Protein AF-0000000075420695 (afdb_homodimer)

Radius of gyration: 30.2 Å; Cα contacts (8 Å, |Δi|>4): 1133; chains: 2; bounding box: 82×105×64 Å

Structure (mmCIF, N/CA/C/O backbone):
data_AF-0000000075420695-model_v1
#
loop_
_entity.id
_entity.type
_entity.pdbx_description
1 polymer 'Uncharacterized protein'
#
loop_
_atom_site.group_PDB
_atom_site.id
_atom_site.type_symbol
_atom_site.label_atom_id
_atom_site.label_alt_id
_atom_site.label_comp_id
_atom_site.label_asym_id
_atom_site.label_entity_id
_atom_site.label_seq_id
_atom_site.pdbx_PDB_ins_code
_atom_site.Cartn_x
_atom_site.Cartn_y
_atom_site.Cartn_z
_atom_site.occupancy
_atom_site.B_iso_or_equiv
_atom_site.auth_seq_id
_atom_site.auth_comp_id
_atom_site.auth_asym_id
_atom_site.auth_atom_id
_atom_site.pdbx_PDB_model_num
ATOM 1 N N . MET A 1 1 ? 11.25 40.312 11.922 1 90.38 1 MET A N 1
ATOM 2 C CA . MET A 1 1 ? 11.656 39.438 13.023 1 90.38 1 MET A CA 1
ATOM 3 C C . MET A 1 1 ? 10.594 39.438 14.117 1 90.38 1 MET A C 1
ATOM 5 O O . MET A 1 1 ? 9.742 40.312 14.18 1 90.38 1 MET A O 1
ATOM 9 N N . TRP A 1 2 ? 10.617 38.344 14.977 1 95.56 2 TRP A N 1
ATOM 10 C CA . TRP A 1 2 ? 9.594 38.156 16 1 95.56 2 TRP A CA 1
ATOM 11 C C . TRP A 1 2 ? 10.078 38.625 17.359 1 95.56 2 TRP A C 1
ATOM 13 O O . TRP A 1 2 ? 10.852 37.938 18.031 1 95.56 2 TRP A O 1
ATOM 23 N N . THR A 1 3 ? 9.609 39.812 17.625 1 97.06 3 THR A N 1
ATOM 24 C CA . THR A 1 3 ? 9.898 40.312 18.953 1 97.06 3 THR A CA 1
ATOM 25 C C . THR A 1 3 ? 8.836 39.875 19.953 1 97.06 3 THR A C 1
ATOM 27 O O . THR A 1 3 ? 7.652 40.188 19.781 1 97.06 3 THR A O 1
ATOM 30 N N . LEU A 1 4 ? 9.234 39.25 21.016 1 97.5 4 LEU A N 1
ATOM 31 C CA . LEU A 1 4 ? 8.305 38.781 22.031 1 97.5 4 LEU A CA 1
ATOM 32 C C . LEU A 1 4 ? 7.816 39.938 22.906 1 97.5 4 LEU A C 1
ATOM 34 O O . LEU A 1 4 ? 8.617 40.75 23.359 1 97.5 4 LEU A O 1
ATOM 38 N N . LYS A 1 5 ? 6.594 39.938 23.125 1 96.12 5 LYS A N 1
ATOM 39 C CA . LYS A 1 5 ? 6.004 40.969 23.953 1 96.12 5 LYS A CA 1
ATOM 40 C C . LYS A 1 5 ? 6.391 40.781 25.422 1 96.12 5 LYS A C 1
ATOM 42 O O . LYS A 1 5 ? 6.551 41.781 26.156 1 96.12 5 LYS A O 1
ATOM 47 N N . SER A 1 6 ? 6.504 39.594 25.797 1 95.44 6 SER A N 1
ATOM 48 C CA . SER A 1 6 ? 6.754 39.25 27.188 1 95.44 6 SER A CA 1
ATOM 49 C C . SER A 1 6 ? 8.117 39.75 27.641 1 95.44 6 SER A C 1
ATOM 51 O O . SER A 1 6 ? 8.297 40.094 28.812 1 95.44 6 SER A O 1
ATOM 53 N N . SER A 1 7 ? 9.133 39.781 26.812 1 95.94 7 SER A N 1
ATOM 54 C CA . SER A 1 7 ? 10.492 40.062 27.281 1 95.94 7 SER A CA 1
ATOM 55 C C . SER A 1 7 ? 11.164 41.094 26.375 1 95.94 7 SER A C 1
ATOM 57 O O . SER A 1 7 ? 12.172 41.688 26.75 1 95.94 7 SER A O 1
ATOM 59 N N . GLY A 1 8 ? 10.617 41.25 25.172 1 96.56 8 GLY A N 1
ATOM 60 C CA . GLY A 1 8 ? 11.266 42.125 24.219 1 96.56 8 GLY A CA 1
ATOM 61 C C . GLY A 1 8 ? 12.367 41.438 23.438 1 96.56 8 GLY A C 1
ATOM 62 O O . GLY A 1 8 ? 12.938 42.031 22.5 1 96.56 8 GLY A O 1
ATOM 63 N N . ARG A 1 9 ? 12.703 40.219 23.688 1 96.94 9 ARG A N 1
ATOM 64 C CA . ARG A 1 9 ? 13.734 39.5 22.969 1 96.94 9 ARG A CA 1
ATOM 65 C C . ARG A 1 9 ? 13.25 39.062 21.594 1 96.94 9 ARG A C 1
ATOM 67 O O . ARG A 1 9 ? 12.055 38.875 21.391 1 96.94 9 ARG A O 1
ATOM 74 N N . ILE A 1 10 ? 14.211 39 20.734 1 96.69 10 ILE A N 1
ATOM 75 C CA . ILE A 1 10 ? 13.922 38.625 19.359 1 96.69 10 ILE A CA 1
ATOM 76 C C . ILE A 1 10 ? 14.195 37.125 19.188 1 96.69 10 ILE A C 1
ATOM 78 O O . ILE A 1 10 ? 15.336 36.688 19.344 1 96.69 10 ILE A O 1
ATOM 82 N N . VAL A 1 11 ? 13.18 36.344 18.844 1 96.69 11 VAL A N 1
ATOM 83 C CA . VAL A 1 11 ? 13.227 34.875 18.797 1 96.69 11 VAL A CA 1
ATOM 84 C C . VAL A 1 11 ? 14.336 34.438 17.844 1 96.69 11 VAL A C 1
ATOM 86 O O . VAL A 1 11 ? 15.148 33.562 18.203 1 96.69 11 VAL A O 1
ATOM 89 N N . GLU A 1 12 ? 14.438 34.938 16.609 1 94.5 12 GLU A N 1
ATOM 90 C CA . GL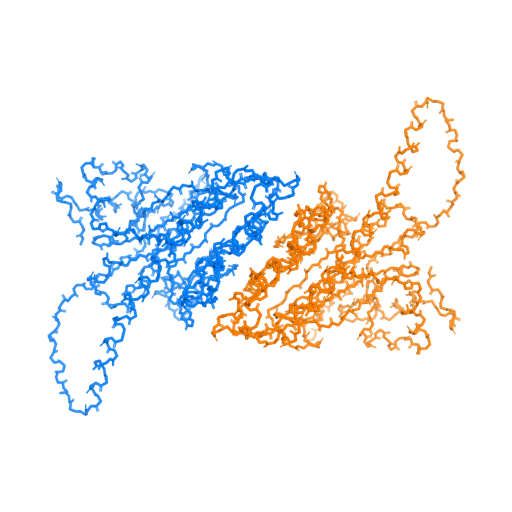U A 1 12 ? 15.422 34.531 15.609 1 94.5 12 GLU A CA 1
ATOM 91 C C . GLU A 1 12 ? 16.844 34.719 16.125 1 94.5 12 GLU A C 1
ATOM 93 O O . GLU A 1 12 ? 17.719 33.906 15.859 1 94.5 12 GLU A O 1
ATOM 98 N N . LYS A 1 13 ? 17.016 35.781 16.781 1 94.56 13 LYS A N 1
ATOM 99 C CA . LYS A 1 13 ? 18.359 36.094 17.297 1 94.56 13 LYS A CA 1
ATOM 100 C C . LYS A 1 13 ? 18.766 35.062 18.359 1 94.56 13 LYS A C 1
ATOM 102 O O . LYS A 1 13 ? 19.906 34.625 18.391 1 94.56 13 LYS A O 1
ATOM 107 N N . VAL A 1 14 ? 17.812 34.812 19.266 1 95.94 14 VAL A N 1
ATOM 108 C CA . VAL A 1 14 ? 18.078 33.844 20.312 1 95.94 14 VAL A CA 1
ATOM 109 C C . VAL A 1 14 ? 18.469 32.5 19.672 1 95.94 14 VAL A C 1
ATOM 111 O O . VAL A 1 14 ? 19.484 31.906 20.047 1 95.94 14 VAL A O 1
ATOM 114 N N . ILE A 1 15 ? 17.688 32.062 18.688 1 94.06 15 ILE A N 1
ATOM 115 C CA . ILE A 1 15 ? 17.891 30.797 18.047 1 94.06 15 ILE A CA 1
ATOM 116 C C . ILE A 1 15 ? 19.219 30.812 17.281 1 94.06 15 ILE A C 1
ATOM 118 O O . ILE A 1 15 ? 20 29.859 17.359 1 94.06 15 ILE A O 1
ATOM 122 N N . TYR A 1 16 ? 19.469 31.859 16.609 1 93 16 TYR A N 1
ATOM 123 C CA . TYR A 1 16 ? 20.672 31.969 15.797 1 93 16 TYR A CA 1
ATOM 124 C C . TYR A 1 16 ? 21.938 31.859 16.656 1 93 16 TYR A C 1
ATOM 126 O O . TYR A 1 16 ? 22.859 31.109 16.328 1 93 16 TYR A O 1
ATOM 134 N N . LYS A 1 17 ? 21.969 32.594 17.656 1 93.31 17 LYS A N 1
ATOM 135 C CA . LYS A 1 17 ? 23.125 32.625 18.547 1 93.31 17 LYS A CA 1
ATOM 136 C C . LYS A 1 17 ? 23.422 31.219 19.109 1 93.31 17 LYS A C 1
ATOM 138 O O . LYS A 1 17 ? 24.578 30.828 19.234 1 93.31 17 LYS A O 1
ATOM 143 N N . TYR A 1 18 ? 22.406 30.562 19.438 1 93.06 18 TYR A N 1
ATOM 144 C CA . TYR A 1 18 ? 22.562 29.234 20.016 1 93.06 18 TYR A CA 1
ATOM 145 C C . TYR A 1 18 ? 22.938 28.219 18.938 1 93.06 18 TYR A C 1
ATOM 147 O O . TYR A 1 18 ? 23.875 27.422 19.109 1 93.06 18 TYR A O 1
ATOM 155 N N . ALA A 1 19 ? 22.234 28.203 17.812 1 90.94 19 ALA A N 1
ATOM 156 C CA . ALA A 1 19 ? 22.344 27.172 16.781 1 90.94 19 ALA A CA 1
ATOM 157 C C . ALA A 1 19 ? 23.703 27.219 16.094 1 90.94 19 ALA A C 1
ATOM 159 O O . ALA A 1 19 ? 24.203 26.188 15.641 1 90.94 19 ALA A O 1
ATOM 160 N N . GLN A 1 20 ? 24.281 28.328 16.047 1 89.38 20 GLN A N 1
ATOM 161 C CA . GLN A 1 20 ? 25.562 28.484 15.375 1 89.38 20 GLN A CA 1
ATOM 162 C C . GLN A 1 20 ? 26.656 27.656 16.062 1 89.38 20 GLN A C 1
ATOM 164 O O . GLN A 1 20 ? 27.641 27.281 15.438 1 89.38 20 GLN A O 1
ATOM 169 N N . ASN A 1 21 ? 26.438 27.359 17.266 1 88.5 21 ASN A N 1
ATOM 170 C CA . ASN A 1 21 ? 27.453 26.672 18.062 1 88.5 21 ASN A CA 1
ATOM 171 C C . ASN A 1 21 ? 27.109 25.203 18.25 1 88.5 21 ASN A C 1
ATOM 173 O O . ASN A 1 21 ? 27.859 24.469 18.906 1 88.5 21 ASN A O 1
ATOM 177 N N . LEU A 1 22 ? 26.062 24.766 17.703 1 87.75 22 LEU A N 1
ATOM 178 C CA . LEU A 1 22 ? 25.656 23.375 17.875 1 87.75 22 LEU A CA 1
ATOM 179 C C . LEU A 1 22 ? 26.469 22.453 16.984 1 87.75 22 LEU A C 1
ATOM 181 O O . LEU A 1 22 ? 26.578 22.672 15.773 1 87.75 22 LEU A O 1
ATOM 185 N N . PRO A 1 23 ? 26.984 21.375 17.469 1 86.56 23 PRO A N 1
ATOM 186 C CA . PRO A 1 23 ? 27.828 20.469 16.688 1 86.56 23 PRO A CA 1
ATOM 187 C C . PRO A 1 23 ? 27.031 19.375 15.984 1 86.56 23 PRO A C 1
ATOM 189 O O . PRO A 1 23 ? 27.609 18.5 15.328 1 86.56 23 PRO A O 1
ATOM 192 N N . TYR A 1 24 ? 25.781 19.297 16.172 1 84.75 24 TYR A N 1
ATOM 193 C CA . TYR A 1 24 ? 24.922 18.297 15.562 1 84.75 24 TYR A CA 1
ATOM 194 C C . TYR A 1 24 ? 23.75 18.969 14.852 1 84.75 24 TYR A C 1
ATOM 196 O O . TYR A 1 24 ? 23.453 20.141 15.086 1 84.75 24 TYR A O 1
ATOM 204 N N . GLU A 1 25 ? 23.188 18.219 13.938 1 85.94 25 GLU A N 1
ATOM 205 C CA . GLU A 1 25 ? 22.031 18.75 13.227 1 85.94 25 GLU A CA 1
ATOM 206 C C . GLU A 1 25 ? 20.828 18.938 14.156 1 85.94 25 GLU A C 1
ATOM 208 O O . GLU A 1 25 ? 20.562 18.078 15.008 1 85.94 25 GLU A O 1
ATOM 213 N N . SER A 1 26 ? 20.188 20.109 14.055 1 88.94 26 SER A N 1
ATOM 214 C CA . SER A 1 26 ? 19.062 20.469 14.93 1 88.94 26 SER A CA 1
ATOM 215 C C . SER A 1 26 ? 17.969 21.188 14.148 1 88.94 26 SER A C 1
ATOM 217 O O . SER A 1 26 ? 18.219 21.781 13.102 1 88.94 26 SER A O 1
ATOM 219 N N . TYR A 1 27 ? 16.766 21.109 14.75 1 91.81 27 TYR A N 1
ATOM 220 C CA . TYR A 1 27 ? 15.648 21.891 14.234 1 91.81 27 TYR A CA 1
ATOM 221 C C . TYR A 1 27 ? 16.016 23.375 14.156 1 91.81 27 TYR A C 1
ATOM 223 O O . TYR A 1 27 ? 15.633 24.062 13.211 1 91.81 27 TYR A O 1
ATOM 231 N N . LEU A 1 28 ? 16.766 23.766 15.039 1 93.19 28 LEU A N 1
ATOM 232 C CA . LEU A 1 28 ? 17.062 25.188 15.25 1 93.19 28 LEU A CA 1
ATOM 233 C C . LEU A 1 28 ? 17.922 25.734 14.109 1 93.19 28 LEU A C 1
ATOM 235 O O . LEU A 1 28 ? 17.875 26.938 13.82 1 93.19 28 LEU A O 1
ATOM 239 N N . HIS A 1 29 ? 18.656 24.906 13.445 1 90.56 29 HIS A N 1
ATOM 240 C CA . HIS A 1 29 ? 19.453 25.344 12.305 1 90.56 29 HIS A CA 1
ATOM 241 C C . HIS A 1 29 ? 18.562 25.844 11.172 1 90.56 29 HIS A C 1
ATOM 243 O O . HIS A 1 29 ? 19.016 26.625 10.336 1 90.56 29 HIS A O 1
ATOM 249 N N . SER A 1 30 ? 17.312 25.438 11.219 1 90.44 30 SER A N 1
ATOM 250 C CA . SER A 1 30 ? 16.359 25.844 10.188 1 90.44 30 SER A CA 1
ATOM 251 C C . SER A 1 30 ? 15.273 26.75 10.766 1 90.44 30 SER A C 1
ATOM 253 O O . SER A 1 30 ? 14.211 26.906 10.172 1 90.44 30 SER A O 1
ATOM 255 N N . PHE A 1 31 ? 15.516 27.25 11.961 1 94.25 31 PHE A N 1
ATOM 256 C CA . PHE A 1 31 ? 14.602 28.141 12.664 1 94.25 31 PHE A CA 1
ATOM 257 C C . PHE A 1 31 ? 13.25 27.469 12.867 1 94.25 31 PHE A C 1
ATOM 259 O O . PHE A 1 31 ? 12.203 28.109 12.703 1 94.25 31 PHE A O 1
ATOM 266 N N . ILE A 1 32 ? 13.297 26.203 13.102 1 95.75 32 ILE A N 1
ATOM 267 C CA . ILE A 1 32 ? 12.109 25.422 13.461 1 95.75 32 ILE A CA 1
ATOM 268 C C . ILE A 1 32 ? 12.062 25.219 14.969 1 95.75 32 ILE A C 1
ATOM 270 O O . ILE A 1 32 ? 13.055 24.797 15.578 1 95.75 32 ILE A O 1
ATOM 274 N N . ILE A 1 33 ? 10.93 25.547 15.508 1 96.12 33 ILE A N 1
ATOM 275 C CA . ILE A 1 33 ? 10.727 25.297 16.938 1 96.12 33 ILE A CA 1
ATOM 276 C C . ILE A 1 33 ? 9.656 24.234 17.125 1 96.12 33 ILE A C 1
ATOM 278 O O . ILE A 1 33 ? 8.609 24.266 16.484 1 96.12 33 ILE A O 1
ATOM 282 N N . ASN A 1 34 ? 10.031 23.344 17.891 1 91.88 34 ASN A N 1
ATOM 283 C CA . ASN A 1 34 ? 9.188 22.203 18.234 1 91.88 34 ASN A CA 1
ATOM 284 C C . ASN A 1 34 ? 8.828 22.188 19.719 1 91.88 34 ASN A C 1
ATOM 286 O O . ASN A 1 34 ? 9.695 22.359 20.578 1 91.88 34 ASN A O 1
ATOM 290 N N . GLU A 1 35 ? 7.668 21.969 20.016 1 86.5 35 GLU A N 1
ATOM 291 C CA . GLU A 1 35 ? 7.172 22.094 21.391 1 86.5 35 GLU A CA 1
ATOM 292 C C . GLU A 1 35 ? 7.844 21.078 22.312 1 86.5 35 GLU A C 1
ATOM 294 O O . GLU A 1 35 ? 8.008 21.328 23.5 1 86.5 35 GLU A O 1
ATOM 299 N N . VAL A 1 36 ? 8.219 19.984 21.781 1 84.31 36 VAL A N 1
ATOM 300 C CA . VAL A 1 36 ? 8.727 18.922 22.625 1 84.31 36 VAL A CA 1
ATOM 301 C C . VAL A 1 36 ? 10.25 19 22.719 1 84.31 36 VAL A C 1
ATOM 303 O O . VAL A 1 36 ? 10.891 18.172 23.375 1 84.31 36 VAL A O 1
ATOM 306 N N . ASP A 1 37 ? 10.781 19.891 22.047 1 87.38 37 ASP A N 1
ATOM 307 C CA . ASP A 1 37 ? 12.234 20.062 22.047 1 87.38 37 ASP A CA 1
ATOM 308 C C . ASP A 1 37 ? 12.703 20.75 23.328 1 87.38 37 ASP A C 1
ATOM 310 O O . ASP A 1 37 ? 12.688 21.984 23.422 1 87.38 37 ASP A O 1
ATOM 314 N N . LYS A 1 38 ? 13.281 20.047 24.172 1 86.94 38 LYS A N 1
ATOM 315 C CA . LYS A 1 38 ? 13.703 20.578 25.469 1 86.94 38 LYS A CA 1
ATOM 316 C C . LYS A 1 38 ? 14.875 21.547 25.312 1 86.94 38 LYS A C 1
ATOM 318 O O . LYS A 1 38 ? 14.992 22.5 26.078 1 86.94 38 LYS A O 1
ATOM 323 N N . GLU A 1 39 ? 15.711 21.281 24.406 1 88.56 39 GLU A N 1
ATOM 324 C CA . GLU A 1 39 ? 16.828 22.188 24.156 1 88.56 39 GLU A CA 1
ATOM 325 C C . GLU A 1 39 ? 16.359 23.562 23.703 1 88.56 39 GLU A C 1
ATOM 327 O O . GLU A 1 39 ? 16.828 24.578 24.203 1 88.56 39 GLU A O 1
ATOM 332 N N . ALA A 1 40 ? 15.477 23.547 22.859 1 92.75 40 ALA A N 1
ATOM 333 C CA . ALA A 1 40 ? 14.898 24.812 22.391 1 92.75 40 ALA A CA 1
ATOM 334 C C . ALA A 1 40 ? 14.148 25.516 23.516 1 92.75 40 ALA A C 1
ATOM 336 O O . ALA A 1 40 ? 14.25 26.734 23.672 1 92.75 40 ALA A O 1
ATOM 337 N N . GLU A 1 41 ? 13.445 24.766 24.25 1 94.69 41 GLU A N 1
ATOM 338 C CA . GLU A 1 41 ? 12.672 25.312 25.375 1 94.69 41 GLU A CA 1
ATOM 339 C C . GLU A 1 41 ? 13.586 26.016 26.375 1 94.69 41 GLU A C 1
ATOM 341 O O . GLU A 1 41 ? 13.227 27.078 26.906 1 94.69 41 GLU A O 1
ATOM 346 N N . SER A 1 42 ? 14.695 25.5 26.578 1 94.94 42 SER A N 1
ATOM 347 C CA . SER A 1 42 ? 15.617 26.016 27.594 1 94.94 42 SER A CA 1
ATOM 348 C C . SER A 1 42 ? 16.188 27.359 27.172 1 94.94 42 SER A C 1
ATOM 350 O O . SER A 1 42 ? 16.734 28.094 28 1 94.94 42 SER A O 1
ATOM 352 N N . LEU A 1 43 ? 16.078 27.719 25.938 1 96.5 43 LEU A N 1
ATOM 353 C CA . LEU A 1 43 ? 16.609 28.969 25.438 1 96.5 43 LEU A CA 1
ATOM 354 C C . LEU A 1 43 ? 15.711 30.141 25.828 1 96.5 43 LEU A C 1
ATOM 356 O O . LEU A 1 43 ? 16.109 31.297 25.734 1 96.5 43 LEU A O 1
ATOM 360 N N . PHE A 1 44 ? 14.523 29.781 26.266 1 97.38 44 PHE A N 1
ATOM 361 C CA . PHE A 1 44 ? 13.516 30.812 26.516 1 97.38 44 PHE A CA 1
ATOM 362 C C . PHE A 1 44 ? 12.984 30.703 27.938 1 97.38 44 PHE A C 1
ATOM 364 O O . PHE A 1 44 ? 13 29.625 28.531 1 97.38 44 PHE A O 1
ATOM 371 N N . GLN A 1 45 ? 12.539 31.859 28.391 1 96.94 45 GLN A N 1
ATOM 372 C CA . GLN A 1 45 ? 11.812 31.844 29.656 1 96.94 45 GLN A CA 1
ATOM 373 C C . GLN A 1 45 ? 10.43 31.234 29.484 1 96.94 45 GLN A C 1
ATOM 375 O O . GLN A 1 45 ? 9.922 31.125 28.375 1 96.94 45 GLN A O 1
ATOM 380 N N . LYS A 1 46 ? 9.867 30.859 30.609 1 96.31 46 LYS A N 1
ATOM 381 C CA . LYS A 1 46 ? 8.562 30.203 30.578 1 96.31 46 LYS A CA 1
ATOM 382 C C . LYS A 1 46 ? 7.523 31.062 29.875 1 96.31 46 LYS A C 1
ATOM 384 O O . LYS A 1 46 ? 6.773 30.562 29.031 1 96.31 46 LYS A O 1
ATOM 389 N N . GLU A 1 47 ? 7.516 32.312 30.203 1 97 47 GLU A N 1
ATOM 390 C CA . GLU A 1 47 ? 6.547 33.25 29.609 1 97 47 GLU A CA 1
ATOM 391 C C . GLU A 1 47 ? 6.793 33.406 28.109 1 97 47 GLU A C 1
ATOM 393 O O . GLU A 1 47 ? 5.844 33.531 27.328 1 97 47 GLU A O 1
ATOM 398 N N . GLU A 1 48 ? 8.031 33.469 27.672 1 97.56 48 GLU A N 1
ATOM 399 C CA . GLU A 1 48 ? 8.391 33.562 26.266 1 97.56 48 GLU A CA 1
ATOM 400 C C . GLU A 1 48 ? 7.934 32.344 25.484 1 97.56 48 GLU A C 1
ATOM 402 O O . GLU A 1 48 ? 7.367 32.469 24.391 1 97.56 48 GLU A O 1
ATOM 407 N N . TRP A 1 49 ? 8.195 31.172 26.125 1 97 49 TRP A N 1
ATOM 408 C CA . TRP A 1 49 ? 7.844 29.891 25.5 1 97 49 TRP A CA 1
ATOM 409 C C . TRP A 1 49 ? 6.336 29.781 25.312 1 97 49 TRP A C 1
ATOM 411 O O . TRP A 1 49 ? 5.867 29.375 24.25 1 97 49 TRP A O 1
ATOM 421 N N . GLU A 1 50 ? 5.574 30.172 26.281 1 96.44 50 GLU A N 1
ATOM 422 C CA . GLU A 1 50 ? 4.117 30.156 26.188 1 96.44 50 GLU A CA 1
ATOM 423 C C . GLU A 1 50 ? 3.619 31.125 25.125 1 96.44 50 GLU A C 1
ATOM 425 O O . GLU A 1 50 ? 2.691 30.812 24.375 1 96.44 50 GLU A O 1
ATOM 430 N N . GLU A 1 51 ? 4.238 32.281 25.047 1 97.06 51 GLU A N 1
ATOM 431 C CA . GLU A 1 51 ? 3.885 33.25 24.031 1 97.06 51 GLU A CA 1
ATOM 432 C C . GLU A 1 51 ? 4.125 32.688 22.625 1 97.06 51 GLU A C 1
ATOM 434 O O . GLU A 1 51 ? 3.287 32.875 21.734 1 97.06 51 GLU A O 1
ATOM 439 N N . ILE A 1 52 ? 5.242 32.031 22.438 1 96.69 52 ILE A N 1
ATOM 440 C CA . ILE A 1 52 ? 5.613 31.484 21.125 1 96.69 52 ILE A CA 1
ATOM 441 C C . ILE A 1 52 ? 4.578 30.438 20.703 1 96.69 52 ILE A C 1
ATOM 443 O O . ILE A 1 52 ? 4.156 30.422 19.547 1 96.69 52 ILE A O 1
ATOM 447 N N . PHE A 1 53 ? 4.07 29.609 21.547 1 96.06 53 PHE A N 1
ATOM 448 C CA . PHE A 1 53 ? 3.234 28.484 21.172 1 96.06 53 PHE A CA 1
ATOM 449 C C . PHE A 1 53 ? 1.757 28.828 21.297 1 96.06 53 PHE A C 1
ATOM 451 O O . PHE A 1 53 ? 0.893 28.047 20.891 1 96.06 53 PHE A O 1
ATOM 458 N N . SER A 1 54 ? 1.473 30.062 21.766 1 95 54 SER A N 1
ATOM 459 C CA . SER A 1 54 ? 0.075 30.484 21.828 1 95 54 SER A CA 1
ATOM 460 C C . SER A 1 54 ? -0.231 31.578 20.828 1 95 54 SER A C 1
ATOM 462 O O . SER A 1 54 ? -1.396 31.891 20.578 1 95 54 SER A O 1
ATOM 464 N N . PHE A 1 55 ? 0.773 32.094 20.234 1 95.31 55 PHE A N 1
ATOM 465 C CA . PHE A 1 55 ? 0.608 33.219 19.344 1 95.31 55 PHE A CA 1
ATOM 466 C C . PHE A 1 55 ? 0.008 32.812 18.016 1 95.31 55 PHE A C 1
ATOM 468 O O . PHE A 1 55 ? 0.482 31.859 17.391 1 95.31 55 PHE A O 1
ATOM 475 N N . ASN A 1 56 ? -1.041 33.438 17.531 1 93.94 56 ASN A N 1
ATOM 476 C CA . ASN A 1 56 ? -1.642 33.25 16.219 1 93.94 56 ASN A CA 1
ATOM 477 C C . ASN A 1 56 ? -1.932 31.781 15.93 1 93.94 56 ASN A C 1
ATOM 479 O O . ASN A 1 56 ? -1.556 31.266 14.875 1 93.94 56 ASN A O 1
ATOM 483 N N . LEU A 1 57 ? -2.566 31.203 16.906 1 92.06 57 LEU A N 1
ATOM 484 C CA . LEU A 1 57 ? -2.879 29.781 16.781 1 92.06 57 LEU A CA 1
ATOM 485 C C . LEU A 1 57 ? -3.932 29.547 15.695 1 92.06 57 LEU A C 1
ATOM 487 O O . LEU A 1 57 ? -4.91 30.297 15.609 1 92.06 57 LEU A O 1
ATOM 491 N N . GLN A 1 58 ? -3.613 28.578 14.867 1 91.25 58 GLN A N 1
ATOM 492 C CA . GLN A 1 58 ? -4.582 28.188 13.859 1 91.25 58 GLN A CA 1
ATOM 493 C C . GLN A 1 58 ? -5.668 27.281 14.453 1 91.25 58 GLN A C 1
ATOM 495 O O . GLN A 1 58 ? -5.383 26.453 15.312 1 91.25 58 GLN A O 1
ATOM 500 N N . LYS A 1 59 ? -6.836 27.562 14.016 1 89.94 59 LYS A N 1
ATOM 501 C CA . LYS A 1 59 ? -7.945 26.75 14.484 1 89.94 59 LYS A CA 1
ATOM 502 C C . LYS A 1 59 ? -7.867 25.328 13.914 1 89.94 59 LYS A C 1
ATOM 504 O O . LYS A 1 59 ? -7.602 25.141 12.727 1 89.94 59 LYS A O 1
ATOM 509 N N . VAL A 1 60 ? -8.055 24.422 14.789 1 91.19 60 VAL A N 1
ATOM 510 C CA . VAL A 1 60 ? -8.125 23.031 14.359 1 91.19 60 VAL A CA 1
ATOM 511 C C . VAL A 1 60 ? -9.477 22.75 13.711 1 91.19 60 VAL A C 1
ATOM 513 O O . VAL A 1 60 ? -10.523 23.031 14.297 1 91.19 60 VAL A O 1
ATOM 516 N N . PRO A 1 61 ? -9.422 22.234 12.539 1 93.19 61 PRO A N 1
ATOM 517 C CA . PRO A 1 61 ? -10.695 21.953 11.891 1 93.19 61 PRO A CA 1
ATOM 518 C C . PRO A 1 61 ? -11.547 20.953 12.672 1 93.19 61 PRO A C 1
ATOM 520 O O . PRO A 1 61 ? -11.016 19.984 13.234 1 93.19 61 PRO A O 1
ATOM 523 N N . LYS A 1 62 ? -12.773 21.219 12.656 1 92.5 62 LYS A N 1
ATOM 524 C CA . LYS A 1 62 ? -13.711 20.312 13.305 1 92.5 62 LYS A CA 1
ATOM 525 C C . LYS A 1 62 ? -1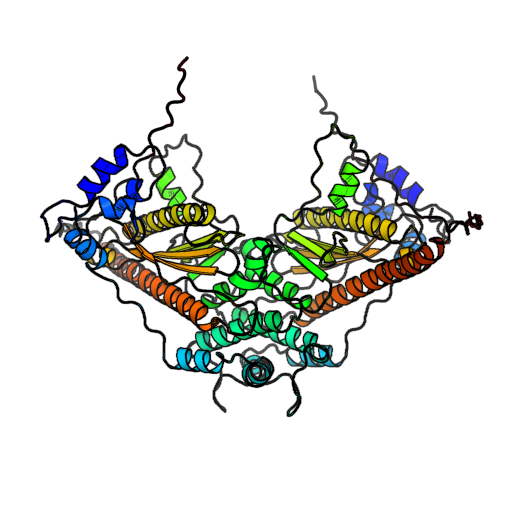4.203 19.25 12.336 1 92.5 62 LYS A C 1
ATOM 527 O O . LYS A 1 62 ? -14.375 19.516 11.141 1 92.5 62 LYS A O 1
ATOM 532 N N . ILE A 1 63 ? -14.406 18.156 12.914 1 92.38 63 ILE A N 1
ATOM 533 C CA . ILE A 1 63 ? -14.945 17.047 12.133 1 92.38 63 ILE A CA 1
ATOM 534 C C . ILE A 1 63 ? -16.469 17.031 12.234 1 92.38 63 ILE A C 1
ATOM 536 O O . ILE A 1 63 ? -17.031 17.25 13.312 1 92.38 63 ILE A O 1
ATOM 540 N N . ASP A 1 64 ? -17.109 16.781 11.141 1 93.69 64 ASP A N 1
ATOM 541 C CA . ASP A 1 64 ? -18.562 16.766 11.078 1 93.69 64 ASP A CA 1
ATOM 542 C C . ASP A 1 64 ? -19.141 15.727 12.031 1 93.69 64 ASP A C 1
ATOM 544 O O . ASP A 1 64 ? -18.609 14.625 12.172 1 93.69 64 ASP A O 1
ATOM 548 N N . LYS A 1 65 ? -20.25 16.031 12.539 1 94.69 65 LYS A N 1
ATOM 549 C CA . LYS A 1 65 ? -20.906 15.172 13.523 1 94.69 65 LYS A CA 1
ATOM 550 C C . LYS A 1 65 ? -21.266 13.812 12.93 1 94.69 65 LYS A C 1
ATOM 552 O O . LYS A 1 65 ? -21.141 12.789 13.602 1 94.69 65 LYS A O 1
ATOM 557 N N . SER A 1 66 ? -21.703 13.836 11.734 1 94.81 66 SER A N 1
ATOM 558 C CA . SER A 1 66 ? -22.078 12.578 11.094 1 94.81 66 SER A CA 1
ATOM 559 C C . SER A 1 66 ? -20.891 11.625 11.023 1 94.81 66 SER A C 1
ATOM 561 O O . SER A 1 66 ? -21.062 10.414 11.195 1 94.81 66 SER A O 1
ATOM 563 N N . LEU A 1 67 ? -19.734 12.18 10.789 1 97 67 LEU A N 1
ATOM 564 C CA . LEU A 1 67 ? -18.531 11.367 10.727 1 97 67 LEU A CA 1
ATOM 565 C C . LEU A 1 67 ? -18.172 10.828 12.109 1 97 67 LEU A C 1
ATOM 567 O O . LEU A 1 67 ? -17.859 9.648 12.266 1 97 67 LEU A O 1
ATOM 571 N N . THR A 1 68 ? -18.281 11.695 13.086 1 96.31 68 THR A N 1
ATOM 572 C CA . THR A 1 68 ? -17.984 11.297 14.453 1 96.31 68 THR A CA 1
ATOM 573 C C . THR A 1 68 ? -18.969 10.234 14.938 1 96.31 68 THR A C 1
ATOM 575 O O . THR A 1 68 ? -18.578 9.289 15.633 1 96.31 68 THR A O 1
ATOM 578 N N . ASP A 1 69 ? -20.172 10.359 14.586 1 96 69 ASP A N 1
ATOM 579 C CA . ASP A 1 69 ? -21.188 9.391 14.977 1 96 69 ASP A CA 1
ATOM 580 C C . ASP A 1 69 ? -20.906 8.016 14.391 1 96 69 ASP A C 1
ATOM 582 O O . ASP A 1 69 ? -21.031 7 15.078 1 96 69 ASP A O 1
ATOM 586 N N . LEU A 1 70 ? -20.547 7.98 13.141 1 96.75 70 LEU A N 1
ATOM 587 C CA . LEU A 1 70 ? -20.219 6.711 12.5 1 96.75 70 LEU A CA 1
ATOM 588 C C . LEU A 1 70 ? -19.016 6.062 13.18 1 96.75 70 LEU A C 1
ATOM 590 O O . LEU A 1 70 ? -19.031 4.859 13.453 1 96.75 70 LEU A O 1
ATOM 594 N N . MET A 1 71 ? -18 6.844 13.469 1 96.56 71 MET A N 1
ATOM 595 C CA . MET A 1 71 ? -16.797 6.328 14.133 1 96.56 71 MET A CA 1
ATOM 596 C C . MET A 1 71 ? -17.125 5.793 15.523 1 96.56 71 MET A C 1
ATOM 598 O O . MET A 1 71 ? -16.578 4.77 15.945 1 96.56 71 MET A O 1
ATOM 602 N N . LYS A 1 72 ? -18 6.477 16.203 1 95.44 72 LYS A N 1
ATOM 603 C CA . LYS A 1 72 ? -18.438 6.004 17.5 1 95.44 72 LYS A CA 1
ATOM 604 C C . LYS A 1 72 ? -19.156 4.668 17.391 1 95.44 72 LYS A C 1
ATOM 606 O O . LYS A 1 72 ? -18.953 3.768 18.203 1 95.44 72 LYS A O 1
ATOM 611 N N . ASN A 1 73 ? -19.953 4.574 16.391 1 94.94 73 ASN A N 1
ATOM 612 C CA . ASN A 1 73 ? -20.672 3.332 16.141 1 94.94 73 ASN A CA 1
ATOM 613 C C . ASN A 1 73 ? -19.719 2.164 15.914 1 94.94 73 ASN A C 1
ATOM 615 O O . ASN A 1 73 ? -20 1.035 16.312 1 94.94 73 ASN A O 1
ATOM 619 N N . TYR A 1 74 ? -18.641 2.457 15.242 1 95.81 74 TYR A N 1
ATOM 620 C CA . TYR A 1 74 ? -17.688 1.409 14.898 1 95.81 74 TYR A CA 1
ATOM 621 C C . TYR A 1 74 ? -16.703 1.176 16.031 1 95.81 74 TYR A C 1
ATOM 623 O O . TYR A 1 74 ? -15.867 0.267 15.969 1 95.81 74 TYR A O 1
ATOM 631 N N . SER A 1 75 ? -16.766 2.023 17.047 1 92.88 75 SER A N 1
ATOM 632 C CA . SER A 1 75 ? -15.812 1.916 18.156 1 92.88 75 SER A CA 1
ATOM 633 C C . SER A 1 75 ? -16.281 0.906 19.188 1 92.88 75 SER A C 1
ATOM 635 O O . SER A 1 75 ? -16.5 1.259 20.359 1 92.88 75 SER A O 1
ATOM 637 N N . ILE A 1 76 ? -16.484 -0.3 18.703 1 93 76 ILE A N 1
ATOM 638 C CA . ILE A 1 76 ? -16.859 -1.438 19.531 1 93 76 ILE A CA 1
ATOM 639 C C . ILE A 1 76 ? -15.648 -2.33 19.781 1 93 76 ILE A C 1
ATOM 641 O O . ILE A 1 76 ? -14.766 -2.441 18.922 1 93 76 ILE A O 1
ATOM 645 N N . THR A 1 77 ? -15.578 -3.039 20.953 1 91.38 77 THR A N 1
ATOM 646 C CA . THR A 1 77 ? -14.383 -3.775 21.344 1 91.38 77 THR A CA 1
ATOM 647 C C . THR A 1 77 ? -14.617 -5.281 21.234 1 91.38 77 THR A C 1
ATOM 649 O O . THR A 1 77 ? -13.742 -6.074 21.609 1 91.38 77 THR A O 1
ATOM 652 N N . ASP A 1 78 ? -15.75 -5.625 20.812 1 92.06 78 ASP A N 1
ATOM 653 C CA . ASP A 1 78 ? -16.078 -7.031 20.609 1 92.06 78 ASP A CA 1
ATOM 654 C C . ASP A 1 78 ? -16.219 -7.352 19.125 1 92.06 78 ASP A C 1
ATOM 656 O O . ASP A 1 78 ? -17 -6.707 18.406 1 92.06 78 ASP A O 1
ATOM 660 N N . LEU A 1 79 ? -15.531 -8.367 18.703 1 90.56 79 LEU A N 1
ATOM 661 C CA . LEU A 1 79 ? -15.43 -8.68 17.281 1 90.56 79 LEU A CA 1
ATOM 662 C C . LEU A 1 79 ? -16.781 -9.109 16.719 1 90.56 79 LEU A C 1
ATOM 664 O O . LEU A 1 79 ? -17.156 -8.695 15.617 1 90.56 79 LEU A O 1
ATOM 668 N N . SER A 1 80 ? -17.484 -9.906 17.484 1 90.06 80 SER A N 1
ATOM 669 C CA . SER A 1 80 ? -18.781 -10.406 17.016 1 90.06 80 SER A CA 1
ATOM 670 C C . SER A 1 80 ? -19.781 -9.266 16.828 1 90.06 80 SER A C 1
ATOM 672 O O . SER A 1 80 ? -20.484 -9.219 15.812 1 90.06 80 SER A O 1
ATOM 674 N N . SER A 1 81 ? -19.828 -8.383 17.781 1 92.75 81 SER A N 1
ATOM 675 C CA . SER A 1 81 ? -20.688 -7.219 17.688 1 92.75 81 SER A CA 1
ATOM 676 C C . SER A 1 81 ? -20.281 -6.312 16.531 1 92.75 81 SER A C 1
ATOM 678 O O . SER A 1 81 ? -21.125 -5.75 15.836 1 92.75 81 SER A O 1
ATOM 680 N N . PHE A 1 82 ? -19 -6.176 16.344 1 93.94 82 PHE A N 1
ATOM 681 C CA . PHE A 1 82 ? -18.469 -5.344 15.273 1 93.94 82 PHE A CA 1
ATOM 682 C C . PHE A 1 82 ? -18.875 -5.906 13.914 1 93.94 82 PHE A C 1
ATOM 684 O O . PHE A 1 82 ? -19.266 -5.156 13.016 1 93.94 82 PHE A O 1
ATOM 691 N N . GLN A 1 83 ? -18.828 -7.199 13.766 1 92.12 83 GLN A N 1
ATOM 692 C CA . GLN A 1 83 ? -19.172 -7.879 12.523 1 92.12 83 GLN A CA 1
ATOM 693 C C . GLN A 1 83 ? -20.625 -7.59 12.117 1 92.12 83 GLN A C 1
ATOM 695 O O . GLN A 1 83 ? -20.922 -7.457 10.93 1 92.12 83 GLN A O 1
ATOM 700 N N . LYS A 1 84 ? -21.406 -7.48 13.047 1 90.69 84 LYS A N 1
ATOM 701 C CA . LYS A 1 84 ? -22.812 -7.219 12.766 1 90.69 84 LYS A CA 1
ATOM 702 C C . LYS A 1 84 ? -23 -5.816 12.195 1 90.69 84 LYS A C 1
ATOM 704 O O . LYS A 1 84 ? -23.812 -5.609 11.297 1 90.69 84 LYS A O 1
ATOM 709 N N . ILE A 1 85 ? -22.234 -4.941 12.664 1 92.88 85 ILE A N 1
ATOM 710 C CA . ILE A 1 85 ? -22.453 -3.533 12.344 1 92.88 85 ILE A CA 1
ATOM 711 C C . ILE A 1 85 ? -21.719 -3.184 11.047 1 92.88 85 ILE A C 1
ATOM 713 O O . ILE A 1 85 ? -22.25 -2.457 10.203 1 92.88 85 ILE A O 1
ATOM 717 N N . ILE A 1 86 ? -20.5 -3.717 10.82 1 94.44 86 ILE A N 1
ATOM 718 C CA . ILE A 1 86 ? -19.641 -3.295 9.727 1 94.44 86 ILE A CA 1
ATOM 719 C C . ILE A 1 86 ? -20.219 -3.779 8.398 1 94.44 86 ILE A C 1
ATOM 721 O O . ILE A 1 86 ? -19.969 -3.18 7.348 1 94.44 86 ILE A O 1
ATOM 725 N N . PHE A 1 87 ? -21.031 -4.805 8.398 1 92.44 87 PHE A N 1
ATOM 726 C CA . PHE A 1 87 ? -21.562 -5.375 7.168 1 92.44 87 PHE A CA 1
ATOM 727 C C . PHE A 1 87 ? -22.953 -4.828 6.883 1 92.44 87 PHE A C 1
ATOM 729 O O . PHE A 1 87 ? -23.562 -5.16 5.863 1 92.44 87 PHE A O 1
ATOM 736 N N . GLU A 1 88 ? -23.438 -3.953 7.75 1 91.69 88 GLU A N 1
ATOM 737 C CA . GLU A 1 88 ? -24.688 -3.221 7.496 1 91.69 88 GLU A CA 1
ATOM 738 C C . GLU A 1 88 ? -24.406 -1.929 6.73 1 91.69 88 GLU A C 1
ATOM 740 O O . GLU A 1 88 ? -23.312 -1.378 6.801 1 91.69 88 GLU A O 1
ATOM 745 N N . PRO A 1 89 ? -25.438 -1.456 6 1 91.62 89 PRO A N 1
ATOM 746 C CA . PRO A 1 89 ? -25.25 -0.159 5.352 1 91.62 89 PRO A CA 1
ATOM 747 C C . PRO A 1 89 ? -24.938 0.959 6.34 1 91.62 89 PRO A C 1
ATOM 749 O O . PRO A 1 89 ? -25.516 1.008 7.43 1 91.62 89 PRO A O 1
ATOM 752 N N . PHE A 1 90 ? -24.031 1.75 6.004 1 92.75 90 PHE A N 1
ATOM 753 C CA . PHE A 1 90 ? -23.656 2.822 6.918 1 92.75 90 PHE A CA 1
ATOM 754 C C . PHE A 1 90 ? -24.516 4.059 6.68 1 92.75 90 PHE A C 1
ATOM 756 O O . PHE A 1 90 ? -24.516 4.988 7.492 1 92.75 90 PHE A O 1
ATOM 763 N N . LEU A 1 91 ? -25.172 4.09 5.57 1 92.88 91 LEU A N 1
ATOM 764 C CA . LEU A 1 91 ? -26.141 5.148 5.309 1 92.88 91 LEU A CA 1
ATOM 765 C C . LEU A 1 91 ? -27.531 4.727 5.75 1 92.88 91 LEU A C 1
ATOM 767 O O . LEU A 1 91 ? -27.875 3.541 5.734 1 92.88 91 LEU A O 1
ATOM 771 N N . PRO A 1 92 ? -28.359 5.738 6.188 1 88.69 92 PRO A N 1
ATOM 772 C CA . PRO A 1 92 ? -29.75 5.41 6.492 1 88.69 92 PRO A CA 1
ATOM 773 C C . PRO A 1 92 ? -30.469 4.766 5.316 1 88.69 92 PRO A C 1
ATOM 775 O O . PRO A 1 92 ? -30.109 5 4.16 1 88.69 92 PRO A O 1
ATOM 778 N N . ALA A 1 93 ? -31.594 4.094 5.805 1 84.88 93 ALA A N 1
ATOM 779 C CA . ALA A 1 93 ? -32.406 3.424 4.785 1 84.88 93 ALA A CA 1
ATOM 780 C C . ALA A 1 93 ? -32.938 4.426 3.775 1 84.88 93 ALA A C 1
ATOM 782 O O . ALA A 1 93 ? -33.344 5.543 4.141 1 84.88 93 ALA A O 1
ATOM 783 N N . ASP A 1 94 ? -32.844 4.266 2.482 1 85.75 94 ASP A N 1
ATOM 784 C CA . ASP A 1 94 ? -33.438 5.059 1.409 1 85.75 94 ASP A CA 1
ATOM 785 C C . ASP A 1 94 ? -32.5 6.191 0.985 1 85.75 94 ASP A C 1
ATOM 787 O O . ASP A 1 94 ? -32.938 7.117 0.285 1 85.75 94 ASP A O 1
ATOM 791 N N . THR A 1 95 ? -31.406 6.281 1.638 1 90.62 95 THR A N 1
ATOM 792 C CA . THR A 1 95 ? -30.438 7.277 1.192 1 90.62 95 THR A CA 1
ATOM 793 C C . THR A 1 95 ? -29.547 6.711 0.093 1 90.62 95 THR A C 1
ATOM 795 O O . THR A 1 95 ? -28.906 5.672 0.276 1 90.62 95 THR A O 1
ATOM 798 N N . LEU A 1 96 ? -29.578 7.473 -0.97 1 89.94 96 LEU A N 1
ATOM 799 C CA . LEU A 1 96 ? -28.688 7.074 -2.061 1 89.94 96 LEU A CA 1
ATOM 800 C C . LEU A 1 96 ? -27.297 7.656 -1.867 1 89.94 96 LEU A C 1
ATOM 802 O O . LEU A 1 96 ? -27.141 8.82 -1.473 1 89.94 96 LEU A O 1
ATOM 806 N N . TYR A 1 97 ? -26.328 6.875 -2.133 1 92.12 97 TYR A N 1
ATOM 807 C CA . TYR A 1 97 ? -24.953 7.316 -1.988 1 92.12 97 TYR A CA 1
ATOM 808 C C . TYR A 1 97 ? -24.609 8.406 -3.004 1 92.12 97 TYR A C 1
ATOM 810 O O . TYR A 1 97 ? -24.953 8.289 -4.184 1 92.12 97 TYR A O 1
ATOM 818 N N . SER A 1 98 ? -24.016 9.406 -2.539 1 91.38 98 SER A N 1
ATOM 819 C CA . SER A 1 98 ? -23.422 10.461 -3.352 1 91.38 98 SER A CA 1
ATOM 820 C C . SER A 1 98 ? -21.969 10.703 -2.951 1 91.38 98 SER A C 1
ATOM 822 O O . SER A 1 98 ? -21.672 10.969 -1.782 1 91.38 98 SER A O 1
ATOM 824 N N . ASN A 1 99 ? -21.125 10.594 -3.971 1 90.25 99 ASN A N 1
ATOM 825 C CA . ASN A 1 99 ? -19.719 10.781 -3.693 1 90.25 99 ASN A CA 1
ATOM 826 C C . ASN A 1 99 ? -19.438 12.164 -3.102 1 90.25 99 ASN A C 1
ATOM 828 O O . ASN A 1 99 ? -18.562 12.32 -2.254 1 90.25 99 ASN A O 1
ATOM 832 N N . LYS A 1 100 ? -20.172 13.086 -3.5 1 88.38 100 LYS A N 1
ATOM 833 C CA . LYS A 1 100 ? -20 14.453 -3.021 1 88.38 100 LYS A CA 1
ATOM 834 C C . LYS A 1 100 ? -20.375 14.57 -1.547 1 88.38 100 LYS A C 1
ATOM 836 O O . LYS A 1 100 ? -19.656 15.195 -0.767 1 88.38 100 LYS A O 1
ATOM 841 N N . GLU A 1 101 ? -21.375 13.898 -1.142 1 92.06 101 GLU A N 1
ATOM 842 C CA . GLU A 1 101 ? -21.922 14.094 0.198 1 92.06 101 GLU A CA 1
ATOM 843 C C . GLU A 1 101 ? -21.406 13.031 1.166 1 92.06 101 GLU A C 1
ATOM 845 O O . GLU A 1 101 ? -21.266 13.289 2.365 1 92.06 101 GLU A O 1
ATOM 850 N N . HIS A 1 102 ? -21.125 11.898 0.599 1 95.06 102 HIS A N 1
ATOM 851 C CA . HIS A 1 102 ? -20.953 10.766 1.5 1 95.06 102 HIS A CA 1
ATOM 852 C C . HIS A 1 102 ? -19.562 10.18 1.395 1 95.06 102 HIS A C 1
ATOM 854 O O . HIS A 1 102 ? -19.281 9.117 1.963 1 95.06 102 HIS A O 1
ATOM 860 N N . PHE A 1 103 ? -18.625 10.82 0.763 1 95.44 103 PHE A N 1
ATOM 861 C CA . PHE A 1 103 ? -17.281 10.289 0.513 1 95.44 103 PHE A CA 1
ATOM 862 C C . PHE A 1 103 ? -16.578 9.961 1.823 1 95.44 103 PHE A C 1
ATOM 864 O O . PHE A 1 103 ? -16.062 8.852 2.002 1 95.44 103 PHE A O 1
ATOM 871 N N . ASP A 1 104 ? -16.594 10.922 2.703 1 97 104 ASP A N 1
ATOM 872 C CA . ASP A 1 104 ? -15.852 10.727 3.943 1 97 104 ASP A CA 1
ATOM 873 C C . ASP A 1 104 ? -16.469 9.625 4.793 1 97 104 ASP A C 1
ATOM 875 O O . ASP A 1 104 ? -15.766 8.898 5.492 1 97 104 ASP A O 1
ATOM 879 N N . LEU A 1 105 ? -17.781 9.5 4.77 1 97.56 105 LEU A N 1
ATOM 880 C CA . LEU A 1 105 ? -18.438 8.398 5.457 1 97.56 105 LEU A CA 1
ATOM 881 C C . LEU A 1 105 ? -18.016 7.059 4.867 1 97.56 105 LEU A C 1
ATOM 883 O O . LEU A 1 105 ? -17.703 6.117 5.609 1 97.56 105 LEU A O 1
ATOM 887 N N . ASN A 1 106 ? -18.016 7.008 3.596 1 97.12 106 ASN A N 1
ATOM 888 C CA . ASN A 1 106 ? -17.562 5.805 2.9 1 97.12 106 ASN A CA 1
ATOM 889 C C . ASN A 1 106 ? -16.109 5.488 3.203 1 97.12 106 ASN A C 1
ATOM 891 O O . ASN A 1 106 ? -15.734 4.324 3.381 1 97.12 106 ASN A O 1
ATOM 895 N N . TYR A 1 107 ? -15.328 6.543 3.246 1 97.25 107 TYR A N 1
ATOM 896 C CA . TYR A 1 107 ? -13.922 6.375 3.607 1 97.25 107 TYR A CA 1
ATOM 897 C C . TYR A 1 107 ? -13.789 5.746 4.988 1 97.25 107 TYR A C 1
ATOM 899 O O . TYR A 1 107 ? -13.008 4.805 5.172 1 97.25 107 TYR A O 1
ATOM 907 N N . ILE A 1 108 ? -14.492 6.227 5.887 1 98.12 108 ILE A N 1
ATOM 908 C CA . ILE A 1 108 ? -14.453 5.695 7.246 1 98.12 108 ILE A CA 1
ATOM 909 C C . ILE A 1 108 ? -14.867 4.227 7.242 1 98.12 108 ILE A C 1
ATOM 911 O O . ILE A 1 108 ? -14.18 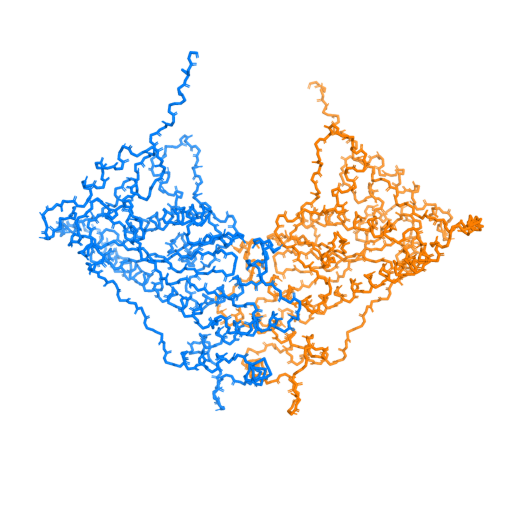3.381 7.82 1 98.12 108 ILE A O 1
ATOM 915 N N . HIS A 1 109 ? -15.938 3.969 6.613 1 97.94 109 HIS A N 1
ATOM 916 C CA . HIS A 1 109 ? -16.422 2.598 6.504 1 97.94 109 HIS A CA 1
ATOM 917 C C . HIS A 1 109 ? -15.359 1.687 5.891 1 97.94 109 HIS A C 1
ATOM 919 O O . HIS A 1 109 ? -15.109 0.592 6.398 1 97.94 109 HIS A O 1
ATOM 925 N N . LEU A 1 110 ? -14.781 2.137 4.863 1 97.12 110 LEU A N 1
ATOM 926 C CA . LEU A 1 110 ? -13.75 1.376 4.164 1 97.12 110 LEU A CA 1
ATOM 927 C C . LEU A 1 110 ? -12.555 1.117 5.066 1 97.12 110 LEU A C 1
ATOM 929 O O . LEU A 1 110 ? -12.047 -0.004 5.125 1 97.12 110 LEU A O 1
ATOM 933 N N . ALA A 1 111 ? -12.086 2.129 5.723 1 97.31 111 ALA A N 1
ATOM 934 C CA . ALA A 1 111 ? -10.938 1.989 6.617 1 97.31 111 ALA A CA 1
ATOM 935 C C . ALA A 1 111 ? -11.195 0.917 7.672 1 97.31 111 ALA A C 1
ATOM 937 O O . ALA A 1 111 ? -10.344 0.051 7.902 1 97.31 111 ALA A O 1
ATOM 938 N N . TYR A 1 112 ? -12.352 0.939 8.258 1 97 112 TYR A N 1
ATOM 939 C CA . TYR A 1 112 ? -12.703 -0.06 9.258 1 97 112 TYR A CA 1
ATOM 940 C C . TYR A 1 112 ? -12.812 -1.446 8.633 1 97 112 TYR A C 1
ATOM 942 O O . TYR A 1 112 ? -12.398 -2.439 9.242 1 97 112 TYR A O 1
ATOM 950 N N . SER A 1 113 ? -13.375 -1.488 7.465 1 95.81 113 SER A N 1
ATOM 951 C CA . SER A 1 113 ? -13.516 -2.764 6.77 1 95.81 113 SER A CA 1
ATOM 952 C C . SER A 1 113 ? -12.156 -3.395 6.496 1 95.81 113 SER A C 1
ATOM 954 O O . SER A 1 113 ? -11.977 -4.605 6.66 1 95.81 113 SER A O 1
ATOM 956 N N . ILE A 1 114 ? -11.25 -2.6 6.105 1 94.88 114 ILE A N 1
ATOM 957 C CA . ILE A 1 114 ? -9.906 -3.072 5.801 1 94.88 114 ILE A CA 1
ATOM 958 C C . ILE A 1 114 ? -9.242 -3.594 7.074 1 94.88 114 ILE A C 1
ATOM 960 O O . ILE A 1 114 ? -8.719 -4.711 7.098 1 94.88 114 ILE A O 1
ATOM 964 N N . ILE A 1 115 ? -9.266 -2.846 8.125 1 93.94 115 ILE A N 1
ATOM 965 C CA . ILE A 1 115 ? -8.586 -3.213 9.359 1 93.94 115 ILE A CA 1
ATOM 966 C C . ILE A 1 115 ? -9.273 -4.414 9.992 1 93.94 115 ILE A C 1
ATOM 968 O O . ILE A 1 115 ? -8.625 -5.262 10.609 1 93.94 115 ILE A O 1
ATOM 972 N N . HIS A 1 116 ? -10.586 -4.516 9.812 1 92.94 116 HIS A N 1
ATOM 973 C CA . HIS A 1 116 ? -11.344 -5.656 10.305 1 92.94 116 HIS A CA 1
ATOM 974 C C . HIS A 1 116 ? -10.742 -6.973 9.82 1 92.94 116 HIS A C 1
ATOM 976 O O . HIS A 1 116 ? -10.68 -7.945 10.578 1 92.94 116 HIS A O 1
ATOM 982 N N . THR A 1 117 ? -10.305 -6.988 8.586 1 90.75 117 THR A N 1
ATOM 983 C CA . THR A 1 117 ? -9.742 -8.211 8.031 1 90.75 117 THR A CA 1
ATOM 984 C C . THR A 1 117 ? -8.477 -8.617 8.789 1 90.75 117 THR A C 1
ATOM 986 O O . THR A 1 117 ? -8.148 -9.805 8.867 1 90.75 117 THR A O 1
ATOM 989 N N . LEU A 1 118 ? -7.82 -7.66 9.305 1 90.25 118 LEU A N 1
ATOM 990 C CA . LEU A 1 118 ? -6.641 -7.949 10.109 1 90.25 118 LEU A CA 1
ATOM 991 C C . LEU A 1 118 ? -7.039 -8.445 11.5 1 90.25 118 LEU A C 1
ATOM 993 O O . LEU A 1 118 ? -6.449 -9.398 12.008 1 90.25 118 LEU A O 1
ATOM 997 N N . TRP A 1 119 ? -8.055 -7.867 12.047 1 90.56 119 TRP A N 1
ATOM 998 C CA . TRP A 1 119 ? -8.523 -8.242 13.383 1 90.56 119 TRP A CA 1
ATOM 999 C C . TRP A 1 119 ? -9.086 -9.656 13.383 1 90.56 119 TRP A C 1
ATOM 1001 O O . TRP A 1 119 ? -9.031 -10.352 14.398 1 90.56 119 TRP A O 1
ATOM 1011 N N . GLU A 1 120 ? -9.578 -10.07 12.281 1 89 120 GLU A N 1
ATOM 1012 C CA . GLU A 1 120 ? -10.164 -11.398 12.148 1 89 120 GLU A CA 1
ATOM 1013 C C . GLU A 1 120 ? -9.094 -12.484 12.156 1 89 120 GLU A C 1
ATOM 1015 O O . GLU A 1 120 ? -9.391 -13.656 12.383 1 89 120 GLU A O 1
ATOM 1020 N N . ASN A 1 121 ? -7.926 -12.055 11.828 1 81.94 121 ASN A N 1
ATOM 1021 C CA . ASN A 1 121 ? -6.836 -13.023 11.789 1 81.94 121 ASN A CA 1
ATOM 1022 C C . ASN A 1 121 ? -6.336 -13.359 13.195 1 81.94 121 ASN A C 1
ATOM 1024 O O . ASN A 1 121 ? -5.777 -12.5 13.883 1 81.94 121 ASN A O 1
ATOM 1028 N N . GLU A 1 122 ? -6.52 -14.547 13.609 1 70.81 122 GLU A N 1
ATOM 1029 C CA . GLU A 1 122 ? -6.172 -14.977 14.953 1 70.81 122 GLU A CA 1
ATOM 1030 C C . GLU A 1 122 ? -4.68 -14.828 15.219 1 70.81 122 GLU A C 1
ATOM 1032 O O . GLU A 1 122 ? -4.262 -14.555 16.344 1 70.81 122 GLU A O 1
ATOM 1037 N N . ASP A 1 123 ? -3.928 -14.93 14.164 1 69.25 123 ASP A N 1
ATOM 1038 C CA . ASP A 1 123 ? -2.477 -14.898 14.312 1 69.25 123 ASP A CA 1
ATOM 1039 C C . ASP A 1 123 ? -1.931 -13.492 14.055 1 69.25 123 ASP A C 1
ATOM 1041 O O . ASP A 1 123 ? -0.715 -13.297 14 1 69.25 123 ASP A O 1
ATOM 1045 N N . PHE A 1 124 ? -2.953 -12.695 14.016 1 74.06 124 PHE A N 1
ATOM 1046 C CA . PHE A 1 124 ? -2.527 -11.336 13.703 1 74.06 124 PHE A CA 1
ATOM 1047 C C . PHE A 1 124 ? -1.899 -10.664 14.914 1 74.06 124 PHE A C 1
ATOM 1049 O O . PHE A 1 124 ? -2.525 -10.578 15.977 1 74.06 124 PHE A O 1
ATOM 1056 N N . THR A 1 125 ? -0.584 -10.422 14.766 1 72.38 125 THR A N 1
ATOM 1057 C CA . THR A 1 125 ? 0.107 -9.641 15.781 1 72.38 125 THR A CA 1
ATOM 1058 C C . THR A 1 125 ? 0.851 -8.469 15.156 1 72.38 125 THR A C 1
ATOM 1060 O O . THR A 1 125 ? 1.319 -8.555 14.023 1 72.38 125 THR A O 1
ATOM 1063 N N . LEU A 1 126 ? 0.639 -7.418 15.789 1 75.94 126 LEU A N 1
ATOM 1064 C CA . LEU A 1 126 ? 1.438 -6.254 15.414 1 75.94 126 LEU A CA 1
ATOM 1065 C C . LEU A 1 126 ? 2.732 -6.203 16.219 1 75.94 126 LEU A C 1
ATOM 1067 O O . LEU A 1 126 ? 2.773 -5.605 17.297 1 75.94 126 LEU A O 1
ATOM 1071 N N . ASP A 1 127 ? 3.609 -7.227 15.805 1 67.5 127 ASP A N 1
ATOM 1072 C CA . ASP A 1 127 ? 4.828 -7.305 16.594 1 67.5 127 ASP A CA 1
ATOM 1073 C C . ASP A 1 127 ? 6.047 -6.891 15.781 1 67.5 127 ASP A C 1
ATOM 1075 O O . ASP A 1 127 ? 5.918 -6.508 14.617 1 67.5 127 ASP A O 1
ATOM 1079 N N . SER A 1 128 ? 7.098 -6.914 16.469 1 63.16 128 SER A N 1
ATOM 1080 C CA . SER A 1 128 ? 8.359 -6.387 15.969 1 63.16 128 SER A CA 1
ATOM 1081 C C . SER A 1 128 ? 8.898 -7.242 14.828 1 63.16 128 SER A C 1
ATOM 1083 O O . SER A 1 128 ? 9.859 -6.852 14.148 1 63.16 128 SER A O 1
ATOM 1085 N N . SER A 1 129 ? 8.172 -8.234 14.539 1 67.06 129 SER A N 1
ATOM 1086 C CA . SER A 1 129 ? 8.68 -9.109 13.484 1 67.06 129 SER A CA 1
ATOM 1087 C C . SER A 1 129 ? 8.281 -8.602 12.102 1 67.06 129 SER A C 1
ATOM 1089 O O . SER A 1 129 ? 8.867 -9 11.094 1 67.06 129 SER A O 1
ATOM 1091 N N . ARG A 1 130 ? 7.445 -7.688 12.172 1 76.62 130 ARG A N 1
ATOM 1092 C CA . ARG A 1 130 ? 6.977 -7.164 10.891 1 76.62 130 ARG A CA 1
ATOM 1093 C C . ARG A 1 130 ? 7.941 -6.129 10.328 1 76.62 130 ARG A C 1
ATOM 1095 O O . ARG A 1 130 ? 8.516 -5.34 11.086 1 76.62 130 ARG A O 1
ATOM 1102 N N . LEU A 1 131 ? 8.086 -6.195 9.016 1 76.75 131 LEU A N 1
ATOM 1103 C CA . LEU A 1 131 ? 8.945 -5.238 8.328 1 76.75 131 LEU A CA 1
ATOM 1104 C C . LEU A 1 131 ? 8.219 -3.922 8.094 1 76.75 131 LEU A C 1
ATOM 1106 O O . LEU A 1 131 ? 6.984 -3.875 8.125 1 76.75 131 LEU A O 1
ATOM 1110 N N . GLU A 1 132 ? 8.953 -2.889 7.867 1 82.38 132 GLU A N 1
ATOM 1111 C CA . GLU A 1 132 ? 8.414 -1.564 7.566 1 82.38 132 GLU A CA 1
ATOM 1112 C C . GLU A 1 132 ? 7.453 -1.612 6.383 1 82.38 132 GLU A C 1
ATOM 1114 O O . GLU A 1 132 ? 6.379 -1.012 6.422 1 82.38 132 GLU A O 1
ATOM 1119 N N . GLY A 1 133 ? 7.82 -2.365 5.453 1 81.56 133 GLY A N 1
ATOM 1120 C CA . GLY A 1 133 ? 6.988 -2.492 4.266 1 81.56 133 GLY A CA 1
ATOM 1121 C C . GLY A 1 133 ? 5.633 -3.109 4.551 1 81.56 133 GLY A C 1
ATOM 1122 O O . GLY A 1 133 ? 4.633 -2.727 3.941 1 81.56 133 GLY A O 1
ATOM 1123 N N . TRP A 1 134 ? 5.645 -3.965 5.488 1 85.94 134 TRP A N 1
ATOM 1124 C CA . TRP A 1 134 ? 4.375 -4.598 5.832 1 85.94 134 TRP A CA 1
ATOM 1125 C C . TRP A 1 134 ? 3.4 -3.582 6.414 1 85.94 134 TRP A C 1
ATOM 1127 O O . TRP A 1 134 ? 2.227 -3.553 6.035 1 85.94 134 TRP A O 1
ATOM 1137 N N . TYR A 1 135 ? 3.867 -2.729 7.359 1 89.62 135 TYR A N 1
ATOM 1138 C CA . TYR A 1 135 ? 3.014 -1.713 7.969 1 89.62 135 TYR A CA 1
ATOM 1139 C C . TYR A 1 135 ? 2.504 -0.732 6.918 1 89.62 135 TYR A C 1
ATOM 1141 O O . TYR A 1 135 ? 1.336 -0.337 6.945 1 89.62 135 TYR A O 1
ATOM 1149 N N . GLN A 1 136 ? 3.318 -0.398 6.039 1 89.75 136 GLN A N 1
ATOM 1150 C CA . GLN A 1 136 ? 2.934 0.552 5 1 89.75 136 GLN A CA 1
ATOM 1151 C C . GLN A 1 136 ? 1.837 -0.023 4.109 1 89.75 136 GLN A C 1
ATOM 1153 O O . GLN A 1 136 ? 0.83 0.639 3.85 1 89.75 136 GLN A O 1
ATOM 1158 N N . HIS A 1 137 ? 1.965 -1.242 3.781 1 87.94 137 HIS A N 1
ATOM 1159 C CA . HIS A 1 137 ? 1.079 -1.817 2.775 1 87.94 137 HIS A CA 1
ATOM 1160 C C . HIS A 1 137 ? -0.204 -2.346 3.41 1 87.94 137 HIS A C 1
ATOM 1162 O O . HIS A 1 137 ? -1.246 -2.404 2.752 1 87.94 137 HIS A O 1
ATOM 1168 N N . ASN A 1 138 ? -0.082 -2.715 4.652 1 89.56 138 ASN A N 1
ATOM 1169 C CA . ASN A 1 138 ? -1.235 -3.375 5.254 1 89.56 138 ASN A CA 1
ATOM 1170 C C . ASN A 1 138 ? -1.988 -2.439 6.195 1 89.56 138 ASN A C 1
ATOM 1172 O O . ASN A 1 138 ? -3.145 -2.695 6.539 1 89.56 138 ASN A O 1
ATOM 1176 N N . ILE A 1 139 ? -1.319 -1.391 6.594 1 92.94 139 ILE A N 1
ATOM 1177 C CA . ILE A 1 139 ? -1.963 -0.515 7.566 1 92.94 139 ILE A CA 1
ATOM 1178 C C . ILE A 1 139 ? -2.068 0.898 7 1 92.94 139 ILE A C 1
ATOM 1180 O O . ILE A 1 139 ? -3.162 1.365 6.676 1 92.94 139 ILE A O 1
ATOM 1184 N N . TRP A 1 140 ? -1.013 1.443 6.703 1 94.69 140 TRP A N 1
ATOM 1185 C CA . TRP A 1 140 ? -0.997 2.895 6.559 1 94.69 140 TRP A CA 1
ATOM 1186 C C . TRP A 1 140 ? -1.474 3.309 5.172 1 94.69 140 TRP A C 1
ATOM 1188 O O . TRP A 1 140 ? -2.326 4.191 5.039 1 94.69 140 TRP A O 1
ATOM 1198 N N . CYS A 1 141 ? -0.982 2.67 4.148 1 93.19 141 CYS A N 1
ATOM 1199 C CA . CYS A 1 141 ? -1.443 3.037 2.816 1 93.19 141 CYS A CA 1
ATOM 1200 C C . CYS A 1 141 ? -2.943 2.807 2.674 1 93.19 141 CYS A C 1
ATOM 1202 O O . CYS A 1 141 ? -3.672 3.693 2.225 1 93.19 141 CYS A O 1
ATOM 1204 N N . PRO A 1 142 ? -3.412 1.713 3.145 1 93.75 142 PRO A N 1
ATOM 1205 C CA . PRO A 1 142 ? -4.848 1.447 3.008 1 93.75 142 PRO A CA 1
ATOM 1206 C C . PRO A 1 142 ? -5.707 2.434 3.795 1 93.75 142 PRO A C 1
ATOM 1208 O O . PRO A 1 142 ? -6.848 2.705 3.412 1 93.75 142 PRO A O 1
ATOM 1211 N N . ILE A 1 143 ? -5.18 2.945 4.855 1 96.31 143 ILE A N 1
ATOM 1212 C CA . ILE A 1 143 ? -5.969 3.832 5.707 1 96.31 143 ILE A CA 1
ATOM 1213 C C . ILE A 1 143 ? -5.809 5.277 5.234 1 96.31 143 ILE A C 1
ATOM 1215 O O . ILE A 1 143 ? -6.777 6.039 5.219 1 96.31 143 ILE A O 1
ATOM 1219 N N . ILE A 1 144 ? -4.68 5.645 4.805 1 97.25 144 ILE A N 1
ATOM 1220 C CA . ILE A 1 144 ? -4.391 7.055 4.551 1 97.25 144 ILE A CA 1
ATOM 1221 C C . ILE A 1 144 ? -4.766 7.406 3.113 1 97.25 144 ILE A C 1
ATOM 1223 O O . ILE A 1 144 ? -5.461 8.391 2.873 1 97.25 144 ILE A O 1
ATOM 1227 N N . ASP A 1 145 ? -4.422 6.648 2.139 1 94.44 145 ASP A N 1
ATOM 1228 C CA . ASP A 1 145 ? -4.461 7.023 0.729 1 94.44 145 ASP A CA 1
ATOM 1229 C C . ASP A 1 145 ? -5.898 7.266 0.267 1 94.44 145 ASP A C 1
ATOM 1231 O O . ASP A 1 145 ? -6.18 8.266 -0.397 1 94.44 145 ASP A O 1
ATOM 1235 N N . PRO A 1 146 ? -6.801 6.434 0.658 1 94.88 146 PRO A N 1
ATOM 1236 C CA . PRO A 1 146 ? -8.164 6.637 0.167 1 94.88 146 PRO A CA 1
ATOM 1237 C C . PRO A 1 146 ? -8.789 7.934 0.677 1 94.88 146 PRO A C 1
ATOM 1239 O O . PRO A 1 146 ? -9.695 8.477 0.044 1 94.88 146 PRO A O 1
ATOM 1242 N N . ALA A 1 147 ? -8.336 8.445 1.784 1 96.75 147 ALA A N 1
ATOM 1243 C CA . ALA A 1 147 ? -8.914 9.641 2.389 1 96.75 147 ALA A CA 1
ATOM 1244 C C . ALA A 1 147 ? -8.812 10.836 1.446 1 96.75 147 ALA A C 1
ATOM 1246 O O . ALA A 1 147 ? -9.594 11.789 1.553 1 96.75 147 ALA A O 1
ATOM 1247 N N . PHE A 1 148 ? -7.938 10.789 0.509 1 94.25 148 PHE A N 1
ATOM 1248 C CA . PHE A 1 148 ? -7.637 11.977 -0.278 1 94.25 148 PHE A CA 1
ATOM 1249 C C . PHE A 1 148 ? -8.102 11.805 -1.718 1 94.25 148 PHE A C 1
ATOM 1251 O O . PHE A 1 148 ? -7.879 12.688 -2.555 1 94.25 148 PHE A O 1
ATOM 1258 N N . ARG A 1 149 ? -8.797 10.766 -2.035 1 91 149 ARG A N 1
ATOM 1259 C CA . ARG A 1 149 ? -9.133 10.43 -3.416 1 91 149 ARG A CA 1
ATOM 1260 C C . ARG A 1 149 ? -10.141 11.414 -3.988 1 91 149 ARG A C 1
ATOM 1262 O O . ARG A 1 149 ? -10.211 11.609 -5.203 1 91 149 ARG A O 1
ATOM 1269 N N . ASN A 1 150 ? -10.906 12.023 -3.176 1 89.69 150 ASN A N 1
ATOM 1270 C CA . ASN A 1 150 ? -11.906 12.977 -3.654 1 89.69 150 ASN A CA 1
ATOM 1271 C C . ASN A 1 150 ? -11.414 14.414 -3.516 1 89.69 150 ASN A C 1
ATOM 1273 O O . ASN A 1 150 ? -12.219 15.352 -3.512 1 89.69 150 ASN A O 1
ATOM 1277 N N . SER A 1 151 ? -10.188 14.578 -3.326 1 90.44 151 SER A N 1
ATOM 1278 C CA . SER A 1 151 ? -9.641 15.914 -3.129 1 90.44 151 SER A CA 1
ATOM 1279 C C . SER A 1 151 ? -8.672 16.281 -4.246 1 90.44 151 SER A C 1
ATOM 1281 O O . SER A 1 151 ? -8.414 15.484 -5.148 1 90.44 151 SER A O 1
ATOM 1283 N N . LYS A 1 152 ? -8.219 17.5 -4.188 1 90.06 152 LYS A N 1
ATOM 1284 C CA . LYS A 1 152 ? -7.223 17.969 -5.145 1 90.06 152 LYS A CA 1
ATOM 1285 C C . LYS A 1 152 ? -5.812 17.562 -4.707 1 90.06 152 LYS A C 1
ATOM 1287 O O . LYS A 1 152 ? -4.828 17.984 -5.316 1 90.06 152 LYS A O 1
ATOM 1292 N N . ILE A 1 153 ? -5.785 16.797 -3.709 1 92.75 153 ILE A N 1
ATOM 1293 C CA . ILE A 1 153 ? -4.508 16.406 -3.125 1 92.75 153 ILE A CA 1
ATOM 1294 C C . ILE A 1 153 ? -4.109 15.023 -3.633 1 92.75 153 ILE A C 1
ATOM 1296 O O . ILE A 1 153 ? -4.914 14.094 -3.609 1 92.75 153 ILE A O 1
ATOM 1300 N N . ASN A 1 154 ? -2.92 14.969 -4.109 1 87.69 154 ASN A N 1
ATOM 1301 C CA . ASN A 1 154 ? -2.326 13.695 -4.516 1 87.69 154 ASN A CA 1
ATOM 1302 C C . ASN A 1 154 ? -1.258 13.234 -3.527 1 87.69 154 ASN A C 1
ATOM 1304 O O . ASN A 1 154 ? -0.411 14.023 -3.109 1 87.69 154 ASN A O 1
ATOM 1308 N N . LEU A 1 155 ? -1.375 12.016 -3.162 1 91.31 155 LEU A N 1
ATOM 1309 C CA . LEU A 1 155 ? -0.336 11.43 -2.32 1 91.31 155 LEU A CA 1
ATOM 1310 C C . LEU A 1 155 ? 0.616 10.57 -3.148 1 91.31 155 LEU A C 1
ATOM 1312 O O . LEU A 1 155 ? 0.219 9.531 -3.678 1 91.31 155 LEU A O 1
ATOM 1316 N N . VAL A 1 156 ? 1.864 11.039 -3.199 1 86.62 156 VAL A N 1
ATOM 1317 C CA . VAL A 1 156 ? 2.906 10.32 -3.928 1 86.62 156 VAL A CA 1
ATOM 1318 C C . VAL A 1 156 ? 3.74 9.492 -2.953 1 86.62 156 VAL A C 1
ATOM 1320 O O . VAL A 1 156 ? 4.328 10.031 -2.014 1 86.62 156 VAL A O 1
ATOM 1323 N N . ARG A 1 157 ? 3.654 8.188 -3.145 1 84.56 157 ARG A N 1
ATOM 1324 C CA . ARG A 1 157 ? 4.434 7.305 -2.283 1 84.56 157 ARG A CA 1
ATOM 1325 C C . ARG A 1 157 ? 5.645 6.746 -3.023 1 84.56 157 ARG A C 1
ATOM 1327 O O . ARG A 1 157 ? 5.656 6.695 -4.258 1 84.56 157 ARG A O 1
ATOM 1334 N N . GLY A 1 158 ? 6.52 6.152 -2.092 1 69.81 158 GLY A N 1
ATOM 1335 C CA . GLY A 1 158 ? 7.75 5.582 -2.617 1 69.81 158 GLY A CA 1
ATOM 1336 C C . GLY A 1 158 ? 8.844 6.609 -2.836 1 69.81 158 GLY A C 1
ATOM 1337 O O . GLY A 1 158 ? 8.805 7.695 -2.254 1 69.81 158 GLY A O 1
ATOM 1338 N N . GLU A 1 159 ? 9.883 6.465 -3.586 1 60.69 159 GLU A N 1
ATOM 1339 C CA . GLU A 1 159 ? 11.094 7.277 -3.65 1 60.69 159 GLU A CA 1
ATOM 1340 C C . GLU A 1 159 ? 10.828 8.617 -4.328 1 60.69 159 GLU A C 1
ATOM 1342 O O . GLU A 1 159 ? 11.711 9.172 -4.984 1 60.69 159 GLU A O 1
ATOM 1347 N N . GLY A 1 160 ? 9.531 9.078 -3.971 1 63.72 160 GLY A N 1
ATOM 1348 C CA . GLY A 1 160 ? 9.32 10.406 -4.527 1 63.72 160 GLY A CA 1
ATOM 1349 C C . GLY A 1 160 ? 10.156 11.477 -3.852 1 63.72 160 GLY A C 1
ATOM 1350 O O . GLY A 1 160 ? 10.273 11.492 -2.625 1 63.72 160 GLY A O 1
ATOM 1351 N N . MET A 1 161 ? 10.781 12.156 -4.59 1 71.44 161 MET A N 1
ATOM 1352 C CA . MET A 1 161 ? 11.602 13.273 -4.121 1 71.44 161 MET A CA 1
ATOM 1353 C C . MET A 1 161 ? 10.766 14.539 -3.969 1 71.44 161 MET A C 1
ATOM 1355 O O . MET A 1 161 ? 9.867 14.789 -4.77 1 71.44 161 MET A O 1
ATOM 1359 N N . SER A 1 162 ? 10.961 15.195 -2.844 1 72.19 162 SER A N 1
ATOM 1360 C CA . SER A 1 162 ? 10.305 16.469 -2.625 1 72.19 162 SER A CA 1
ATOM 1361 C C . SER A 1 162 ? 10.82 17.531 -3.588 1 72.19 162 SER A C 1
ATOM 1363 O O . SER A 1 162 ? 12.008 17.875 -3.564 1 72.19 162 SER A O 1
ATOM 1365 N N . THR A 1 163 ? 9.977 18.016 -4.309 1 71.75 163 THR A N 1
ATOM 1366 C CA . THR A 1 163 ? 10.344 19.078 -5.238 1 71.75 163 THR A CA 1
ATOM 1367 C C . THR A 1 163 ? 10.664 20.359 -4.48 1 71.75 163 THR A C 1
ATOM 1369 O O . THR A 1 163 ? 11.555 21.109 -4.879 1 71.75 163 THR A O 1
ATOM 1372 N N . ALA A 1 164 ? 9.984 20.562 -3.434 1 64.94 164 ALA A N 1
ATOM 1373 C CA . ALA A 1 164 ? 10.234 21.75 -2.604 1 64.94 164 ALA A CA 1
ATOM 1374 C C . ALA A 1 164 ? 11.648 21.703 -2.031 1 64.94 164 ALA A C 1
ATOM 1376 O O . ALA A 1 164 ? 12.352 22.734 -2.029 1 64.94 164 ALA A O 1
ATOM 1377 N N . SER A 1 165 ? 11.93 20.531 -1.619 1 68.06 165 SER A N 1
ATOM 1378 C CA . SER A 1 165 ? 13.281 20.391 -1.088 1 68.06 165 SER A CA 1
ATOM 1379 C C . SER A 1 165 ? 14.328 20.562 -2.186 1 68.06 165 SER A C 1
ATOM 1381 O O . SER A 1 165 ? 15.406 21.109 -1.949 1 68.06 165 SER A O 1
ATOM 1383 N N . SER A 1 166 ? 13.992 20.031 -3.305 1 67.06 166 SER A N 1
ATOM 1384 C CA . SER A 1 166 ? 14.883 20.188 -4.449 1 67.06 166 SER A CA 1
ATOM 1385 C C . SER A 1 166 ? 15.047 21.656 -4.82 1 67.06 166 SER A C 1
ATOM 1387 O O . SER A 1 166 ? 16.156 22.125 -5.066 1 67.06 166 SER A O 1
ATOM 1389 N N . ASP A 1 167 ? 14.008 22.375 -4.914 1 66 167 ASP A N 1
ATOM 1390 C CA . ASP A 1 167 ? 14.031 23.797 -5.234 1 66 167 ASP A CA 1
ATOM 1391 C C . ASP A 1 167 ? 14.93 24.562 -4.262 1 66 167 ASP A C 1
ATOM 1393 O O . ASP A 1 167 ? 15.75 25.375 -4.676 1 66 167 ASP A O 1
ATOM 1397 N N . ARG A 1 168 ? 14.742 24.312 -3.068 1 63.03 168 ARG A N 1
ATOM 1398 C CA . ARG A 1 168 ? 15.516 25 -2.039 1 63.03 168 ARG A CA 1
ATOM 1399 C C . ARG A 1 168 ? 17 24.719 -2.205 1 63.03 168 ARG A C 1
ATOM 1401 O O . ARG A 1 168 ? 17.828 25.641 -2.135 1 63.03 168 ARG A O 1
ATOM 1408 N N . LYS A 1 169 ? 17.312 23.453 -2.445 1 66.31 169 LYS A N 1
ATOM 1409 C CA . LYS A 1 169 ? 18.703 23.047 -2.568 1 66.31 169 LYS A CA 1
ATOM 1410 C C . LYS A 1 169 ? 19.344 23.656 -3.814 1 66.31 169 LYS A C 1
ATOM 1412 O O . LYS A 1 169 ? 20.547 23.906 -3.844 1 66.31 169 LYS A O 1
ATOM 1417 N N . ASN A 1 170 ? 18.484 23.891 -4.867 1 65.56 170 ASN A N 1
ATOM 1418 C CA . ASN A 1 170 ? 19.031 24.344 -6.148 1 65.56 170 ASN A CA 1
ATOM 1419 C C . ASN A 1 170 ? 18.844 25.844 -6.324 1 65.56 170 ASN A C 1
ATOM 1421 O O . ASN A 1 170 ? 19.109 26.391 -7.406 1 65.56 170 ASN A O 1
ATOM 1425 N N . ASN A 1 171 ? 18.25 26.438 -5.453 1 61.25 171 ASN A N 1
ATOM 1426 C CA . ASN A 1 171 ? 18 27.859 -5.555 1 61.25 171 ASN A CA 1
ATOM 1427 C C . ASN A 1 171 ? 19.266 28.641 -5.926 1 61.25 171 ASN A C 1
ATOM 1429 O O . ASN A 1 171 ? 19.203 29.641 -6.633 1 61.25 171 ASN A O 1
ATOM 1433 N N . LYS A 1 172 ? 20.438 28.172 -5.582 1 60.44 172 LYS A N 1
ATOM 1434 C CA . LYS A 1 172 ? 21.672 28.875 -5.883 1 60.44 172 LYS A CA 1
ATOM 1435 C C . LYS A 1 172 ? 22.531 28.094 -6.871 1 60.44 172 LYS A C 1
ATOM 1437 O O . LYS A 1 172 ? 23.734 28.359 -7.004 1 60.44 172 LYS A O 1
ATOM 1442 N N . SER A 1 173 ? 21.766 27.094 -7.402 1 57.88 173 SER A N 1
ATOM 1443 C CA . SER A 1 173 ? 22.578 26.234 -8.266 1 57.88 173 SER A CA 1
ATOM 1444 C C . SER A 1 173 ? 22.844 26.906 -9.609 1 57.88 173 SER A C 1
ATOM 1446 O O . SER A 1 173 ? 22.016 27.672 -10.109 1 57.88 173 SER A O 1
ATOM 1448 N N . CYS A 1 174 ? 23.984 26.953 -9.945 1 55.91 174 CYS A N 1
ATOM 1449 C CA . CYS A 1 174 ? 24.391 27.438 -11.266 1 55.91 174 CYS A CA 1
ATOM 1450 C C . CYS A 1 174 ? 24.297 26.328 -12.305 1 55.91 174 CYS A C 1
ATOM 1452 O O . CYS A 1 174 ? 24.094 25.172 -11.969 1 55.91 174 CYS A O 1
ATOM 1454 N N . ASN A 1 175 ? 24.188 26.703 -13.539 1 54.09 175 ASN A N 1
ATOM 1455 C CA . ASN A 1 175 ? 23.969 25.812 -14.672 1 54.09 175 ASN A CA 1
ATOM 1456 C C . ASN A 1 175 ? 24.938 24.641 -14.672 1 54.09 175 ASN A C 1
ATOM 1458 O O . ASN A 1 175 ? 24.609 23.562 -15.172 1 54.09 175 ASN A O 1
ATOM 1462 N N . ALA A 1 176 ? 26 24.875 -14.117 1 55.53 176 ALA A N 1
ATOM 1463 C CA . ALA A 1 176 ? 27.047 23.859 -14.172 1 55.53 176 ALA A CA 1
ATOM 1464 C C . ALA A 1 176 ? 26.812 22.766 -13.125 1 55.53 176 ALA A C 1
ATOM 1466 O O . ALA A 1 176 ? 27.391 21.688 -13.203 1 55.53 176 ALA A O 1
ATOM 1467 N N . ASP A 1 177 ? 26 23.016 -12.234 1 53.78 177 ASP A N 1
ATOM 1468 C CA . ASP A 1 177 ? 25.859 22.141 -11.086 1 53.78 177 ASP A CA 1
ATOM 1469 C C . ASP A 1 177 ? 24.859 21.016 -11.383 1 53.78 177 ASP A C 1
ATOM 1471 O O . ASP A 1 177 ? 23.875 21.219 -12.102 1 53.78 177 ASP A O 1
ATOM 1475 N N . ARG A 1 178 ? 25.281 19.922 -11.07 1 62.28 178 ARG A N 1
ATOM 1476 C CA . ARG A 1 178 ? 24.312 18.828 -11.102 1 62.28 178 ARG A CA 1
ATOM 1477 C C . ARG A 1 178 ? 23.125 19.141 -10.195 1 62.28 178 ARG A C 1
ATOM 1479 O O . ARG A 1 178 ? 23.297 19.641 -9.086 1 62.28 178 ARG A O 1
ATOM 1486 N N . LYS A 1 179 ? 22.047 19 -10.688 1 60.19 179 LYS A N 1
ATOM 1487 C CA . LYS A 1 179 ? 20.828 19.25 -9.93 1 60.19 179 LYS A CA 1
ATOM 1488 C C . LYS A 1 179 ? 20.766 18.391 -8.68 1 60.19 179 LYS A C 1
ATOM 1490 O O . LYS A 1 179 ? 20.969 17.172 -8.75 1 60.19 179 LYS A O 1
ATOM 1495 N N . LYS A 1 180 ? 20.562 19.047 -7.52 1 61.62 180 LYS A N 1
ATOM 1496 C CA . LYS A 1 180 ? 20.453 18.328 -6.25 1 61.62 180 LYS A CA 1
ATOM 1497 C C . LYS A 1 180 ? 19.047 17.75 -6.078 1 61.62 180 LYS A C 1
ATOM 1499 O O . LYS A 1 180 ? 18.062 18.375 -6.449 1 61.62 180 LYS A O 1
ATOM 1504 N N . ILE A 1 181 ? 19.078 16.594 -5.539 1 65.44 181 ILE A N 1
ATOM 1505 C CA . ILE A 1 181 ? 17.828 15.867 -5.34 1 65.44 181 ILE A CA 1
ATOM 1506 C C . ILE A 1 181 ? 17.203 16.281 -4.012 1 65.44 181 ILE A C 1
ATOM 1508 O O . ILE A 1 181 ? 17.906 16.562 -3.045 1 65.44 181 ILE A O 1
ATOM 1512 N N . GLY A 1 182 ? 15.984 16.469 -4.043 1 71.5 182 GLY A N 1
ATOM 1513 C CA . GLY A 1 182 ? 15.25 16.797 -2.832 1 71.5 182 GLY A CA 1
ATOM 1514 C C . GLY A 1 182 ? 15.25 15.664 -1.814 1 71.5 182 GLY A C 1
ATOM 1515 O O . GLY A 1 182 ? 15.734 14.57 -2.094 1 71.5 182 GLY A O 1
ATOM 1516 N N . ARG A 1 183 ? 14.852 16.047 -0.68 1 73.25 183 ARG A N 1
ATOM 1517 C CA . ARG A 1 183 ? 14.695 15.039 0.362 1 73.25 183 ARG A CA 1
ATOM 1518 C C . ARG A 1 183 ? 13.688 13.969 -0.058 1 73.25 183 ARG A C 1
ATOM 1520 O O . ARG A 1 183 ? 12.688 14.273 -0.706 1 73.25 183 ARG A O 1
ATOM 1527 N N . LYS A 1 184 ? 14.023 12.797 0.261 1 77.88 184 LYS A N 1
ATOM 1528 C CA . LYS A 1 184 ? 13.133 11.68 -0.055 1 77.88 184 LYS A CA 1
ATOM 1529 C C . LYS A 1 184 ? 12.273 11.312 1.147 1 77.88 184 LYS A C 1
ATOM 1531 O O . LYS A 1 184 ? 12.789 11.047 2.234 1 77.88 184 LYS A O 1
ATOM 1536 N N . GLY A 1 185 ? 10.992 11.484 0.976 1 84.88 185 GLY A N 1
ATOM 1537 C CA . GLY A 1 185 ? 10.055 11.023 1.988 1 84.88 185 GLY A CA 1
ATOM 1538 C C . GLY A 1 185 ? 9.344 9.742 1.605 1 84.88 185 GLY A C 1
ATOM 1539 O O . GLY A 1 185 ? 9.43 9.297 0.458 1 84.88 185 GLY A O 1
ATOM 1540 N N . ASP A 1 186 ? 8.688 9.141 2.543 1 88.62 186 ASP A N 1
ATOM 1541 C CA . ASP A 1 186 ? 7.926 7.926 2.283 1 88.62 186 ASP A CA 1
ATOM 1542 C C . ASP A 1 186 ? 6.582 8.25 1.635 1 88.62 186 ASP A C 1
ATOM 1544 O O . ASP A 1 186 ? 5.922 7.363 1.088 1 88.62 186 ASP A O 1
ATOM 1548 N N . GLY A 1 187 ? 6.246 9.523 1.676 1 91.56 187 GLY A N 1
ATOM 1549 C CA . GLY A 1 187 ? 5.07 10.07 1.021 1 91.56 187 GLY A CA 1
ATOM 1550 C C . GLY A 1 187 ? 5.082 11.586 0.943 1 91.56 187 GLY A C 1
ATOM 1551 O O . GLY A 1 187 ? 5.586 12.258 1.85 1 91.56 187 GLY A O 1
ATOM 1552 N N . ILE A 1 188 ? 4.59 12.086 -0.143 1 92.62 188 ILE A N 1
ATOM 1553 C CA . ILE A 1 188 ? 4.504 13.531 -0.321 1 92.62 188 ILE A CA 1
ATOM 1554 C C . ILE A 1 188 ? 3.109 13.906 -0.821 1 92.62 188 ILE A C 1
ATOM 1556 O O . ILE A 1 188 ? 2.629 13.352 -1.812 1 92.62 188 ILE A O 1
ATOM 1560 N N . PHE A 1 189 ? 2.494 14.789 -0.093 1 94.75 189 PHE A N 1
ATOM 1561 C CA . PHE A 1 189 ? 1.214 15.336 -0.53 1 94.75 189 PHE A CA 1
ATOM 1562 C C . PHE A 1 189 ? 1.42 16.516 -1.466 1 94.75 189 PHE A C 1
ATOM 1564 O O . PHE A 1 189 ? 2.08 17.5 -1.104 1 94.75 189 PHE A O 1
ATOM 1571 N N . ARG A 1 190 ? 0.779 16.422 -2.639 1 91.69 190 ARG A N 1
ATOM 1572 C CA . ARG A 1 190 ? 0.933 17.438 -3.664 1 91.69 190 ARG A CA 1
ATOM 1573 C C . ARG A 1 190 ? -0.419 17.844 -4.246 1 91.69 190 ARG A C 1
ATOM 1575 O O . ARG A 1 190 ? -1.365 17.047 -4.23 1 91.69 190 ARG A O 1
ATOM 1582 N N . LEU A 1 191 ? -0.37 19.062 -4.664 1 90.94 191 LEU A N 1
ATOM 1583 C CA . LEU A 1 191 ? -1.515 19.453 -5.48 1 90.94 191 LEU A CA 1
ATOM 1584 C C . LEU A 1 191 ? -1.531 18.688 -6.801 1 90.94 191 LEU A C 1
ATOM 1586 O O . LEU A 1 191 ? -0.509 18.609 -7.484 1 90.94 191 LEU A O 1
ATOM 1590 N N . LYS A 1 192 ? -2.742 18.172 -7.125 1 84.88 192 LYS A N 1
ATOM 1591 C CA . LYS A 1 192 ? -2.875 17.422 -8.375 1 84.88 192 LYS A CA 1
ATOM 1592 C C . LYS A 1 192 ? -2.521 18.281 -9.578 1 84.88 192 LYS A C 1
ATOM 1594 O O . LYS A 1 192 ? -3.031 19.406 -9.719 1 84.88 192 LYS A O 1
ATOM 1599 N N . GLY A 1 193 ? -1.676 17.734 -10.422 1 78.56 193 GLY A N 1
ATOM 1600 C CA . GLY A 1 193 ? -1.317 18.422 -11.648 1 78.56 193 GLY A CA 1
ATOM 1601 C C . GLY A 1 193 ? -0.328 19.562 -11.422 1 78.56 193 GLY A C 1
ATOM 1602 O O . GLY A 1 193 ? -0.054 20.344 -12.336 1 78.56 193 GLY A O 1
ATOM 1603 N N . ASP A 1 194 ? 0.12 19.656 -10.203 1 80.94 194 ASP A N 1
ATOM 1604 C CA . ASP A 1 194 ? 1.039 20.734 -9.852 1 80.94 194 ASP A CA 1
ATOM 1605 C C . ASP A 1 194 ? 2.201 20.219 -9.008 1 80.94 194 ASP A C 1
ATOM 1607 O O . ASP A 1 194 ? 2.195 19.062 -8.586 1 80.94 194 ASP A O 1
ATOM 1611 N N . ARG A 1 195 ? 3.188 21.016 -8.875 1 81.5 195 ARG A N 1
ATOM 1612 C CA . ARG A 1 195 ? 4.367 20.641 -8.102 1 81.5 195 ARG A CA 1
ATOM 1613 C C . ARG A 1 195 ? 4.258 21.141 -6.664 1 81.5 195 ARG A C 1
ATOM 1615 O O . ARG A 1 195 ? 5.129 20.859 -5.84 1 81.5 195 ARG A O 1
ATOM 1622 N N . LEU A 1 196 ? 3.256 21.797 -6.383 1 89.56 196 LEU A N 1
ATOM 1623 C CA . LEU A 1 196 ? 3.07 22.391 -5.059 1 89.56 196 LEU A CA 1
ATOM 1624 C C . LEU A 1 196 ? 2.869 21.297 -4.012 1 89.56 196 LEU A C 1
ATOM 1626 O O . LEU A 1 196 ? 1.967 20.469 -4.141 1 89.56 196 LEU A O 1
ATOM 1630 N N . GLU A 1 197 ? 3.711 21.328 -3.023 1 93.81 197 GLU A N 1
ATOM 1631 C CA . GLU A 1 197 ? 3.682 20.328 -1.963 1 93.81 197 GLU A CA 1
ATOM 1632 C C . GLU A 1 197 ? 3.135 20.922 -0.665 1 93.81 197 GLU A C 1
ATOM 1634 O O . GLU A 1 197 ? 3.416 22.062 -0.333 1 93.81 197 GLU A O 1
ATOM 1639 N N . ILE A 1 198 ? 2.408 20.078 0.077 1 96.69 198 ILE A N 1
ATOM 1640 C CA . ILE A 1 198 ? 1.72 20.641 1.232 1 96.69 198 ILE A CA 1
ATOM 1641 C C . ILE A 1 198 ? 1.838 19.703 2.42 1 96.69 198 ILE A C 1
ATOM 1643 O O . ILE A 1 198 ? 1.296 19.969 3.496 1 96.69 198 ILE A O 1
ATOM 1647 N N . GLY A 1 199 ? 2.502 18.594 2.268 1 97.06 199 GLY A N 1
ATOM 1648 C CA . GLY A 1 199 ? 2.697 17.656 3.371 1 97.06 199 GLY A CA 1
ATOM 1649 C C . GLY A 1 199 ? 3.617 16.516 3.025 1 97.06 199 GLY A C 1
ATOM 1650 O O . GLY A 1 199 ? 3.949 16.297 1.856 1 97.06 199 GLY A O 1
ATOM 1651 N N . GLY A 1 200 ? 4.043 15.844 4.02 1 96 200 GLY A N 1
ATOM 1652 C CA . GLY A 1 200 ? 4.945 14.719 3.844 1 96 200 GLY A CA 1
ATOM 1653 C C . GLY A 1 200 ? 4.734 13.617 4.867 1 96 200 GLY A C 1
ATOM 1654 O O . GLY A 1 200 ? 4.059 13.828 5.879 1 96 200 GLY A O 1
ATOM 1655 N N . ILE A 1 201 ? 5.219 12.438 4.5 1 96.06 201 ILE A N 1
ATOM 1656 C CA . ILE A 1 201 ? 5.152 11.273 5.375 1 96.06 201 ILE A CA 1
ATOM 1657 C C . ILE A 1 201 ? 6.551 10.695 5.574 1 96.06 201 ILE A C 1
ATOM 1659 O O . ILE A 1 201 ? 7.328 10.594 4.621 1 96.06 201 ILE A O 1
ATOM 1663 N N . GLU A 1 202 ? 6.91 10.43 6.797 1 93.94 202 GLU A N 1
ATOM 1664 C CA . GLU A 1 202 ? 8.062 9.609 7.145 1 93.94 202 GLU A CA 1
ATOM 1665 C C . GLU A 1 202 ? 7.645 8.383 7.953 1 93.94 202 GLU A C 1
ATOM 1667 O O . GLU A 1 202 ? 6.781 8.477 8.828 1 93.94 202 GLU A O 1
ATOM 1672 N N . ALA A 1 203 ? 8.195 7.246 7.562 1 90.88 203 ALA A N 1
ATOM 1673 C CA . ALA A 1 203 ? 7.797 5.988 8.195 1 90.88 203 ALA A CA 1
ATOM 1674 C C . ALA A 1 203 ? 9.016 5.211 8.688 1 90.88 203 ALA A C 1
ATOM 1676 O O . ALA A 1 203 ? 10.062 5.219 8.039 1 90.88 203 ALA A O 1
ATOM 1677 N N . GLY A 1 204 ? 8.852 4.555 9.883 1 86.12 204 GLY A N 1
ATOM 1678 C CA . GLY A 1 204 ? 9.859 3.678 10.445 1 86.12 204 GLY A CA 1
ATOM 1679 C C . GLY A 1 204 ? 9.32 2.312 10.828 1 86.12 204 GLY A C 1
ATOM 1680 O O . GLY A 1 204 ? 8.117 2.16 11.07 1 86.12 204 GLY A O 1
ATOM 1681 N N . ARG A 1 205 ? 10.188 1.407 10.914 1 81.5 205 ARG A N 1
ATOM 1682 C CA . ARG A 1 205 ? 9.828 0.009 11.125 1 81.5 205 ARG A CA 1
ATOM 1683 C C . ARG A 1 205 ? 9.484 -0.253 12.594 1 81.5 205 ARG A C 1
ATOM 1685 O O . ARG A 1 205 ? 8.664 -1.123 12.891 1 81.5 205 ARG A O 1
ATOM 1692 N N . LYS A 1 206 ? 10.164 0.448 13.453 1 82.12 206 LYS A N 1
ATOM 1693 C CA . LYS A 1 206 ? 10.07 0.092 14.867 1 82.12 206 LYS A CA 1
ATOM 1694 C C . LYS A 1 206 ? 9.648 1.291 15.711 1 82.12 206 LYS A C 1
ATOM 1696 O O . LYS A 1 206 ? 10.062 2.42 15.453 1 82.12 206 LYS A O 1
ATOM 1701 N N . TRP A 1 207 ? 8.844 0.927 16.641 1 84.94 207 TRP A N 1
ATOM 1702 C CA . TRP A 1 207 ? 8.492 1.927 17.641 1 84.94 207 TRP A CA 1
ATOM 1703 C C . TRP A 1 207 ? 9.32 1.739 18.906 1 84.94 207 TRP A C 1
ATOM 1705 O O . TRP A 1 207 ? 9.18 0.731 19.609 1 84.94 207 TRP A O 1
ATOM 1715 N N . GLU A 1 208 ? 10.164 2.65 19.172 1 80.75 208 GLU A N 1
ATOM 1716 C CA . GLU A 1 208 ? 11.023 2.6 20.344 1 80.75 208 GLU A CA 1
ATOM 1717 C C . GLU A 1 208 ? 10.688 3.721 21.328 1 80.75 208 GLU A C 1
ATOM 1719 O O . GLU A 1 208 ? 11.578 4.273 21.969 1 80.75 208 GLU A O 1
ATOM 1724 N N . GLY A 1 209 ? 9.445 4.168 21.188 1 83.62 209 GLY A N 1
ATOM 1725 C CA . GLY A 1 209 ? 9.039 5.266 22.062 1 83.62 209 GLY A CA 1
ATOM 1726 C C . GLY A 1 209 ? 9.289 6.629 21.438 1 83.62 209 GLY A C 1
ATOM 1727 O O . GLY A 1 209 ? 9.898 6.738 20.375 1 83.62 209 GLY A O 1
ATOM 1728 N N . LYS A 1 210 ? 8.867 7.586 22.172 1 82 210 LYS A N 1
ATOM 1729 C CA . LYS A 1 210 ? 8.938 8.961 21.688 1 82 210 LYS A CA 1
ATOM 1730 C C . LYS A 1 210 ? 10.383 9.461 21.656 1 82 210 LYS A C 1
ATOM 1732 O O . LYS A 1 210 ? 10.688 10.438 20.969 1 82 210 LYS A O 1
ATOM 1737 N N . ASN A 1 211 ? 11.148 8.75 22.359 1 80.31 211 ASN A N 1
ATOM 1738 C CA . ASN A 1 211 ? 12.547 9.156 22.422 1 80.31 211 ASN A CA 1
ATOM 1739 C C . ASN A 1 211 ? 13.43 8.234 21.578 1 80.31 211 ASN A C 1
ATOM 1741 O O . ASN A 1 211 ? 14.656 8.32 21.656 1 80.31 211 ASN A O 1
ATOM 1745 N N . GLY A 1 212 ? 12.766 7.461 20.828 1 85.25 212 GLY A N 1
ATOM 1746 C CA . GLY A 1 212 ? 13.547 6.605 19.938 1 85.25 212 GLY A CA 1
ATOM 1747 C C . GLY A 1 212 ? 14.344 7.379 18.906 1 85.25 212 GLY A C 1
ATOM 1748 O O . GLY A 1 212 ? 13.852 8.352 18.344 1 85.25 212 GLY A O 1
ATOM 1749 N N . ARG A 1 213 ? 15.562 6.934 18.641 1 83.06 213 ARG A N 1
ATOM 1750 C CA . ARG A 1 213 ? 16.484 7.648 17.766 1 83.06 213 ARG A CA 1
ATOM 1751 C C . ARG A 1 213 ? 15.914 7.75 16.344 1 83.06 213 ARG A C 1
ATOM 1753 O O . ARG A 1 213 ? 15.953 8.82 15.734 1 83.06 213 ARG A O 1
ATOM 1760 N N . LYS A 1 214 ? 15.477 6.668 15.852 1 85.94 214 LYS A N 1
ATOM 1761 C CA . LYS A 1 214 ? 14.93 6.664 14.492 1 85.94 214 LYS A CA 1
ATOM 1762 C C . LYS A 1 214 ? 13.727 7.594 14.383 1 85.94 214 LYS A C 1
ATOM 1764 O O . LYS A 1 214 ? 13.602 8.344 13.414 1 85.94 214 LYS A O 1
ATOM 1769 N N . TYR A 1 215 ? 12.961 7.562 15.391 1 87.56 215 TYR A N 1
ATOM 1770 C CA . TYR A 1 215 ? 11.766 8.398 15.422 1 87.56 215 TYR A CA 1
ATOM 1771 C C . TYR A 1 215 ? 12.133 9.875 15.43 1 87.56 215 TYR A C 1
ATOM 1773 O O . TYR A 1 215 ? 11.562 10.672 14.68 1 87.56 215 TYR A O 1
ATOM 1781 N N . LEU A 1 216 ? 13.094 10.188 16.156 1 87.62 216 LEU A N 1
ATOM 1782 C CA . LEU A 1 216 ? 13.547 11.57 16.266 1 87.62 216 LEU A CA 1
ATOM 1783 C C . LEU A 1 216 ? 14.203 12.031 14.969 1 87.62 216 LEU A C 1
ATOM 1785 O O . LEU A 1 216 ? 13.977 13.164 14.523 1 87.62 216 LEU A O 1
ATOM 1789 N N . ARG A 1 217 ? 14.938 11.18 14.406 1 89.5 217 ARG A N 1
ATOM 1790 C CA . ARG A 1 217 ? 15.594 11.508 13.148 1 89.5 217 ARG A CA 1
ATOM 1791 C C . ARG A 1 217 ? 14.578 11.703 12.031 1 89.5 217 ARG A C 1
ATOM 1793 O O . ARG A 1 217 ? 14.695 12.633 11.234 1 89.5 217 ARG A O 1
ATOM 1800 N N . ASP A 1 218 ? 13.625 10.789 11.984 1 91.5 218 ASP A N 1
ATOM 1801 C CA . ASP A 1 218 ? 12.578 10.906 10.977 1 91.5 218 ASP A CA 1
ATOM 1802 C C . ASP A 1 218 ? 11.766 12.188 11.18 1 91.5 218 ASP A C 1
ATOM 1804 O O . ASP A 1 218 ? 11.391 12.844 10.203 1 91.5 218 ASP A O 1
ATOM 1808 N N . SER A 1 219 ? 11.57 12.477 12.398 1 92.75 219 SER A N 1
ATOM 1809 C CA . SER A 1 219 ? 10.852 13.703 12.719 1 92.75 219 SER A CA 1
ATOM 1810 C C . SER A 1 219 ? 11.609 14.938 12.227 1 92.75 219 SER A C 1
ATOM 1812 O O . SER A 1 219 ? 11.016 15.852 11.664 1 92.75 219 SER A O 1
ATOM 1814 N N . LEU A 1 220 ? 12.844 14.969 12.453 1 92.25 220 LEU A N 1
ATOM 1815 C CA . LEU A 1 220 ? 13.672 16.078 12.008 1 92.25 220 LEU A CA 1
ATOM 1816 C C . LEU A 1 220 ? 13.656 16.188 10.484 1 92.25 220 LEU A C 1
ATOM 1818 O O . LEU A 1 220 ? 13.453 17.281 9.938 1 92.25 220 LEU A O 1
ATOM 1822 N N . LYS A 1 221 ? 13.875 15.078 9.852 1 91.19 221 LYS A N 1
ATOM 1823 C CA . LYS A 1 221 ? 13.852 15.031 8.391 1 91.19 221 LYS A CA 1
ATOM 1824 C C . LYS A 1 221 ? 12.523 15.539 7.848 1 91.19 221 LYS A C 1
ATOM 1826 O O . LYS A 1 221 ? 12.5 16.375 6.938 1 91.19 221 LYS A O 1
ATOM 1831 N N . LEU A 1 222 ? 11.492 15.078 8.398 1 94.56 222 LEU A N 1
ATOM 1832 C CA . LEU A 1 222 ? 10.156 15.461 7.977 1 94.56 222 LEU A CA 1
ATOM 1833 C C . LEU A 1 222 ? 9.922 16.953 8.203 1 94.56 222 LEU A C 1
ATOM 1835 O O . LEU A 1 222 ? 9.391 17.641 7.324 1 94.56 222 LEU A O 1
ATOM 1839 N N . SER A 1 223 ? 10.367 17.453 9.281 1 94.19 223 SER A N 1
ATOM 1840 C CA . SER A 1 223 ? 10.172 18.859 9.617 1 94.19 223 SER A CA 1
ATOM 1841 C C . SER A 1 223 ? 10.898 19.781 8.633 1 94.19 223 SER A C 1
ATOM 1843 O O . SER A 1 223 ? 10.359 20.812 8.219 1 94.19 223 SER A O 1
ATOM 1845 N N . LYS A 1 224 ? 12.008 19.359 8.297 1 91.44 224 LYS A N 1
ATOM 1846 C CA . LYS A 1 224 ? 12.766 20.141 7.316 1 91.44 224 LYS A CA 1
ATOM 1847 C C . LYS A 1 224 ? 12.078 20.141 5.957 1 91.44 224 LYS A C 1
ATOM 1849 O O . LYS A 1 224 ? 12.07 21.141 5.246 1 91.44 224 LYS A O 1
ATOM 1854 N N . MET A 1 225 ? 11.531 19.031 5.629 1 92.31 225 MET A N 1
ATOM 1855 C CA . MET A 1 225 ? 10.766 18.938 4.391 1 92.31 225 MET A CA 1
ATOM 1856 C C . MET A 1 225 ? 9.539 19.844 4.43 1 92.31 225 MET A C 1
ATOM 1858 O O . MET A 1 225 ? 9.25 20.547 3.457 1 92.31 225 MET A O 1
ATOM 1862 N N . LEU A 1 226 ? 8.891 19.844 5.559 1 95.69 226 LEU A N 1
ATOM 1863 C CA . LEU A 1 226 ? 7.699 20.672 5.719 1 95.69 226 LEU A CA 1
ATOM 1864 C C . LEU A 1 226 ? 8.047 22.141 5.59 1 95.69 226 LEU A C 1
ATOM 1866 O O . LEU A 1 226 ? 7.297 22.922 4.988 1 95.69 226 LEU A O 1
ATOM 1870 N N . ARG A 1 227 ? 9.148 22.484 6.117 1 93.75 227 ARG A N 1
ATOM 1871 C CA . ARG A 1 227 ? 9.602 23.875 5.992 1 93.75 227 ARG A CA 1
ATOM 1872 C C . ARG A 1 227 ? 9.859 24.234 4.531 1 93.75 227 ARG A C 1
ATOM 1874 O O . ARG A 1 227 ? 9.477 25.312 4.078 1 93.75 227 ARG A O 1
ATOM 1881 N N . ASP A 1 228 ? 10.539 23.375 3.832 1 90.75 228 ASP A N 1
ATOM 1882 C CA . ASP A 1 228 ? 10.789 23.609 2.414 1 90.75 228 ASP A CA 1
ATOM 1883 C C . ASP A 1 228 ? 9.484 23.797 1.645 1 90.75 228 ASP A C 1
ATOM 1885 O O . ASP A 1 228 ? 9.414 24.625 0.731 1 90.75 228 ASP A O 1
ATOM 1889 N N . MET A 1 229 ? 8.523 23.062 2.037 1 93.19 229 MET A N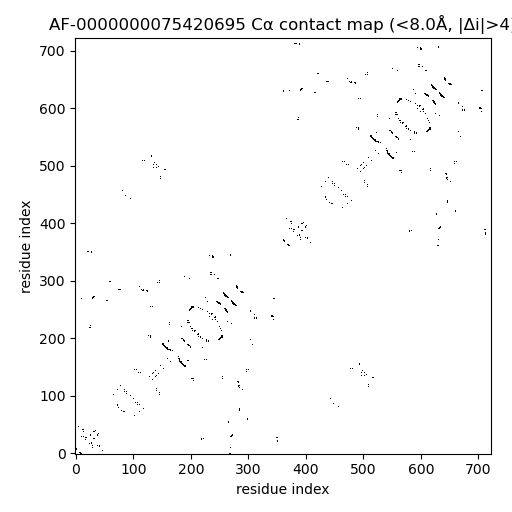 1
ATOM 1890 C CA . MET A 1 229 ? 7.215 23.172 1.401 1 93.19 229 MET A CA 1
ATOM 1891 C C . MET A 1 229 ? 6.582 24.531 1.703 1 93.19 229 MET A C 1
ATOM 1893 O O . MET A 1 229 ? 5.961 25.141 0.83 1 93.19 229 MET A O 1
ATOM 1897 N N . LEU A 1 230 ? 6.734 24.938 2.932 1 93.06 230 LEU A N 1
ATOM 1898 C CA . LEU A 1 230 ? 6.211 26.25 3.303 1 93.06 230 LEU A CA 1
ATOM 1899 C C . LEU A 1 230 ? 6.867 27.359 2.475 1 93.06 230 LEU A C 1
ATOM 1901 O O . LEU A 1 230 ? 6.195 28.281 2.033 1 93.06 230 LEU A O 1
ATOM 1905 N N . VAL A 1 231 ? 8.133 27.203 2.26 1 88.56 231 VAL A N 1
ATOM 1906 C CA . VAL A 1 231 ? 8.859 28.188 1.455 1 88.56 231 VAL A CA 1
ATOM 1907 C C . VAL A 1 231 ? 8.281 28.219 0.042 1 88.56 231 VAL A C 1
ATOM 1909 O O . VAL A 1 231 ? 8.086 29.297 -0.527 1 88.56 231 VAL A O 1
ATOM 1912 N N . GLN A 1 232 ? 7.996 27.094 -0.446 1 88 232 GLN A N 1
ATOM 1913 C CA . GLN A 1 232 ? 7.395 27 -1.772 1 88 232 GLN A CA 1
ATOM 1914 C C . GLN A 1 232 ? 6.02 27.672 -1.801 1 88 232 GLN A C 1
ATOM 1916 O O . GLN A 1 232 ? 5.707 28.422 -2.729 1 88 232 GLN A O 1
ATOM 1921 N N . LEU A 1 233 ? 5.234 27.438 -0.803 1 91.5 233 LEU A N 1
ATOM 1922 C CA . LEU A 1 233 ? 3.887 27.984 -0.709 1 91.5 233 LEU A CA 1
ATOM 1923 C C . LEU A 1 233 ? 3.93 29.5 -0.576 1 91.5 233 LEU A C 1
ATOM 1925 O O . LEU A 1 233 ? 3.119 30.203 -1.182 1 91.5 233 LEU A O 1
ATOM 1929 N N . ILE A 1 234 ? 4.84 29.969 0.131 1 89.31 234 ILE A N 1
ATOM 1930 C CA . ILE A 1 234 ? 5.008 31.406 0.347 1 89.31 234 ILE A CA 1
ATOM 1931 C C . ILE A 1 234 ? 5.324 32.094 -0.979 1 89.31 234 ILE A C 1
ATOM 1933 O O . ILE A 1 234 ? 4.766 33.156 -1.286 1 89.31 234 ILE A O 1
ATOM 1937 N N . LYS A 1 235 ? 6.184 31.453 -1.694 1 84.12 235 LYS A N 1
ATOM 1938 C CA . LYS A 1 235 ? 6.531 32 -3.004 1 84.12 235 LYS A CA 1
ATOM 1939 C C . LYS A 1 235 ? 5.309 32.062 -3.914 1 84.12 235 LYS A C 1
ATOM 1941 O O . LYS A 1 235 ? 5.121 33.031 -4.645 1 84.12 235 LYS A O 1
ATOM 1946 N N . GLU A 1 236 ? 4.539 31.078 -3.818 1 85.31 236 GLU A N 1
ATOM 1947 C CA . GLU A 1 236 ? 3.346 30.984 -4.652 1 85.31 236 GLU A CA 1
ATOM 1948 C C . GLU A 1 236 ? 2.344 32.094 -4.305 1 85.31 236 GLU A C 1
ATOM 1950 O O . GLU A 1 236 ? 1.572 32.531 -5.16 1 85.31 236 GLU A O 1
ATOM 1955 N N . CYS A 1 237 ? 2.389 32.531 -3.086 1 88.75 237 CYS A N 1
ATOM 1956 C CA . CYS A 1 237 ? 1.455 33.562 -2.646 1 88.75 237 CYS A CA 1
ATOM 1957 C C . CYS A 1 237 ? 2.104 34.938 -2.688 1 88.75 237 CYS A C 1
ATOM 1959 O O . CYS A 1 237 ? 1.583 35.875 -2.105 1 88.75 237 CYS A O 1
ATOM 1961 N N . ASN A 1 238 ? 3.219 35.062 -3.238 1 84 238 ASN A N 1
ATOM 1962 C CA . ASN A 1 238 ? 3.949 36.312 -3.443 1 84 238 ASN A CA 1
ATOM 1963 C C . ASN A 1 238 ? 4.277 37 -2.117 1 84 238 ASN A C 1
ATOM 1965 O O . ASN A 1 238 ? 4.211 38.219 -2.01 1 84 238 ASN A O 1
ATOM 1969 N N . GLY A 1 239 ? 4.422 36.281 -1.135 1 83.12 239 GLY A N 1
ATOM 1970 C CA . GLY A 1 239 ? 4.883 36.812 0.146 1 83.12 239 GLY A CA 1
ATOM 1971 C C . GLY A 1 239 ? 3.824 37.594 0.877 1 83.12 239 GLY A C 1
ATOM 1972 O O . GLY A 1 239 ? 4.148 38.406 1.748 1 83.12 239 GLY A O 1
ATOM 1973 N N . ASP A 1 240 ? 2.604 37.438 0.553 1 86.81 240 ASP A N 1
ATOM 1974 C CA . ASP A 1 240 ? 1.519 38.125 1.244 1 86.81 240 ASP A CA 1
ATOM 1975 C C . ASP A 1 240 ? 1.427 37.688 2.703 1 86.81 240 ASP A C 1
ATOM 1977 O O . ASP A 1 240 ? 1.01 36.562 2.988 1 86.81 240 ASP A O 1
ATOM 1981 N N . GLU A 1 241 ? 1.678 38.594 3.572 1 88.75 241 GLU A N 1
ATOM 1982 C CA . GLU A 1 241 ? 1.799 38.25 4.988 1 88.75 241 GLU A CA 1
ATOM 1983 C C . GLU A 1 241 ? 0.477 37.75 5.547 1 88.75 241 GLU A C 1
ATOM 1985 O O . GLU A 1 241 ? 0.464 36.844 6.387 1 88.75 241 GLU A O 1
ATOM 1990 N N . GLN A 1 242 ? -0.646 38.312 5.133 1 88.75 242 GLN A N 1
ATOM 1991 C CA . GLN A 1 242 ? -1.948 37.906 5.648 1 88.75 242 GLN A CA 1
ATOM 1992 C C . GLN A 1 242 ? -2.232 36.438 5.32 1 88.75 242 GLN A C 1
ATOM 1994 O O . GLN A 1 242 ? -2.844 35.719 6.121 1 88.75 242 GLN A O 1
ATOM 1999 N N . ILE A 1 243 ? -1.728 36.031 4.215 1 92.19 243 ILE A N 1
ATOM 2000 C CA . ILE A 1 243 ? -1.938 34.656 3.791 1 92.19 243 ILE A CA 1
ATOM 2001 C C . ILE A 1 243 ? -0.908 33.75 4.461 1 92.19 243 ILE A C 1
ATOM 2003 O O . ILE A 1 243 ? -1.248 32.688 4.953 1 92.19 243 ILE A O 1
ATOM 2007 N N . ILE A 1 244 ? 0.301 34.219 4.523 1 93.25 244 ILE A N 1
ATOM 2008 C CA . ILE A 1 244 ? 1.424 33.469 5.031 1 93.25 244 ILE A CA 1
ATOM 2009 C C . ILE A 1 244 ? 1.133 33 6.461 1 93.25 244 ILE A C 1
ATOM 2011 O O . ILE A 1 244 ? 1.408 31.859 6.828 1 93.25 244 ILE A O 1
ATOM 2015 N N . ARG A 1 245 ? 0.546 33.844 7.238 1 95.44 245 ARG A N 1
ATOM 2016 C CA . ARG A 1 245 ? 0.29 33.562 8.648 1 95.44 245 ARG A CA 1
ATOM 2017 C C . ARG A 1 245 ? -0.804 32.531 8.82 1 95.44 245 ARG A C 1
ATOM 2019 O O . ARG A 1 245 ? -0.99 31.984 9.914 1 95.44 245 ARG A O 1
ATOM 2026 N N . LYS A 1 246 ? -1.431 32.125 7.75 1 95.31 246 LYS A N 1
ATOM 2027 C CA . LYS A 1 246 ? -2.518 31.156 7.801 1 95.31 246 LYS A CA 1
ATOM 2028 C C . LYS A 1 246 ? -2.098 29.828 7.172 1 95.31 246 LYS A C 1
ATOM 2030 O O . LYS A 1 246 ? -2.811 28.828 7.281 1 95.31 246 LYS A O 1
ATOM 2035 N N . LEU A 1 247 ? -0.958 29.828 6.52 1 96.06 247 LEU A N 1
ATOM 2036 C CA . LEU A 1 247 ? -0.495 28.625 5.84 1 96.06 247 LEU A CA 1
ATOM 2037 C C . LEU A 1 247 ? -0.055 27.578 6.844 1 96.06 247 LEU A C 1
ATOM 2039 O O . LEU A 1 247 ? 0.531 27.891 7.879 1 96.06 247 LEU A O 1
ATOM 2043 N N . GLN A 1 248 ? -0.36 26.344 6.508 1 97.75 248 GLN A N 1
ATOM 2044 C CA . GLN A 1 248 ? 0.119 25.203 7.281 1 97.75 248 GLN A CA 1
ATOM 2045 C C . GLN A 1 248 ? 0.542 24.062 6.363 1 97.75 248 GLN A C 1
ATOM 2047 O O . GLN A 1 248 ? -0.082 23.828 5.328 1 97.75 248 GLN A O 1
ATOM 2052 N N . THR A 1 249 ? 1.586 23.406 6.695 1 97.69 249 THR A N 1
ATOM 2053 C CA . THR A 1 249 ? 1.938 22.125 6.098 1 97.69 249 THR A CA 1
ATOM 2054 C C . THR A 1 249 ? 1.737 20.984 7.102 1 97.69 249 THR A C 1
ATOM 2056 O O . THR A 1 249 ? 1.716 21.219 8.312 1 97.69 249 THR A O 1
ATOM 2059 N N . VAL A 1 250 ? 1.568 19.781 6.57 1 98.44 250 VAL A N 1
ATOM 2060 C CA . VAL A 1 250 ? 1.178 18.656 7.406 1 98.44 250 VAL A CA 1
ATOM 2061 C C . VAL A 1 250 ? 2.219 17.547 7.289 1 98.44 250 VAL A C 1
ATOM 2063 O O . VAL A 1 250 ? 2.68 17.234 6.191 1 98.44 250 VAL A O 1
ATOM 2066 N N . GLY A 1 251 ? 2.576 17.047 8.445 1 98.19 251 GLY A N 1
ATOM 2067 C CA . GLY A 1 251 ? 3.438 15.883 8.492 1 98.19 251 GLY A CA 1
ATOM 2068 C C . GLY A 1 251 ? 2.789 14.688 9.172 1 98.19 251 GLY A C 1
ATOM 2069 O O . GLY A 1 251 ? 2.076 14.844 10.164 1 98.19 251 GLY A O 1
ATOM 2070 N N . MET A 1 252 ? 2.988 13.516 8.602 1 98 252 MET A N 1
ATOM 2071 C CA . MET A 1 252 ? 2.578 12.266 9.227 1 98 252 MET A CA 1
ATOM 2072 C C . MET A 1 252 ? 3.789 11.391 9.531 1 98 252 MET A C 1
ATOM 2074 O O . MET A 1 252 ? 4.562 11.047 8.633 1 98 252 MET A O 1
ATOM 2078 N N . LEU A 1 253 ? 3.9 11.109 10.766 1 96.38 253 LEU A N 1
ATOM 2079 C CA . LEU A 1 253 ? 4.977 10.234 11.219 1 96.38 253 LEU A CA 1
ATOM 2080 C C . LEU A 1 253 ? 4.438 8.867 11.617 1 96.38 253 LEU A C 1
ATOM 2082 O O . LEU A 1 253 ? 3.525 8.766 12.445 1 96.38 253 LEU A O 1
ATOM 2086 N N . HIS A 1 254 ? 5.012 7.828 10.992 1 94.31 254 HIS A N 1
ATOM 2087 C CA . HIS A 1 254 ? 4.645 6.453 11.32 1 94.31 254 HIS A CA 1
ATOM 2088 C C . HIS A 1 254 ? 5.816 5.703 11.945 1 94.31 254 HIS A C 1
ATOM 2090 O O . HIS A 1 254 ? 6.961 5.859 11.508 1 94.31 254 HIS A O 1
ATOM 2096 N N . SER A 1 255 ? 5.605 5.016 12.93 1 92.31 255 SER A N 1
ATOM 2097 C CA . SER A 1 255 ? 6.516 4.031 13.508 1 92.31 255 SER A CA 1
ATOM 2098 C C . SER A 1 255 ? 5.781 2.744 13.875 1 92.31 255 SER A C 1
ATOM 2100 O O . SER A 1 255 ? 5.086 2.684 14.891 1 92.31 255 SER A O 1
ATOM 2102 N N . ALA A 1 256 ? 6.047 1.712 13.039 1 92.12 256 ALA A N 1
ATOM 2103 C CA . ALA A 1 256 ? 5.254 0.493 13.18 1 92.12 256 ALA A CA 1
ATOM 2104 C C . ALA A 1 256 ? 3.762 0.798 13.102 1 92.12 256 ALA A C 1
ATOM 2106 O O . ALA A 1 256 ? 3.285 1.352 12.109 1 92.12 256 ALA A O 1
ATOM 2107 N N . ASN A 1 257 ? 3.051 0.534 14.172 1 93.25 257 ASN A N 1
ATOM 2108 C CA . ASN A 1 257 ? 1.607 0.737 14.148 1 93.25 257 ASN A CA 1
ATOM 2109 C C . ASN A 1 257 ? 1.212 2.035 14.852 1 93.25 257 ASN A C 1
ATOM 2111 O O . ASN A 1 257 ? 0.054 2.213 15.234 1 93.25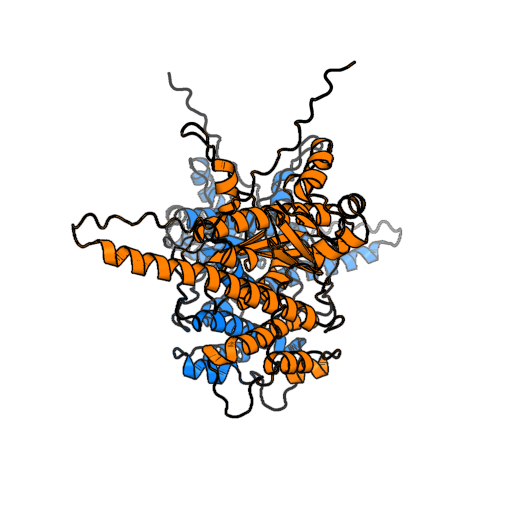 257 ASN A O 1
ATOM 2115 N N . ARG A 1 258 ? 2.213 2.938 15.062 1 94.69 258 ARG A N 1
ATOM 2116 C CA . ARG A 1 258 ? 1.962 4.238 15.68 1 94.69 258 ARG A CA 1
ATOM 2117 C C . ARG A 1 258 ? 1.925 5.34 14.625 1 94.69 258 ARG A C 1
ATOM 2119 O O . ARG A 1 258 ? 2.645 5.277 13.625 1 94.69 258 ARG A O 1
ATOM 2126 N N . PHE A 1 259 ? 1.086 6.328 14.922 1 96.31 259 PHE A N 1
ATOM 2127 C CA . PHE A 1 259 ? 0.837 7.453 14.023 1 96.31 259 PHE A CA 1
ATOM 2128 C C . PHE A 1 259 ? 0.841 8.766 14.789 1 96.31 259 PHE A C 1
ATOM 2130 O O . PHE A 1 259 ? 0.197 8.883 15.836 1 96.31 259 PHE A O 1
ATOM 2137 N N . GLN A 1 260 ? 1.589 9.734 14.227 1 97.56 260 GLN A N 1
ATOM 2138 C CA . GLN A 1 260 ? 1.495 11.07 14.805 1 97.56 260 GLN A CA 1
ATOM 2139 C C . GLN A 1 260 ? 1.348 12.133 13.727 1 97.56 260 GLN A C 1
ATOM 2141 O O . GLN A 1 260 ? 2.121 12.164 12.766 1 97.56 260 GLN A O 1
ATOM 2146 N N . LEU A 1 261 ? 0.377 12.953 13.922 1 98.19 261 LEU A N 1
ATOM 2147 C CA . LEU A 1 261 ? 0.142 14.102 13.047 1 98.19 261 LEU A CA 1
ATOM 2148 C C . LEU A 1 261 ? 0.939 15.312 13.508 1 98.19 261 LEU A C 1
ATOM 2150 O O . LEU A 1 261 ? 0.943 15.641 14.703 1 98.19 261 LEU A O 1
ATOM 2154 N N . LEU A 1 262 ? 1.617 15.922 12.594 1 97.75 262 LEU A N 1
ATOM 2155 C CA . LEU A 1 262 ? 2.32 17.188 12.828 1 97.75 262 LEU A CA 1
ATOM 2156 C C . LEU A 1 262 ? 1.775 18.281 11.93 1 97.75 262 LEU A C 1
ATOM 2158 O O . LEU A 1 262 ? 1.364 18.016 10.797 1 97.75 262 LEU A O 1
ATOM 2162 N N . THR A 1 263 ? 1.783 19.453 12.414 1 97.94 263 THR A N 1
ATOM 2163 C CA . THR A 1 263 ? 1.54 20.625 11.57 1 97.94 263 THR A CA 1
ATOM 2164 C C . THR A 1 263 ? 2.646 21.656 11.758 1 97.94 263 THR A C 1
ATOM 2166 O O . THR A 1 263 ? 3.262 21.734 12.82 1 97.94 263 THR A O 1
ATOM 2169 N N . MET A 1 264 ? 2.918 22.312 10.711 1 97.56 264 MET A N 1
ATOM 2170 C CA . MET A 1 264 ? 3.891 23.406 10.758 1 97.56 264 MET A CA 1
ATOM 2171 C C . MET A 1 264 ? 3.281 24.703 10.242 1 97.56 264 MET A C 1
ATOM 2173 O O . MET A 1 264 ? 2.613 24.719 9.203 1 97.56 264 MET A O 1
ATOM 2177 N N . ASP A 1 265 ? 3.475 25.75 10.969 1 97.44 265 ASP A N 1
ATOM 2178 C CA . ASP A 1 265 ? 3.014 27.078 10.547 1 97.44 265 ASP A CA 1
ATOM 2179 C C . ASP A 1 265 ? 4.09 28.141 10.773 1 97.44 265 ASP A C 1
ATOM 2181 O O . ASP A 1 265 ? 5.223 27.812 11.148 1 97.44 265 ASP A O 1
ATOM 2185 N N . ILE A 1 266 ? 3.785 29.391 10.383 1 96.25 266 ILE A N 1
ATOM 2186 C CA . ILE A 1 266 ? 4.648 30.547 10.57 1 96.25 266 ILE A CA 1
ATOM 2187 C C . ILE A 1 266 ? 3.893 31.625 11.344 1 96.25 266 ILE A C 1
ATOM 2189 O O . ILE A 1 266 ? 3.365 32.562 10.75 1 96.25 266 ILE A O 1
ATOM 2193 N N . PRO A 1 267 ? 3.99 31.547 12.672 1 95.69 267 PRO A N 1
ATOM 2194 C CA . PRO A 1 267 ? 3.168 32.469 13.461 1 95.69 267 PRO A CA 1
ATOM 2195 C C . PRO A 1 267 ? 3.631 33.938 13.344 1 95.69 267 PRO A C 1
ATOM 2197 O O . PRO A 1 267 ? 2.811 34.844 13.383 1 95.69 267 PRO A O 1
ATOM 2200 N N . ASN A 1 268 ? 4.887 34.094 13.289 1 93.88 268 ASN A N 1
ATOM 2201 C CA . ASN A 1 268 ? 5.484 35.438 13.188 1 93.88 268 ASN A CA 1
ATOM 2202 C C . ASN A 1 268 ? 6.926 35.375 12.695 1 93.88 268 ASN A C 1
ATOM 2204 O O . ASN A 1 268 ? 7.566 34.312 12.781 1 93.88 268 ASN A O 1
ATOM 2208 N N . GLY A 1 269 ? 7.34 36.5 12.047 1 92.44 269 GLY A N 1
ATOM 2209 C CA . GLY A 1 269 ? 8.695 36.5 11.516 1 92.44 269 GLY A CA 1
ATOM 2210 C C . GLY A 1 269 ? 8.938 35.344 10.539 1 92.44 269 GLY A C 1
ATOM 2211 O O . GLY A 1 269 ? 8.109 35.094 9.656 1 92.44 269 GLY A O 1
ATOM 2212 N N . TYR A 1 270 ? 10.094 34.719 10.641 1 90.12 270 TYR A N 1
ATOM 2213 C CA . TYR A 1 270 ? 10.344 33.594 9.758 1 90.12 270 TYR A CA 1
ATOM 2214 C C . TYR A 1 270 ? 10.516 32.312 10.547 1 90.12 270 TYR A C 1
ATOM 2216 O O . TYR A 1 270 ? 11.188 31.375 10.094 1 90.12 270 TYR A O 1
ATOM 2224 N N . ILE A 1 271 ? 9.969 32.312 11.766 1 95.5 271 ILE A N 1
ATOM 2225 C CA . ILE A 1 271 ? 10.008 31.156 12.641 1 95.5 271 ILE A CA 1
ATOM 2226 C C . ILE A 1 271 ? 8.945 30.156 12.195 1 95.5 271 ILE A C 1
ATOM 2228 O O . ILE A 1 271 ? 7.785 30.516 11.992 1 95.5 271 ILE A O 1
ATOM 2232 N N . CYS A 1 272 ? 9.414 28.938 11.977 1 96.44 272 CYS A N 1
ATOM 2233 C CA . CYS A 1 272 ? 8.484 27.828 11.75 1 96.44 272 CYS A CA 1
ATOM 2234 C C . CYS A 1 272 ? 8.195 27.094 13.047 1 96.44 272 CYS A C 1
ATOM 2236 O O . CYS A 1 272 ? 9.117 26.766 13.805 1 96.44 272 CYS A O 1
ATOM 2238 N N . ARG A 1 273 ? 6.98 26.875 13.32 1 97.38 273 ARG A N 1
ATOM 2239 C CA . ARG A 1 273 ? 6.551 26.219 14.547 1 97.38 273 ARG A CA 1
ATOM 2240 C C . ARG A 1 273 ? 5.867 24.891 14.25 1 97.38 273 ARG A C 1
ATOM 2242 O O . ARG A 1 273 ? 5.008 24.812 13.367 1 97.38 273 ARG A O 1
ATOM 2249 N N . ILE A 1 274 ? 6.316 23.875 14.945 1 96.81 274 ILE A N 1
ATOM 2250 C CA . ILE A 1 274 ? 5.719 22.547 14.805 1 96.81 274 ILE A CA 1
ATOM 2251 C C . ILE A 1 274 ? 4.77 22.297 15.977 1 96.81 274 ILE A C 1
ATOM 2253 O O . ILE A 1 274 ? 5.141 22.469 17.141 1 96.81 274 ILE A O 1
ATOM 2257 N N . LYS A 1 275 ? 3.652 21.922 15.648 1 95.06 275 LYS A N 1
ATOM 2258 C CA . LYS A 1 275 ? 2.705 21.375 16.609 1 95.06 275 LYS A CA 1
ATOM 2259 C C . LYS A 1 275 ? 2.547 19.875 16.422 1 95.06 275 LYS A C 1
ATOM 2261 O O . LYS A 1 275 ? 2.395 19.391 15.305 1 95.06 275 LYS A O 1
ATOM 2266 N N . ARG A 1 276 ? 2.596 19.188 17.547 1 95.31 276 ARG A N 1
ATOM 2267 C CA . ARG A 1 276 ? 2.449 17.734 17.547 1 95.31 276 ARG A CA 1
ATOM 2268 C C . ARG A 1 276 ? 1.116 17.312 18.156 1 95.31 276 ARG A C 1
ATOM 2270 O O . ARG A 1 276 ? 0.78 17.734 19.266 1 95.31 276 ARG A O 1
ATOM 2277 N N . PHE A 1 277 ? 0.449 16.5 17.422 1 96 277 PHE A N 1
ATOM 2278 C CA . PHE A 1 277 ? -0.744 15.891 18 1 96 277 PHE A CA 1
ATOM 2279 C C . PHE A 1 277 ? -0.39 14.617 18.75 1 96 277 PHE A C 1
ATOM 2281 O O . PHE A 1 277 ? 0.771 14.203 18.766 1 96 277 PHE A O 1
ATOM 2288 N N . ASP A 1 278 ? -1.387 14.086 19.422 1 95.44 278 ASP A N 1
ATOM 2289 C CA . ASP A 1 278 ? -1.156 12.875 20.203 1 95.44 278 ASP A CA 1
ATOM 2290 C C . ASP A 1 278 ? -0.754 11.711 19.297 1 95.44 278 ASP A C 1
ATOM 2292 O O . ASP A 1 278 ? -1.182 11.633 18.141 1 95.44 278 ASP A O 1
ATOM 2296 N N . ILE A 1 279 ? 0.06 10.891 19.891 1 96.12 279 ILE A N 1
ATOM 2297 C CA . ILE A 1 279 ? 0.407 9.664 19.188 1 96.12 279 ILE A CA 1
ATOM 2298 C C . ILE A 1 279 ? -0.765 8.688 19.25 1 96.12 279 ILE A C 1
ATOM 2300 O O . ILE A 1 279 ? -1.276 8.383 20.328 1 96.12 279 ILE A O 1
ATOM 2304 N N . GLN A 1 280 ? -1.17 8.297 18.078 1 96.56 280 GLN A N 1
ATOM 2305 C CA . GLN A 1 280 ? -2.244 7.316 17.953 1 96.56 280 GLN A CA 1
ATOM 2306 C C . GLN A 1 280 ? -1.7 5.949 17.562 1 96.56 280 GLN A C 1
ATOM 2308 O O . GLN A 1 280 ? -0.534 5.824 17.188 1 96.56 280 GLN A O 1
ATOM 2313 N N . GLU A 1 281 ? -2.611 4.992 17.734 1 93.88 281 GLU A N 1
ATOM 2314 C CA . GLU A 1 281 ? -2.174 3.627 17.453 1 93.88 281 GLU A CA 1
ATOM 2315 C C . GLU A 1 281 ? -3.271 2.824 16.766 1 93.88 281 GLU A C 1
ATOM 2317 O O . GLU A 1 281 ? -4.449 2.949 17.109 1 93.88 281 GLU A O 1
ATOM 2322 N N . VAL A 1 282 ? -2.871 2.061 15.734 1 94.44 282 VAL A N 1
ATOM 2323 C CA . VAL A 1 282 ? -3.754 1.018 15.227 1 94.44 282 VAL A CA 1
ATOM 2324 C C . VAL A 1 282 ? -3.584 -0.254 16.047 1 94.44 282 VAL A C 1
ATOM 2326 O O . VAL A 1 282 ? -2.5 -0.841 16.078 1 94.44 282 VAL A O 1
ATOM 2329 N N . ALA A 1 283 ? -4.633 -0.633 16.672 1 91.12 283 ALA A N 1
ATOM 2330 C CA . ALA A 1 283 ? -4.574 -1.744 17.625 1 91.12 283 ALA A CA 1
ATOM 2331 C C . ALA A 1 283 ? -4.434 -3.078 16.891 1 91.12 283 ALA A C 1
ATOM 2333 O O . ALA A 1 283 ? -4.984 -3.26 15.805 1 91.12 283 ALA A O 1
ATOM 2334 N N . GLY A 1 284 ? -3.715 -3.961 17.547 1 86.19 284 GLY A N 1
ATOM 2335 C CA . GLY A 1 284 ? -3.619 -5.32 17.031 1 86.19 284 GLY A CA 1
ATOM 2336 C C . GLY A 1 284 ? -4.879 -6.133 17.25 1 86.19 284 GLY A C 1
ATOM 2337 O O . GLY A 1 284 ? -5.094 -7.152 16.594 1 86.19 284 GLY A O 1
ATOM 2338 N N . GLN A 1 285 ? -5.535 -5.668 18.25 1 85.56 285 GLN A N 1
ATOM 2339 C CA . GLN A 1 285 ? -6.844 -6.25 18.516 1 85.56 285 GLN A CA 1
ATOM 2340 C C . GLN A 1 285 ? -7.949 -5.199 18.422 1 85.56 285 GLN A C 1
ATOM 2342 O O . GLN A 1 285 ? -7.691 -4.004 18.578 1 85.56 285 GLN A O 1
ATOM 2347 N N . ILE A 1 286 ? -9.07 -5.621 18.312 1 84.81 286 ILE A N 1
ATOM 2348 C CA . ILE A 1 286 ? -10.164 -4.758 17.891 1 84.81 286 ILE A CA 1
ATOM 2349 C C . ILE A 1 286 ? -10.305 -3.586 18.859 1 84.81 286 ILE A C 1
ATOM 2351 O O . ILE A 1 286 ? -10.578 -3.785 20.047 1 84.81 286 ILE A O 1
ATOM 2355 N N . ASN A 1 287 ? -10.109 -2.377 18.328 1 78.25 287 ASN A N 1
ATOM 2356 C CA . ASN A 1 287 ? -10.477 -1.029 18.75 1 78.25 287 ASN A CA 1
ATOM 2357 C C . ASN A 1 287 ? -9.984 -0.733 20.156 1 78.25 287 ASN A C 1
ATOM 2359 O O . ASN A 1 287 ? -10.695 -0.1 20.953 1 78.25 287 ASN A O 1
ATOM 2363 N N . ASN A 1 288 ? -8.906 -1.243 20.516 1 83.88 288 ASN A N 1
ATOM 2364 C CA . ASN A 1 288 ? -8.242 -0.876 21.766 1 83.88 288 ASN A CA 1
ATOM 2365 C C . ASN A 1 288 ? -6.734 -0.722 21.578 1 83.88 288 ASN A C 1
ATOM 2367 O O . ASN A 1 288 ? -5.988 -1.693 21.703 1 83.88 288 ASN A O 1
ATOM 2371 N N . PRO A 1 289 ? -6.312 0.596 21.453 1 90 289 PRO A N 1
ATOM 2372 C CA . PRO A 1 289 ? -7.102 1.828 21.375 1 90 289 PRO A CA 1
ATOM 2373 C C . PRO A 1 289 ? -7.949 1.908 20.109 1 90 289 PRO A C 1
ATOM 2375 O O . PRO A 1 289 ? -7.73 1.145 19.172 1 90 289 PRO A O 1
ATOM 2378 N N . PRO A 1 290 ? -8.906 2.865 20.125 1 92.62 290 PRO A N 1
ATOM 2379 C CA . PRO A 1 290 ? -9.836 2.938 18.984 1 92.62 290 PRO A CA 1
ATOM 2380 C C . PRO A 1 290 ? -9.164 3.443 17.719 1 92.62 290 PRO A C 1
ATOM 2382 O O . PRO A 1 290 ? -8.398 4.41 17.75 1 92.62 290 PRO A O 1
ATOM 2385 N N . LEU A 1 291 ? -9.531 2.828 16.609 1 96.69 291 LEU A N 1
ATOM 2386 C CA . LEU A 1 291 ? -9.07 3.25 15.289 1 96.69 291 LEU A CA 1
ATOM 2387 C C . LEU A 1 291 ? -9.562 4.656 14.969 1 96.69 291 LEU A C 1
ATOM 2389 O O . LEU A 1 291 ? -8.938 5.371 14.18 1 96.69 291 LEU A O 1
ATOM 2393 N N . ALA A 1 292 ? -10.578 5.129 15.641 1 97.12 292 ALA A N 1
ATOM 2394 C CA . ALA A 1 292 ? -11.219 6.426 15.422 1 97.12 292 ALA A CA 1
ATOM 2395 C C . ALA A 1 292 ? -10.219 7.566 15.617 1 97.12 292 ALA A C 1
ATOM 2397 O O . ALA A 1 292 ? -10.305 8.594 14.938 1 97.12 292 ALA A O 1
ATOM 2398 N N . PHE A 1 293 ? -9.336 7.395 16.5 1 96.81 293 PHE A N 1
ATOM 2399 C CA . PHE A 1 293 ? -8.375 8.453 16.781 1 96.81 293 PHE A CA 1
ATOM 2400 C C . PHE A 1 293 ? -7.441 8.664 15.594 1 96.81 293 PHE A C 1
ATOM 2402 O O . PHE A 1 293 ? -7.129 9.805 15.234 1 96.81 293 PHE A O 1
ATOM 2409 N N . VAL A 1 294 ? -7.047 7.578 14.984 1 97.88 294 VAL A N 1
ATOM 2410 C CA . VAL A 1 294 ? -6.188 7.645 13.805 1 97.88 294 VAL A CA 1
ATOM 2411 C C . VAL A 1 294 ? -6.941 8.305 12.656 1 97.88 294 VAL A C 1
ATOM 2413 O O . VAL A 1 294 ? -6.438 9.242 12.031 1 97.88 294 VAL A O 1
ATOM 2416 N N . ILE A 1 295 ? -8.141 7.883 12.406 1 98.06 295 ILE A N 1
ATOM 2417 C CA . ILE A 1 295 ? -8.953 8.367 11.289 1 98.06 295 ILE A CA 1
ATOM 2418 C C . ILE A 1 295 ? -9.25 9.852 11.484 1 98.06 295 ILE A C 1
ATOM 2420 O O . ILE A 1 295 ? -9.195 10.633 10.531 1 98.06 295 ILE A O 1
ATOM 2424 N N . LYS A 1 296 ? -9.547 10.203 12.688 1 97.44 296 LYS A N 1
ATOM 2425 C CA . LYS A 1 296 ? -9.812 11.602 13.008 1 97.44 296 LYS A CA 1
ATOM 2426 C C . LYS A 1 296 ? -8.625 12.484 12.633 1 97.44 296 LYS A C 1
ATOM 2428 O O . LYS A 1 296 ? -8.805 13.547 12.039 1 97.44 296 LYS A O 1
ATOM 2433 N N . ASP A 1 297 ? -7.48 12.055 12.984 1 98 297 ASP A N 1
ATOM 2434 C CA . ASP A 1 297 ? -6.285 12.836 12.688 1 98 297 ASP A CA 1
ATOM 2435 C C . ASP A 1 297 ? -6.035 12.906 11.188 1 98 297 ASP A C 1
ATOM 2437 O O . ASP A 1 297 ? -5.559 13.922 10.672 1 98 297 ASP A O 1
ATOM 2441 N N . ILE A 1 298 ? -6.324 11.852 10.477 1 98.38 298 ILE A N 1
ATOM 2442 C CA . ILE A 1 298 ? -6.164 11.844 9.023 1 98.38 298 ILE A CA 1
ATOM 2443 C C . ILE A 1 298 ? -7.152 12.82 8.391 1 98.38 298 ILE A C 1
ATOM 2445 O O . ILE A 1 298 ? -6.789 13.586 7.5 1 98.38 298 ILE A O 1
ATOM 2449 N N . LEU A 1 299 ? -8.359 12.836 8.859 1 98 299 LEU A N 1
ATOM 2450 C CA . LEU A 1 299 ? -9.367 13.758 8.359 1 98 299 LEU A CA 1
ATOM 2451 C C . LEU A 1 299 ? -9 15.203 8.695 1 98 299 LEU A C 1
ATOM 2453 O O . LEU A 1 299 ? -9.227 16.109 7.891 1 98 299 LEU A O 1
ATOM 2457 N N . ARG A 1 300 ? -8.461 15.383 9.852 1 97.69 300 ARG A N 1
ATOM 2458 C CA . ARG A 1 300 ? -7.949 16.688 10.227 1 97.69 300 ARG A CA 1
ATOM 2459 C C . ARG A 1 300 ? -6.848 17.156 9.273 1 97.69 300 ARG A C 1
ATOM 2461 O O . ARG A 1 300 ? -6.84 18.297 8.828 1 97.69 300 ARG A O 1
ATOM 2468 N N . ALA A 1 301 ? -5.93 16.281 9.023 1 98.38 301 ALA A N 1
ATOM 2469 C CA . ALA A 1 301 ? -4.852 16.578 8.086 1 98.38 301 ALA A CA 1
ATOM 2470 C C . ALA A 1 301 ? -5.41 16.984 6.727 1 98.38 301 ALA A C 1
ATOM 2472 O O . ALA A 1 301 ? -4.969 17.984 6.148 1 98.38 301 ALA A O 1
ATOM 2473 N N . LYS A 1 302 ? -6.34 16.234 6.227 1 97.69 302 LYS A N 1
ATOM 2474 C CA . LYS A 1 302 ? -6.984 16.531 4.953 1 97.69 302 LYS A CA 1
ATOM 2475 C C . LYS A 1 302 ? -7.598 17.922 4.961 1 97.69 302 LYS A C 1
ATOM 2477 O O . LYS A 1 302 ? -7.418 18.688 4.012 1 97.69 302 LYS A O 1
ATOM 2482 N N . ALA A 1 303 ? -8.297 18.234 6.016 1 97.31 303 ALA A N 1
ATOM 2483 C CA . ALA A 1 303 ? -8.953 19.547 6.141 1 97.31 303 ALA A CA 1
ATOM 2484 C C . ALA A 1 303 ? -7.926 20.672 6.145 1 97.31 303 ALA A C 1
ATOM 2486 O O . ALA A 1 303 ? -8.117 21.688 5.48 1 97.31 303 ALA A O 1
ATOM 2487 N N . ILE A 1 304 ? -6.895 20.5 6.848 1 97.69 304 ILE A N 1
ATOM 2488 C CA . ILE A 1 304 ? -5.855 21.516 6.961 1 97.69 304 ILE A CA 1
ATOM 2489 C C . ILE A 1 304 ? -5.203 21.734 5.598 1 97.69 304 ILE A C 1
ATOM 2491 O O . ILE A 1 304 ? -5.039 22.875 5.164 1 97.69 304 ILE A O 1
ATOM 2495 N N . MET A 1 305 ? -4.859 20.688 4.941 1 97.69 305 MET A N 1
ATOM 2496 C CA . MET A 1 305 ? -4.215 20.781 3.635 1 97.69 305 MET A CA 1
ATOM 2497 C C . MET A 1 305 ? -5.148 21.438 2.617 1 97.69 305 MET A C 1
ATOM 2499 O O . MET A 1 305 ? -4.719 22.266 1.811 1 97.69 305 MET A O 1
ATOM 2503 N N . THR A 1 306 ? -6.371 21.047 2.664 1 96.56 306 THR A N 1
ATOM 2504 C CA . THR A 1 306 ? -7.355 21.625 1.759 1 96.56 306 THR A CA 1
ATOM 2505 C C . THR A 1 306 ? -7.469 23.141 1.976 1 96.56 306 THR A C 1
ATOM 2507 O O . THR A 1 306 ? -7.48 23.906 1.014 1 96.56 306 THR A O 1
ATOM 2510 N N . ARG A 1 307 ? -7.547 23.547 3.18 1 95.69 307 ARG A N 1
ATOM 2511 C CA . ARG A 1 307 ? -7.629 24.953 3.51 1 95.69 307 ARG A CA 1
ATOM 2512 C C . ARG A 1 307 ? -6.402 25.703 3.004 1 95.69 307 ARG A C 1
ATOM 2514 O O . ARG A 1 307 ? -6.52 26.812 2.459 1 95.69 307 ARG A O 1
ATOM 2521 N N . THR A 1 308 ? -5.281 25.141 3.191 1 96.5 308 THR A N 1
ATOM 2522 C CA . THR A 1 308 ? -4.039 25.766 2.746 1 96.5 308 THR A CA 1
ATOM 2523 C C . THR A 1 308 ? -4.035 25.938 1.229 1 96.5 308 THR A C 1
ATOM 2525 O O . THR A 1 308 ? -3.674 27 0.725 1 96.5 308 THR A O 1
ATOM 2528 N N . LEU A 1 309 ? -4.449 24.953 0.56 1 95.12 309 LEU A N 1
ATOM 2529 C CA . LEU A 1 309 ? -4.484 25.016 -0.897 1 95.12 309 LEU A CA 1
ATOM 2530 C C . LEU A 1 309 ? -5.473 26.078 -1.37 1 95.12 309 LEU A C 1
ATOM 2532 O O . LEU A 1 309 ? -5.215 26.781 -2.35 1 95.12 309 LEU A O 1
ATOM 2536 N N . GLU A 1 310 ? -6.582 26.188 -0.706 1 94 310 GLU A N 1
ATOM 2537 C CA . GLU A 1 310 ? -7.574 27.203 -1.049 1 94 310 GLU A CA 1
ATOM 2538 C C . GLU A 1 310 ? -7.008 28.609 -0.876 1 94 310 GLU A C 1
ATOM 2540 O O . GLU A 1 310 ? -7.242 29.484 -1.71 1 94 310 GLU A O 1
ATOM 2545 N N . LEU A 1 311 ? -6.281 28.797 0.129 1 93.38 311 LEU A N 1
ATOM 2546 C CA . LEU A 1 311 ? -5.656 30.094 0.384 1 93.38 311 LEU A CA 1
ATOM 2547 C C . LEU A 1 311 ? -4.684 30.453 -0.732 1 93.38 311 LEU A C 1
ATOM 2549 O O . LEU A 1 311 ? -4.676 31.594 -1.213 1 93.38 311 LEU A O 1
ATOM 2553 N N . VAL A 1 312 ? -3.938 29.5 -1.168 1 91.06 312 VAL A N 1
ATOM 2554 C CA . VAL A 1 312 ? -2.908 29.734 -2.178 1 91.06 312 VAL A CA 1
ATOM 2555 C C . VAL A 1 312 ? -3.559 29.938 -3.541 1 91.06 312 VAL A C 1
ATOM 2557 O O . VAL A 1 312 ? -3.141 30.812 -4.309 1 91.06 312 VAL A O 1
ATOM 2560 N N . GLN A 1 313 ? -4.578 29.219 -3.83 1 86.25 313 GLN A N 1
ATOM 2561 C CA . GLN A 1 313 ? -5.238 29.297 -5.129 1 86.25 313 GLN A CA 1
ATOM 2562 C C . GLN A 1 313 ? -6.082 30.562 -5.25 1 86.25 313 GLN A C 1
ATOM 2564 O O . GLN A 1 313 ? -6.207 31.125 -6.336 1 86.25 313 GLN A O 1
ATOM 2569 N N . GLU A 1 314 ? -6.738 30.953 -4.254 1 81.19 314 GLU A N 1
ATOM 2570 C CA . GLU A 1 314 ? -7.508 32.188 -4.258 1 81.19 314 GLU A CA 1
ATOM 2571 C C . GLU A 1 314 ? -6.617 33.406 -4.59 1 81.19 314 GLU A C 1
ATOM 2573 O O . GLU A 1 314 ? -7.016 34.281 -5.352 1 81.19 314 GLU A O 1
ATOM 2578 N N . LYS A 1 315 ? -5.535 33.406 -4.168 1 74.69 315 LYS A N 1
ATOM 2579 C CA . LYS A 1 315 ? -4.602 34.5 -4.438 1 74.69 315 LYS A CA 1
ATOM 2580 C C . LYS A 1 315 ? -4.109 34.438 -5.879 1 74.69 315 LYS A C 1
ATOM 2582 O O . LYS A 1 315 ? -4.016 35.5 -6.539 1 74.69 315 LYS A O 1
ATOM 2587 N N . LYS A 1 316 ? -3.865 33.281 -6.324 1 69.12 316 LYS A N 1
ATOM 2588 C CA . LYS A 1 316 ? -3.422 33.156 -7.707 1 69.12 316 LYS A CA 1
ATOM 2589 C C . LYS A 1 316 ? -4.484 33.625 -8.68 1 69.12 316 LYS A C 1
ATOM 2591 O O . LYS A 1 316 ? -4.164 34.281 -9.68 1 69.12 316 LYS A O 1
ATOM 2596 N N . SER A 1 317 ? -5.664 33.312 -8.398 1 66.56 317 SER A N 1
ATOM 2597 C CA . SER A 1 317 ? -6.766 33.719 -9.273 1 66.56 317 SER A CA 1
ATOM 2598 C C . SER A 1 317 ? -6.957 35.219 -9.258 1 66.56 317 SER A C 1
ATOM 2600 O O . SER A 1 317 ? -7.242 35.844 -10.297 1 66.56 317 SER A O 1
ATOM 2602 N N . ASN A 1 318 ? -6.75 35.812 -8.156 1 62.56 318 ASN A N 1
ATOM 2603 C CA . ASN A 1 318 ? -6.906 37.25 -8.047 1 62.56 318 ASN A CA 1
ATOM 2604 C C . ASN A 1 318 ? -5.797 38 -8.781 1 62.56 318 ASN A C 1
ATOM 2606 O O . ASN A 1 318 ? -6.027 39.062 -9.336 1 62.56 318 ASN A O 1
ATOM 2610 N N . LEU A 1 319 ? -4.703 37.375 -8.891 1 56.06 319 LEU A N 1
ATOM 2611 C CA . LEU A 1 319 ? -3.578 38 -9.594 1 56.06 319 LEU A CA 1
ATOM 2612 C C . LEU A 1 319 ? -3.734 37.844 -11.102 1 56.06 319 LEU A C 1
ATOM 2614 O O . LEU A 1 319 ? -3.414 38.75 -11.859 1 56.06 319 LEU A O 1
ATOM 2618 N N . ASP A 1 320 ? -4.223 36.75 -11.547 1 53.69 320 ASP A N 1
ATOM 2619 C CA . ASP A 1 320 ? -4.438 36.5 -12.969 1 53.69 320 ASP A CA 1
ATOM 2620 C C . ASP A 1 320 ? -5.527 37.438 -13.523 1 53.69 320 ASP A C 1
ATOM 2622 O O . ASP A 1 320 ? -5.457 37.844 -14.68 1 53.69 320 ASP A O 1
ATOM 2626 N N . ASP A 1 321 ? -6.5 37.688 -12.805 1 48.88 321 ASP A N 1
ATOM 2627 C CA . ASP A 1 321 ? -7.551 38.625 -13.219 1 48.88 321 ASP A CA 1
ATOM 2628 C C . ASP A 1 321 ? -7.004 40.031 -13.398 1 48.88 321 ASP A C 1
ATOM 2630 O O . ASP A 1 321 ? -7.488 40.781 -14.234 1 48.88 321 ASP A O 1
ATOM 2634 N N . LEU A 1 322 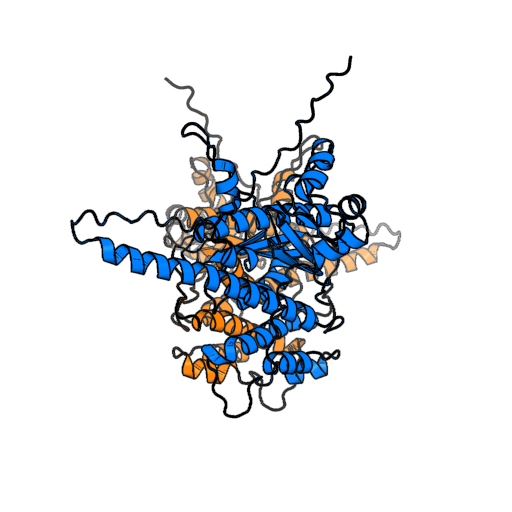? -5.992 40.281 -12.672 1 47.91 322 LEU A N 1
ATOM 2635 C CA . LEU A 1 322 ? -5.43 41.625 -12.781 1 47.91 322 LEU A CA 1
ATOM 2636 C C . LEU A 1 322 ? -4.508 41.75 -13.992 1 47.91 322 LEU A C 1
ATOM 2638 O O . LEU A 1 322 ? -4.391 42.812 -14.594 1 47.91 322 LEU A O 1
ATOM 2642 N N . ASP A 1 323 ? -3.945 40.625 -14.328 1 45.75 323 ASP A N 1
ATOM 2643 C CA . ASP A 1 323 ? -3.053 40.688 -15.484 1 45.75 323 ASP A CA 1
ATOM 2644 C C . ASP A 1 323 ? -3.842 40.75 -16.781 1 45.75 323 ASP A C 1
ATOM 2646 O O . ASP A 1 323 ? -3.303 41.156 -17.828 1 45.75 323 ASP A O 1
ATOM 2650 N N . ASP A 1 324 ? -5.004 40.25 -16.828 1 42.22 324 ASP A N 1
ATOM 2651 C CA . ASP A 1 324 ? -5.777 40.406 -18.062 1 42.22 324 ASP A CA 1
ATOM 2652 C C . ASP A 1 324 ? -6.09 41.844 -18.359 1 42.22 324 ASP A C 1
ATOM 2654 O O . ASP A 1 324 ? -6.594 42.188 -19.438 1 42.22 324 ASP A O 1
ATOM 2658 N N . PHE A 1 325 ? -5.996 42.75 -17.422 1 37.88 325 PHE A N 1
ATOM 2659 C CA . PHE A 1 325 ? -6.273 44.125 -17.75 1 37.88 325 PHE A CA 1
ATOM 2660 C C . PHE A 1 325 ? -5.16 44.719 -18.594 1 37.88 325 PHE A C 1
ATOM 2662 O O . PHE A 1 325 ? -5.352 45.75 -19.25 1 37.88 325 PHE A O 1
ATOM 2669 N N . ASP A 1 326 ? -3.961 44.156 -18.438 1 36.53 326 ASP A N 1
ATOM 2670 C CA . ASP A 1 326 ? -2.881 44.969 -19.016 1 36.53 326 ASP A CA 1
ATOM 2671 C C . ASP A 1 326 ? -2.748 44.688 -20.516 1 36.53 326 ASP A C 1
ATOM 2673 O O . ASP A 1 326 ? -1.783 45.125 -21.156 1 36.53 326 ASP A O 1
ATOM 2677 N N . ASP A 1 327 ? -3.555 43.969 -21.156 1 37.44 327 ASP A N 1
ATOM 2678 C CA . ASP A 1 327 ? -3.215 43.812 -22.578 1 37.44 327 ASP A CA 1
ATOM 2679 C C . ASP A 1 327 ? -3.521 45.125 -23.344 1 37.44 327 ASP A C 1
ATOM 2681 O O . ASP A 1 327 ? -3.523 45.125 -24.578 1 37.44 327 ASP A O 1
ATOM 2685 N N . ASP A 1 328 ? -4.277 46.094 -22.828 1 34.91 328 ASP A N 1
ATOM 2686 C CA . ASP A 1 328 ? -4.246 47.25 -23.703 1 34.91 328 ASP A CA 1
ATOM 2687 C C . ASP A 1 328 ? -2.865 47.906 -23.719 1 34.91 328 ASP A C 1
ATOM 2689 O O . ASP A 1 328 ? -2.131 47.812 -22.734 1 34.91 328 ASP A O 1
ATOM 2693 N N . GLY A 1 329 ? -2.055 48.281 -24.906 1 34.47 329 GLY A N 1
ATOM 2694 C CA . GLY A 1 329 ? -0.811 48.938 -25.25 1 34.47 329 GLY A CA 1
ATOM 2695 C C . GLY A 1 329 ? -0.428 50.031 -24.281 1 34.47 329 GLY A C 1
ATOM 2696 O O . GLY A 1 329 ? 0.509 50.781 -24.531 1 34.47 329 GLY A O 1
ATOM 2697 N N . LYS A 1 330 ? -1.429 50.812 -23.766 1 33.62 330 LYS A N 1
ATOM 2698 C CA . LYS A 1 330 ? -0.99 52 -23.031 1 33.62 330 LYS A CA 1
ATOM 2699 C C . LYS A 1 330 ? -0.168 51.625 -21.797 1 33.62 330 LYS A C 1
ATOM 2701 O O . LYS A 1 330 ? -0.448 50.594 -21.156 1 33.62 330 LYS A O 1
ATOM 2706 N N . GLU A 1 331 ? 1.053 52.156 -21.797 1 32.97 331 GLU A N 1
ATOM 2707 C CA . GLU A 1 331 ? 1.954 52.125 -20.641 1 32.97 331 GLU A CA 1
ATOM 2708 C C . GLU A 1 331 ? 1.188 52.344 -19.344 1 32.97 331 GLU A C 1
ATOM 2710 O O . GLU A 1 331 ? 0.692 53.438 -19.078 1 32.97 331 GLU A O 1
ATOM 2715 N N . VAL A 1 332 ? 0.135 51.656 -19.141 1 34.34 332 VAL A N 1
ATOM 2716 C CA . VAL A 1 332 ? -0.402 52.031 -17.828 1 34.34 332 VAL A CA 1
ATOM 2717 C C . VAL A 1 332 ? 0.734 52.125 -16.812 1 34.34 332 VAL A C 1
ATOM 2719 O O . VAL A 1 332 ? 1.563 51.219 -16.719 1 34.34 332 VAL A O 1
ATOM 2722 N N . ILE A 1 333 ? 1.15 53.344 -16.578 1 29.05 333 ILE A N 1
ATOM 2723 C CA . ILE A 1 333 ? 2.01 53.594 -15.43 1 29.05 333 ILE A CA 1
ATOM 2724 C C . ILE A 1 333 ? 1.557 52.719 -14.25 1 29.05 333 ILE A C 1
ATOM 2726 O O . ILE A 1 333 ? 0.455 52.906 -13.727 1 29.05 333 ILE A O 1
ATOM 2730 N N . ARG A 1 334 ? 1.759 51.469 -14.453 1 33.91 334 ARG A N 1
ATOM 2731 C CA . ARG A 1 334 ? 1.69 50.688 -13.219 1 33.91 334 ARG A CA 1
ATOM 2732 C C . ARG A 1 334 ? 2.039 51.531 -12.008 1 33.91 334 ARG A C 1
ATOM 2734 O O . ARG A 1 334 ? 3.17 52.031 -11.883 1 33.91 334 ARG A O 1
ATOM 2741 N N . SER A 1 335 ? 1.093 52.562 -11.797 1 28.25 335 SER A N 1
ATOM 2742 C CA . SER A 1 335 ? 1.354 53.188 -10.5 1 28.25 335 SER A CA 1
ATOM 2743 C C . SER A 1 335 ? 1.859 52.188 -9.484 1 28.25 335 SER A C 1
ATOM 2745 O O . SER A 1 335 ? 1.301 51.094 -9.359 1 28.25 335 SER A O 1
ATOM 2747 N N . GLU A 1 336 ? 3.141 52.219 -9.211 1 31.44 336 GLU A N 1
ATOM 2748 C CA . GLU A 1 336 ? 3.975 51.656 -8.148 1 31.44 336 GLU A CA 1
ATOM 2749 C C . GLU A 1 336 ? 3.252 51.688 -6.805 1 31.44 336 GLU A C 1
ATOM 2751 O O . GLU A 1 336 ? 3.738 52.281 -5.848 1 31.44 336 GLU A O 1
ATOM 2756 N N . GLN A 1 337 ? 1.992 52.031 -6.762 1 29.89 337 GLN A N 1
ATOM 2757 C CA . GLN A 1 337 ? 1.581 51.938 -5.363 1 29.89 337 GLN A CA 1
ATOM 2758 C C . GLN A 1 337 ? 1.893 50.562 -4.773 1 29.89 337 GLN A C 1
ATOM 2760 O O . GLN A 1 337 ? 1.24 49.594 -5.109 1 29.89 337 GLN A O 1
ATOM 2765 N N . CYS A 1 338 ? 3.131 50.188 -4.648 1 30.08 338 CYS A N 1
ATOM 2766 C CA . CYS A 1 338 ? 3.859 49.312 -3.756 1 30.08 338 CYS A CA 1
ATOM 2767 C C . CYS A 1 338 ? 3.18 49.219 -2.395 1 30.08 338 CYS A C 1
ATOM 2769 O O . CYS A 1 338 ? 3.367 50.094 -1.545 1 30.08 338 CYS A O 1
ATOM 2771 N N . THR A 1 339 ? 1.917 49.156 -2.33 1 32.06 339 THR A N 1
ATOM 2772 C CA . THR A 1 339 ? 1.615 48.75 -0.961 1 32.06 339 THR A CA 1
ATOM 2773 C C . THR A 1 339 ? 2.609 47.688 -0.475 1 32.06 339 THR A C 1
ATOM 2775 O O . THR A 1 339 ? 2.748 46.625 -1.089 1 32.06 339 THR A O 1
ATOM 2778 N N . THR A 1 340 ? 3.736 48.094 -0.034 1 31.36 340 THR A N 1
ATOM 2779 C CA . THR A 1 340 ? 4.871 47.438 0.611 1 31.36 340 THR A CA 1
ATOM 2780 C C . THR A 1 340 ? 4.406 46.25 1.444 1 31.36 340 THR A C 1
ATOM 2782 O O . THR A 1 340 ? 4.039 46.406 2.611 1 31.36 340 THR A O 1
ATOM 2785 N N . HIS A 1 341 ? 3.467 45.531 0.957 1 33.5 341 HIS A N 1
ATOM 2786 C CA . HIS A 1 341 ? 3.297 44.344 1.789 1 33.5 341 HIS A CA 1
ATOM 2787 C C . HIS A 1 341 ? 4.621 43.625 1.978 1 33.5 341 HIS A C 1
ATOM 2789 O O . HIS A 1 341 ? 5.371 43.438 1.019 1 33.5 341 HIS A O 1
ATOM 2795 N N . GLN A 1 342 ? 5.293 43.781 3.08 1 36.72 342 GLN A N 1
ATOM 2796 C CA . GLN A 1 342 ? 6.535 43.156 3.516 1 36.72 342 GLN A CA 1
ATOM 2797 C C . GLN A 1 342 ? 6.555 41.656 3.156 1 36.72 342 GLN A C 1
ATOM 2799 O O . GLN A 1 342 ? 5.738 40.875 3.654 1 36.72 342 GLN A O 1
ATOM 2804 N N . ALA A 1 343 ? 6.91 41.375 1.99 1 41.84 343 ALA A N 1
ATOM 2805 C CA . ALA A 1 343 ? 7.164 40 1.566 1 41.84 343 ALA A CA 1
ATOM 2806 C C . ALA A 1 343 ? 8.062 39.281 2.564 1 41.84 343 ALA A C 1
ATOM 2808 O O . ALA A 1 343 ? 9.109 39.781 2.957 1 41.84 343 ALA A O 1
ATOM 2809 N N . ILE A 1 344 ? 7.484 38.469 3.398 1 44.06 344 ILE A N 1
ATOM 2810 C CA . ILE A 1 344 ? 8.289 37.656 4.305 1 44.06 344 ILE A CA 1
ATOM 2811 C C . ILE A 1 344 ? 8.984 36.531 3.523 1 44.06 344 ILE A C 1
ATOM 2813 O O . ILE A 1 344 ? 8.344 35.812 2.75 1 44.06 344 ILE A O 1
ATOM 2817 N N . THR A 1 345 ? 10.25 36.719 3.289 1 44 345 THR A N 1
ATOM 2818 C CA . THR A 1 345 ? 11.023 35.594 2.754 1 44 345 THR A CA 1
ATOM 2819 C C . THR A 1 345 ? 11.609 34.75 3.885 1 44 345 THR A C 1
ATOM 2821 O O . THR A 1 345 ? 12.102 35.312 4.879 1 44 345 THR A O 1
ATOM 2824 N N . LEU A 1 346 ? 11.25 33.562 3.945 1 46.44 346 LEU A N 1
ATOM 2825 C CA . LEU A 1 346 ? 11.898 32.688 4.93 1 46.44 346 LEU A CA 1
ATOM 2826 C C . LEU A 1 346 ? 13.383 32.562 4.629 1 46.44 346 LEU A C 1
ATOM 2828 O O . LEU A 1 346 ? 13.781 32.406 3.469 1 46.44 346 LEU A O 1
ATOM 2832 N N . SER A 1 347 ? 14.25 32.906 5.605 1 45.78 347 SER A N 1
ATOM 2833 C CA . SER A 1 347 ? 15.703 32.875 5.484 1 45.78 347 SER A CA 1
ATOM 2834 C C . SER A 1 347 ? 16.188 31.469 5.156 1 45.78 347 SER A C 1
ATOM 2836 O O . SER A 1 347 ? 15.516 30.484 5.457 1 45.78 347 SER A O 1
ATOM 2838 N N . GLU A 1 348 ? 17.281 31.344 4.441 1 44.06 348 GLU A N 1
ATOM 2839 C CA . GLU A 1 348 ? 17.969 30.109 4.07 1 44.06 348 GLU A CA 1
ATOM 2840 C C . GLU A 1 348 ? 18.422 29.344 5.309 1 44.06 348 GLU A C 1
ATOM 2842 O O . GLU A 1 348 ? 18.688 29.938 6.352 1 44.06 348 GLU A O 1
ATOM 2847 N N . THR A 1 349 ? 18.203 28.047 5.324 1 47.44 349 THR A N 1
ATOM 2848 C CA . THR A 1 349 ? 18.688 27.172 6.391 1 47.44 349 THR A CA 1
ATOM 2849 C C . THR A 1 349 ? 20.203 27.266 6.531 1 47.44 349 THR A C 1
ATOM 2851 O O . THR A 1 349 ? 20.906 27.547 5.559 1 47.44 349 THR A O 1
ATOM 2854 N N . HIS A 1 350 ? 20.766 27.453 7.742 1 43.34 350 HIS A N 1
ATOM 2855 C CA . HIS A 1 350 ? 22.203 27.438 7.984 1 43.34 350 HIS A CA 1
ATOM 2856 C C . HIS A 1 350 ? 22.734 26 8.039 1 43.34 350 HIS A C 1
ATOM 2858 O O . HIS A 1 350 ? 22.062 25.094 8.531 1 43.34 350 HIS A O 1
ATOM 2864 N N . LYS A 1 351 ? 23.781 25.703 7.203 1 45.78 351 LYS A N 1
ATOM 2865 C CA . LYS A 1 351 ? 24.406 24.391 7.152 1 45.78 351 LYS A CA 1
ATOM 2866 C C . LYS A 1 351 ? 25.125 24.062 8.461 1 45.78 351 LYS A C 1
ATOM 2868 O O . LYS A 1 351 ? 25.562 24.969 9.172 1 45.78 351 LYS A O 1
ATOM 2873 N N . THR A 1 352 ? 25 22.812 8.852 1 41.09 352 THR A N 1
ATOM 2874 C CA . THR A 1 352 ? 25.844 22.359 9.953 1 41.09 352 THR A CA 1
ATOM 2875 C C . THR A 1 352 ? 27.328 22.562 9.625 1 41.09 352 THR A C 1
ATOM 2877 O O . THR A 1 352 ? 27.766 22.25 8.516 1 41.09 352 THR A O 1
ATOM 2880 N N . PRO A 1 353 ? 28.078 23.234 10.445 1 36.75 353 PRO A N 1
ATOM 2881 C CA . PRO A 1 353 ? 29.516 23.328 10.18 1 36.75 353 PRO A CA 1
ATOM 2882 C C . PRO A 1 353 ? 30.156 21.984 9.898 1 36.75 353 PRO A C 1
ATOM 2884 O O . PRO A 1 353 ? 29.719 20.953 10.43 1 36.75 353 PRO A O 1
ATOM 2887 N N . SER A 1 354 ? 30.766 21.812 8.797 1 38.12 354 SER A N 1
ATOM 2888 C CA . SER A 1 354 ? 31.484 20.609 8.375 1 38.12 354 SER A CA 1
ATOM 2889 C C . SER A 1 354 ? 32.312 20.031 9.523 1 38.12 354 SER A C 1
ATOM 2891 O O . SER A 1 354 ? 32.875 20.766 10.32 1 38.12 354 SER A O 1
ATOM 2893 N N . ARG A 1 355 ? 32.188 18.75 9.828 1 37.22 355 ARG A N 1
ATOM 2894 C CA . ARG A 1 355 ? 33.125 18.031 10.648 1 37.22 355 ARG A CA 1
ATOM 2895 C C . ARG A 1 355 ? 34.562 18.312 10.203 1 37.22 355 ARG A C 1
ATOM 2897 O O . ARG A 1 355 ? 34.938 17.984 9.078 1 37.22 355 ARG A O 1
ATOM 2904 N N . ILE A 1 356 ? 35.188 19.312 10.484 1 31.86 356 ILE A N 1
ATOM 2905 C CA . ILE A 1 356 ? 36.656 19.25 10.375 1 31.86 356 ILE A CA 1
ATOM 2906 C C . ILE A 1 356 ? 37.156 17.953 11.008 1 31.86 356 ILE A C 1
ATOM 2908 O O . ILE A 1 356 ? 36.969 17.734 12.211 1 31.86 356 ILE A O 1
ATOM 2912 N N . PHE A 1 357 ? 37.219 16.828 10.25 1 31.17 357 PHE A N 1
ATOM 2913 C CA . PHE A 1 357 ? 38.094 15.719 10.656 1 31.17 357 PHE A CA 1
ATOM 2914 C C . PHE A 1 357 ? 39.344 16.234 11.32 1 31.17 357 PHE A C 1
ATOM 2916 O O . PHE A 1 357 ? 40.094 17.016 10.719 1 31.17 357 PHE A O 1
ATOM 2923 N N . LYS A 1 358 ? 39.469 16.375 12.594 1 29.66 358 LYS A N 1
ATOM 2924 C CA . LYS A 1 358 ? 40.75 16.438 13.289 1 29.66 358 LYS A CA 1
ATOM 2925 C C . LYS A 1 358 ? 41.719 15.352 12.789 1 29.66 358 LYS A C 1
ATOM 2927 O O . LYS A 1 358 ? 41.375 14.164 12.844 1 29.66 358 LYS A O 1
ATOM 2932 N N . GLN A 1 359 ? 42.469 15.578 11.664 1 27.88 359 GLN A N 1
ATOM 2933 C CA . GLN A 1 359 ? 43.75 14.938 11.477 1 27.88 359 GLN A CA 1
ATOM 2934 C C . GLN A 1 359 ? 44.469 14.781 12.812 1 27.88 359 GLN A C 1
ATOM 2936 O O . GLN A 1 359 ? 44.875 15.773 13.422 1 27.88 359 GLN A O 1
ATOM 2941 N N . SER A 1 360 ? 44.031 14.211 13.867 1 21.09 360 SER A N 1
ATOM 2942 C CA . SER A 1 360 ? 45.031 13.922 14.898 1 21.09 360 SER A CA 1
ATOM 2943 C C . SER A 1 360 ? 46.344 13.484 14.281 1 21.09 360 SER A C 1
ATOM 2945 O O . SER A 1 360 ? 46.375 12.797 13.258 1 21.09 360 SER A O 1
ATOM 2947 N N . LEU A 1 361 ? 47.562 13.953 14.984 1 23.02 361 LEU A N 1
ATOM 2948 C CA . LEU A 1 361 ? 48.906 13.508 15.258 1 23.02 361 LEU A CA 1
ATOM 2949 C C . LEU A 1 361 ? 48.938 12.016 15.594 1 23.02 361 LEU A C 1
ATOM 2951 O O . LEU A 1 361 ? 48.062 11.531 16.328 1 23.02 361 LEU A O 1
ATOM 2955 N N . MET B 1 1 ? 16.312 -37.281 -17.219 1 90.12 1 MET B N 1
ATOM 2956 C CA . MET B 1 1 ? 16.109 -36.375 -18.344 1 90.12 1 MET B CA 1
ATOM 2957 C C . MET B 1 1 ? 14.766 -36.656 -19.016 1 90.12 1 MET B C 1
ATOM 2959 O O . MET B 1 1 ? 14.188 -37.719 -18.828 1 90.12 1 MET B O 1
ATOM 2963 N N . TRP B 1 2 ? 14.227 -35.656 -19.781 1 95.38 2 TRP B N 1
ATOM 2964 C CA . TRP B 1 2 ? 12.914 -35.75 -20.406 1 95.38 2 TRP B CA 1
ATOM 2965 C C . TRP B 1 2 ? 13.023 -36.125 -21.875 1 95.38 2 TRP B C 1
ATOM 2967 O O . TRP B 1 2 ? 13.336 -35.312 -22.734 1 95.38 2 TRP B O 1
ATOM 2977 N N . THR B 1 3 ? 12.805 -37.406 -22.016 1 96.94 3 THR B N 1
ATOM 2978 C CA . THR B 1 3 ? 12.758 -37.906 -23.391 1 96.94 3 THR B CA 1
ATOM 2979 C C . THR B 1 3 ? 11.352 -37.781 -23.953 1 96.94 3 THR B C 1
ATOM 2981 O O . THR B 1 3 ? 10.398 -38.344 -23.422 1 96.94 3 THR B O 1
ATOM 2984 N N . LEU B 1 4 ? 11.219 -37.125 -25.062 1 97.5 4 LEU B N 1
ATOM 2985 C CA . LEU B 1 4 ? 9.914 -36.938 -25.688 1 97.5 4 LEU B CA 1
ATOM 2986 C C . LEU B 1 4 ? 9.461 -38.188 -26.406 1 97.5 4 LEU B C 1
ATOM 2988 O O . LEU B 1 4 ? 10.242 -38.812 -27.141 1 97.5 4 LEU B O 1
ATOM 2992 N N . LYS B 1 5 ? 8.273 -38.5 -26.203 1 96 5 LYS B N 1
ATOM 2993 C CA . LYS B 1 5 ? 7.723 -39.688 -26.844 1 96 5 LYS B CA 1
ATOM 2994 C C . LYS B 1 5 ? 7.539 -39.5 -28.344 1 96 5 LYS B C 1
ATOM 2996 O O . LYS B 1 5 ? 7.688 -40.438 -29.125 1 96 5 LYS B O 1
ATOM 3001 N N . SER B 1 6 ? 7.223 -38.312 -28.688 1 95.31 6 SER B N 1
ATOM 3002 C CA . SER B 1 6 ? 6.902 -37.969 -30.078 1 95.31 6 SER B CA 1
ATOM 3003 C C . SER B 1 6 ? 8.117 -38.125 -30.984 1 95.31 6 SER B C 1
ATOM 3005 O O . SER B 1 6 ? 7.984 -38.469 -32.156 1 95.31 6 SER B O 1
ATOM 3007 N N . SER B 1 7 ? 9.328 -37.875 -30.531 1 96 7 SER B N 1
ATOM 3008 C CA . SER B 1 7 ? 10.477 -37.844 -31.422 1 96 7 SER B CA 1
ATOM 3009 C C . SER B 1 7 ? 11.648 -38.625 -30.844 1 96 7 SER B C 1
ATOM 3011 O O . SER B 1 7 ? 12.594 -38.969 -31.562 1 96 7 SER B O 1
ATOM 3013 N N . GLY B 1 8 ? 11.602 -38.875 -29.531 1 96.44 8 GLY B N 1
ATOM 3014 C CA . GLY B 1 8 ? 12.727 -39.531 -28.875 1 96.44 8 GLY B CA 1
ATOM 3015 C C . GLY B 1 8 ? 13.82 -38.562 -28.484 1 96.44 8 GLY B C 1
ATOM 3016 O O . GLY B 1 8 ? 14.789 -38.938 -27.828 1 96.44 8 GLY B O 1
ATOM 3017 N N . ARG B 1 9 ? 13.734 -37.312 -28.781 1 96.94 9 ARG B N 1
ATOM 3018 C CA . ARG B 1 9 ? 14.719 -36.281 -28.406 1 96.94 9 ARG B CA 1
ATOM 3019 C C . ARG B 1 9 ? 14.633 -35.969 -26.922 1 96.94 9 ARG B C 1
ATOM 3021 O O . ARG B 1 9 ? 13.562 -36.062 -26.328 1 96.94 9 ARG B O 1
ATOM 3028 N N . ILE B 1 10 ? 15.789 -35.625 -26.422 1 96.62 10 ILE B N 1
ATOM 3029 C CA . ILE B 1 10 ? 15.875 -35.25 -25.016 1 96.62 10 ILE B CA 1
ATOM 3030 C C . ILE B 1 10 ? 15.812 -33.719 -24.875 1 96.62 10 ILE B C 1
ATOM 3032 O O . ILE B 1 10 ? 16.688 -33.031 -25.375 1 96.62 10 ILE B O 1
ATOM 3036 N N . VAL B 1 11 ? 14.797 -33.219 -24.188 1 96.56 11 VAL B N 1
ATOM 3037 C CA . VAL B 1 11 ? 14.492 -31.797 -24.109 1 96.56 11 VAL B CA 1
ATOM 3038 C C . VAL B 1 11 ? 15.695 -31.047 -23.547 1 96.56 11 VAL B C 1
ATOM 3040 O O . VAL B 1 11 ? 16.125 -30.031 -24.109 1 96.56 11 VAL B O 1
ATOM 3043 N N . GLU B 1 12 ? 16.312 -31.453 -22.438 1 94.12 12 GLU B N 1
ATOM 3044 C CA . GLU B 1 12 ? 17.438 -30.797 -21.797 1 94.12 12 GLU B CA 1
ATOM 3045 C C . GLU B 1 12 ? 18.625 -30.641 -22.75 1 94.12 12 GLU B C 1
ATOM 3047 O O . GLU B 1 12 ? 19.297 -29.609 -22.766 1 94.12 12 GLU B O 1
ATOM 3052 N N . LYS B 1 13 ? 18.844 -31.656 -23.484 1 94.31 13 LYS B N 1
ATOM 3053 C CA . LYS B 1 13 ? 19.969 -31.625 -24.422 1 94.31 13 LYS B CA 1
ATOM 3054 C C . LYS B 1 13 ? 19.734 -30.578 -25.516 1 94.31 13 LYS B C 1
ATOM 3056 O O . LYS B 1 13 ? 20.656 -29.875 -25.891 1 94.31 13 LYS B O 1
ATOM 3061 N N . VAL B 1 14 ? 18.516 -30.609 -26.047 1 95.69 14 VAL B N 1
ATOM 3062 C CA . VAL B 1 14 ? 18.156 -29.641 -27.078 1 95.69 14 VAL B CA 1
ATOM 3063 C C . VAL B 1 14 ? 18.391 -28.219 -26.547 1 95.69 14 VAL B C 1
ATOM 3065 O O . VAL B 1 14 ? 19.047 -27.406 -27.203 1 95.69 14 VAL B O 1
ATOM 3068 N N . ILE B 1 15 ? 17.891 -27.969 -25.359 1 93.88 15 ILE B N 1
ATOM 3069 C CA . ILE B 1 15 ? 17.984 -26.641 -24.75 1 93.88 15 ILE B CA 1
ATOM 3070 C C . ILE B 1 15 ? 19.438 -26.312 -24.469 1 93.88 15 ILE B C 1
ATOM 3072 O O . ILE B 1 15 ? 19.891 -25.203 -24.766 1 93.88 15 ILE B O 1
ATOM 3076 N N . TYR B 1 16 ? 20.156 -27.203 -23.953 1 92.62 16 TYR B N 1
ATOM 3077 C CA . TYR B 1 16 ? 21.547 -27 -23.594 1 92.62 16 TYR B CA 1
ATOM 3078 C C . TYR B 1 16 ? 22.375 -26.609 -24.812 1 92.62 16 TYR B C 1
ATOM 3080 O O . TYR B 1 16 ? 23.141 -25.641 -24.781 1 92.62 16 TYR B O 1
ATOM 3088 N N . LYS B 1 17 ? 22.266 -27.359 -25.797 1 92.94 17 LYS B N 1
ATOM 3089 C CA . LYS B 1 17 ? 23.031 -27.141 -27.031 1 92.94 17 LYS B CA 1
ATOM 3090 C C . LYS B 1 17 ? 22.766 -25.734 -27.578 1 92.94 17 LYS B C 1
ATOM 3092 O O . LYS B 1 17 ? 23.688 -25.078 -28.062 1 92.94 17 LYS B O 1
ATOM 3097 N N . TYR B 1 18 ? 21.562 -25.359 -27.531 1 92.62 18 TYR B N 1
ATOM 3098 C CA . TYR B 1 18 ? 21.203 -24.047 -28.078 1 92.62 18 TYR B CA 1
ATOM 3099 C C . TYR B 1 18 ? 21.641 -22.938 -27.141 1 92.62 18 TYR B C 1
ATOM 3101 O O . TYR B 1 18 ? 22.25 -21.953 -27.578 1 92.62 18 TYR B O 1
ATOM 3109 N N . ALA B 1 19 ? 21.375 -23.062 -25.844 1 90.5 19 ALA B N 1
ATOM 3110 C CA . ALA B 1 19 ? 21.547 -22 -24.859 1 90.5 19 ALA B CA 1
ATOM 3111 C C . ALA B 1 19 ? 23.031 -21.672 -24.672 1 90.5 19 ALA B C 1
ATOM 3113 O O . ALA B 1 19 ? 23.391 -20.531 -24.359 1 90.5 19 ALA B O 1
ATOM 3114 N N . GLN B 1 20 ? 23.844 -22.609 -24.859 1 89 20 GLN B N 1
ATOM 3115 C CA . GLN B 1 20 ? 25.281 -22.406 -24.656 1 89 20 GLN B CA 1
ATOM 3116 C C . GLN B 1 20 ? 25.828 -21.375 -25.641 1 89 20 GLN B C 1
ATOM 3118 O O . GLN B 1 20 ? 26.844 -20.734 -25.359 1 89 20 GLN B O 1
ATOM 3123 N N . ASN B 1 21 ? 25.141 -21.188 -26.688 1 88.19 21 ASN B N 1
ATOM 3124 C CA . ASN B 1 21 ? 25.641 -20.312 -27.75 1 88.19 21 ASN B CA 1
ATOM 3125 C C . ASN B 1 21 ? 24.906 -18.969 -27.734 1 88.19 21 ASN B C 1
ATOM 3127 O O . ASN B 1 21 ? 25.188 -18.109 -28.578 1 88.19 21 ASN B O 1
ATOM 3131 N N . LEU B 1 22 ? 24.047 -18.781 -26.859 1 87.56 22 LEU B N 1
ATOM 3132 C CA . LEU B 1 22 ? 23.266 -17.547 -26.828 1 87.56 22 LEU B CA 1
ATOM 3133 C C . LEU B 1 22 ? 24.094 -16.406 -26.219 1 87.56 22 LEU B C 1
ATOM 3135 O O . LEU B 1 22 ? 24.625 -16.547 -25.109 1 87.56 22 LEU B O 1
ATOM 3139 N N . PRO B 1 23 ? 24.141 -15.266 -26.797 1 86.12 23 PRO B N 1
ATOM 3140 C CA . PRO B 1 23 ? 24.922 -14.133 -26.312 1 86.12 23 PRO B CA 1
ATOM 3141 C C . PRO B 1 23 ? 24.156 -13.258 -25.328 1 86.12 23 PRO B C 1
ATOM 3143 O O . PRO B 1 23 ? 24.672 -12.234 -24.875 1 86.12 23 PRO B O 1
ATOM 3146 N N . TYR B 1 24 ? 22.938 -13.484 -25.094 1 84.31 24 TYR B N 1
ATOM 3147 C CA . TYR B 1 24 ? 22.094 -12.711 -24.203 1 84.31 24 TYR B CA 1
ATOM 3148 C C . TYR B 1 24 ? 21.422 -13.617 -23.172 1 84.31 24 TYR B C 1
ATOM 3150 O O . TYR B 1 24 ? 21.375 -14.836 -23.344 1 84.31 24 TYR B O 1
ATOM 3158 N N . GLU B 1 25 ? 21.031 -12.992 -22.094 1 85.56 25 GLU B N 1
ATOM 3159 C CA . GLU B 1 25 ? 20.344 -13.758 -21.047 1 85.56 25 GLU B CA 1
ATOM 3160 C C . GLU B 1 25 ? 19 -14.273 -21.547 1 85.56 25 GLU B C 1
ATOM 3162 O O . GLU B 1 25 ? 18.25 -13.547 -22.219 1 85.56 25 GLU B O 1
ATOM 3167 N N . SER B 1 26 ? 18.719 -15.578 -21.312 1 88.69 26 SER B N 1
ATOM 3168 C CA . SER B 1 26 ? 17.516 -16.234 -21.781 1 88.69 26 SER B CA 1
ATOM 3169 C C . SER B 1 26 ? 16.953 -17.172 -20.703 1 88.69 26 SER B C 1
ATOM 3171 O O . SER B 1 26 ? 17.688 -17.641 -19.828 1 88.69 26 SER B O 1
ATOM 3173 N N . TYR B 1 27 ? 15.633 -17.422 -20.875 1 91.62 27 TYR B N 1
ATOM 3174 C CA . TYR B 1 27 ? 14.984 -18.438 -20.047 1 91.62 27 TYR B CA 1
ATOM 3175 C C . TYR B 1 27 ? 15.711 -19.766 -20.156 1 91.62 27 TYR B C 1
ATOM 3177 O O . TYR B 1 27 ? 15.852 -20.484 -19.156 1 91.62 27 TYR B O 1
ATOM 3185 N N . LEU B 1 28 ? 16.219 -20 -21.25 1 92.94 28 LEU B N 1
ATOM 3186 C CA . LEU B 1 28 ? 16.766 -21.312 -21.609 1 92.94 28 LEU B CA 1
ATOM 3187 C C . LEU B 1 28 ? 18.047 -21.594 -20.844 1 92.94 28 LEU B C 1
ATOM 3189 O O . LEU B 1 28 ? 18.391 -22.75 -20.609 1 92.94 28 LEU B O 1
ATOM 3193 N N . HIS B 1 29 ? 18.734 -20.578 -20.422 1 90.25 29 HIS B N 1
ATOM 3194 C CA . HIS B 1 29 ? 19.953 -20.75 -19.625 1 90.25 29 HIS B CA 1
ATOM 3195 C C . HIS B 1 29 ? 19.641 -21.422 -18.297 1 90.25 29 HIS B C 1
ATOM 3197 O O . HIS B 1 29 ? 20.516 -22.047 -17.688 1 90.25 29 HIS B O 1
ATOM 3203 N N . SER B 1 30 ? 18.391 -21.328 -17.891 1 90 30 SER B N 1
ATOM 3204 C CA . SER B 1 30 ? 17.953 -21.906 -16.625 1 90 30 SER B CA 1
ATOM 3205 C C . SER B 1 30 ? 17 -23.078 -16.859 1 90 30 SER B C 1
ATOM 3207 O O . SER B 1 30 ? 16.266 -23.469 -15.945 1 90 30 SER B O 1
ATOM 3209 N N . PHE B 1 31 ? 16.953 -23.547 -18.094 1 93.94 31 PHE B N 1
ATOM 3210 C CA . PHE B 1 31 ? 16.109 -24.672 -18.5 1 93.94 31 PHE B CA 1
ATOM 3211 C C . PHE B 1 31 ? 14.633 -24.375 -18.203 1 93.94 31 PHE B C 1
ATOM 3213 O O . PHE B 1 31 ? 13.898 -25.234 -17.75 1 93.94 31 PHE B O 1
ATOM 3220 N N . ILE B 1 32 ? 14.289 -23.141 -18.391 1 95.62 32 ILE B N 1
ATOM 3221 C CA . ILE B 1 32 ? 12.898 -22.703 -18.297 1 95.62 32 ILE B CA 1
ATOM 3222 C C . ILE B 1 32 ? 12.305 -22.578 -19.703 1 95.62 32 ILE B C 1
ATOM 3224 O O . ILE B 1 32 ? 12.906 -21.953 -20.578 1 95.62 32 ILE B O 1
ATOM 3228 N N . ILE B 1 33 ? 11.172 -23.203 -19.844 1 96 33 ILE B N 1
ATOM 3229 C CA . ILE B 1 33 ? 10.453 -23.078 -21.109 1 96 33 ILE B CA 1
ATOM 3230 C C . ILE B 1 33 ? 9.156 -22.297 -20.891 1 96 33 ILE B C 1
ATOM 3232 O O . ILE B 1 33 ? 8.43 -22.562 -19.922 1 96 33 ILE B O 1
ATOM 3236 N N . ASN B 1 34 ? 9.016 -21.375 -21.703 1 91.81 34 ASN B N 1
ATOM 3237 C CA . ASN B 1 34 ? 7.848 -20.5 -21.688 1 91.81 34 ASN B CA 1
ATOM 3238 C C . ASN B 1 34 ? 7.031 -20.641 -22.969 1 91.81 34 ASN B C 1
ATOM 3240 O O . ASN B 1 34 ? 7.582 -20.625 -24.062 1 91.81 34 ASN B O 1
ATOM 3244 N N . GLU B 1 35 ? 5.812 -20.734 -22.875 1 86.38 35 GLU B N 1
ATOM 3245 C CA . GLU B 1 35 ? 4.934 -21.016 -24 1 86.38 35 GLU B CA 1
ATOM 3246 C C . GLU B 1 35 ? 4.996 -19.906 -25.047 1 86.38 35 GLU B C 1
ATOM 3248 O O . GLU B 1 35 ? 4.805 -20.172 -26.234 1 86.38 35 GLU B O 1
ATOM 3253 N N . VAL B 1 36 ? 5.242 -18.75 -24.609 1 84.38 36 VAL B N 1
ATOM 3254 C CA . VAL B 1 36 ? 5.168 -17.625 -25.547 1 84.38 36 VAL B CA 1
ATOM 3255 C C . VAL B 1 36 ? 6.547 -17.328 -26.125 1 84.38 36 VAL B C 1
ATOM 3257 O O . VAL B 1 36 ? 6.711 -16.406 -26.922 1 84.38 36 VAL B O 1
ATOM 3260 N N . ASP B 1 37 ? 7.488 -18.031 -25.703 1 87.44 37 ASP B N 1
ATOM 3261 C CA . ASP B 1 37 ? 8.852 -17.844 -26.188 1 87.44 37 ASP B CA 1
ATOM 3262 C C . ASP B 1 37 ? 9.031 -18.453 -27.578 1 87.44 37 ASP B C 1
ATOM 3264 O O . ASP B 1 37 ? 9.273 -19.656 -27.719 1 87.44 37 ASP B O 1
ATOM 3268 N N . LYS B 1 38 ? 9.094 -17.656 -28.547 1 87.06 38 LYS B N 1
ATOM 3269 C CA . LYS B 1 38 ? 9.18 -18.125 -29.922 1 87.06 38 LYS B CA 1
ATOM 3270 C C . LYS B 1 38 ? 10.539 -18.75 -30.219 1 87.06 38 LYS B C 1
ATOM 3272 O O . LYS B 1 38 ? 10.633 -19.688 -31.016 1 87.06 38 LYS B O 1
ATOM 3277 N N . GLU B 1 39 ? 11.523 -18.25 -29.625 1 88.56 39 GLU B N 1
ATOM 3278 C CA . GLU B 1 39 ? 12.852 -18.828 -29.797 1 88.56 39 GLU B CA 1
ATOM 3279 C C . GLU B 1 39 ? 12.906 -20.266 -29.266 1 88.56 39 GLU B C 1
ATOM 3281 O O . GLU B 1 39 ? 13.438 -21.156 -29.922 1 88.56 39 GLU B O 1
ATOM 3286 N N . ALA B 1 40 ? 12.391 -20.453 -28.172 1 92.69 40 ALA B N 1
ATOM 3287 C CA . ALA B 1 40 ? 12.32 -21.781 -27.609 1 92.69 40 ALA B CA 1
ATOM 3288 C C . ALA B 1 40 ? 11.445 -22.703 -28.453 1 92.69 40 ALA B C 1
ATOM 3290 O O . ALA B 1 40 ? 11.789 -23.859 -28.688 1 92.69 40 ALA B O 1
ATOM 3291 N N . GLU B 1 41 ? 10.375 -22.172 -28.891 1 94.75 41 GLU B N 1
ATOM 3292 C CA . GLU B 1 41 ? 9.445 -22.938 -29.703 1 94.75 41 GLU B CA 1
ATOM 3293 C C . GLU B 1 41 ? 10.117 -23.438 -30.984 1 94.75 41 GLU B C 1
ATOM 3295 O O . GLU B 1 41 ? 9.875 -24.562 -31.422 1 94.75 41 GLU B O 1
ATOM 3300 N N . SER B 1 42 ? 10.938 -22.672 -31.516 1 94.81 42 SER B N 1
ATOM 3301 C CA . SER B 1 42 ? 11.578 -22.984 -32.781 1 94.81 42 SER B CA 1
ATOM 3302 C C . SER B 1 42 ? 12.57 -24.125 -32.656 1 94.81 42 SER B C 1
ATOM 3304 O O . SER B 1 42 ? 12.969 -24.734 -33.656 1 94.81 42 SER B O 1
ATOM 3306 N N . LEU B 1 43 ? 12.961 -24.453 -31.469 1 96.44 43 LEU B N 1
ATOM 3307 C CA . LEU B 1 43 ? 13.93 -25.516 -31.234 1 96.44 43 LEU B CA 1
ATOM 3308 C C . LEU B 1 43 ? 13.266 -26.891 -31.344 1 96.44 43 LEU B C 1
ATOM 3310 O O . LEU B 1 43 ? 13.953 -27.906 -31.438 1 96.44 43 LEU B O 1
ATOM 3314 N N . PHE B 1 44 ? 11.953 -26.859 -31.359 1 97.38 44 PHE B N 1
ATOM 3315 C CA . PHE B 1 44 ? 11.203 -28.109 -31.312 1 97.38 44 PHE B CA 1
ATOM 3316 C C . PHE B 1 44 ? 10.227 -28.203 -32.469 1 97.38 44 PHE B C 1
ATOM 3318 O O . PHE B 1 44 ? 9.766 -27.172 -33 1 97.38 44 PHE B O 1
ATOM 3325 N N . GLN B 1 45 ? 9.953 -29.453 -32.812 1 96.94 45 GLN B N 1
ATOM 3326 C CA . GLN B 1 45 ? 8.867 -29.672 -33.75 1 96.94 45 GLN B CA 1
ATOM 3327 C C . GLN B 1 45 ? 7.508 -29.406 -33.125 1 96.94 45 GLN B C 1
ATOM 3329 O O . GLN B 1 45 ? 7.391 -29.375 -31.891 1 96.94 45 GLN B O 1
ATOM 3334 N N . LYS B 1 46 ? 6.539 -29.234 -33.969 1 96.19 46 LYS B N 1
ATOM 3335 C CA . LYS B 1 46 ? 5.199 -28.906 -33.5 1 96.19 46 LYS B CA 1
ATOM 3336 C C . LYS B 1 46 ? 4.691 -29.969 -32.531 1 96.19 46 LYS B C 1
ATOM 3338 O O . LYS B 1 46 ? 4.164 -29.641 -31.453 1 96.19 46 LYS B O 1
ATOM 3343 N N . GLU B 1 47 ? 4.883 -31.203 -32.875 1 96.94 47 GLU B N 1
ATOM 3344 C CA . GLU B 1 47 ? 4.422 -32.312 -32.031 1 96.94 47 GLU B CA 1
ATOM 3345 C C . GLU B 1 47 ? 5.18 -32.344 -30.719 1 96.94 47 GLU B C 1
ATOM 3347 O O . GLU B 1 47 ? 4.602 -32.656 -29.672 1 96.94 47 GLU B O 1
ATOM 3352 N N . GLU B 1 48 ? 6.465 -32.062 -30.719 1 97.62 48 GLU B N 1
ATOM 3353 C CA . GLU B 1 48 ? 7.289 -32.031 -29.516 1 97.62 48 GLU B CA 1
ATOM 3354 C C . GLU B 1 48 ? 6.828 -30.906 -28.562 1 97.62 48 GLU B C 1
ATOM 3356 O O . GLU B 1 48 ? 6.703 -31.125 -27.359 1 97.62 48 GLU B O 1
ATOM 3361 N N . TRP B 1 49 ? 6.566 -29.75 -29.203 1 97 49 TRP B N 1
ATOM 3362 C CA . TRP B 1 49 ? 6.145 -28.578 -28.438 1 97 49 TRP B CA 1
ATOM 3363 C C . TRP B 1 49 ? 4.801 -28.828 -27.766 1 97 49 TRP B C 1
ATOM 3365 O O . TRP B 1 49 ? 4.629 -28.516 -26.578 1 97 49 TRP B O 1
ATOM 3375 N N . GLU B 1 50 ? 3.883 -29.422 -28.453 1 96.31 50 GLU B N 1
ATOM 3376 C CA . GLU B 1 50 ? 2.578 -29.781 -27.891 1 96.31 50 GLU B CA 1
ATOM 3377 C C . GLU B 1 50 ? 2.717 -30.781 -26.766 1 96.31 50 GLU B C 1
ATOM 3379 O O . GLU B 1 50 ? 2.043 -30.672 -25.734 1 96.31 50 GLU B O 1
ATOM 3384 N N . GLU B 1 51 ? 3.59 -31.75 -26.938 1 97.06 51 GLU B N 1
ATOM 3385 C CA . GLU B 1 51 ? 3.846 -32.75 -25.906 1 97.06 51 GLU B CA 1
ATOM 3386 C C . GLU B 1 51 ? 4.391 -32.094 -24.641 1 97.06 51 GLU B C 1
ATOM 3388 O O . GLU B 1 51 ? 3.959 -32.406 -23.531 1 97.06 51 GLU B O 1
ATOM 3393 N N . ILE B 1 52 ? 5.32 -31.172 -24.781 1 96.69 52 ILE B N 1
ATOM 3394 C CA . ILE B 1 52 ? 5.949 -30.484 -23.656 1 96.69 52 ILE B CA 1
ATOM 3395 C C . ILE B 1 52 ? 4.895 -29.719 -22.859 1 96.69 52 ILE B C 1
ATOM 3397 O O . ILE B 1 52 ? 4.883 -29.75 -21.625 1 96.69 52 ILE B O 1
ATOM 3401 N N . PHE B 1 53 ? 3.949 -29.078 -23.453 1 96.06 53 PHE B N 1
ATOM 3402 C CA . PHE B 1 53 ? 3.035 -28.172 -22.766 1 96.06 53 PHE B CA 1
ATOM 3403 C C . PHE B 1 53 ? 1.735 -28.891 -22.422 1 96.06 53 PHE B C 1
ATOM 3405 O O . PHE B 1 53 ? 0.89 -28.328 -21.703 1 96.06 53 PHE B O 1
ATOM 3412 N N . SER B 1 54 ? 1.626 -30.172 -22.797 1 95.12 54 SER B N 1
ATOM 3413 C CA . SER B 1 54 ? 0.43 -30.922 -22.438 1 95.12 54 SER B CA 1
ATOM 3414 C C . SER B 1 54 ? 0.757 -32.031 -21.422 1 95.12 54 SER B C 1
ATOM 3416 O O . SER B 1 54 ? -0.145 -32.594 -20.828 1 95.12 54 SER B O 1
ATOM 3418 N N . PHE B 1 55 ? 1.999 -32.219 -21.234 1 95.5 55 PHE B N 1
ATOM 3419 C CA . PHE B 1 55 ? 2.42 -33.344 -20.406 1 95.5 55 PHE B CA 1
ATOM 3420 C C . PHE B 1 55 ? 2.211 -33.031 -18.922 1 95.5 55 PHE B C 1
ATOM 3422 O O . PHE B 1 55 ? 2.621 -31.969 -18.453 1 95.5 55 PHE B O 1
ATOM 3429 N N . ASN B 1 56 ? 1.553 -33.875 -18.156 1 94.12 56 ASN B N 1
ATOM 3430 C CA . ASN B 1 56 ? 1.395 -33.781 -16.703 1 94.12 56 ASN B CA 1
ATOM 3431 C C . ASN B 1 56 ? 0.864 -32.406 -16.281 1 94.12 56 ASN B C 1
ATOM 3433 O O . ASN B 1 56 ? 1.428 -31.766 -15.383 1 94.12 56 ASN B O 1
ATOM 3437 N N . LEU B 1 57 ? -0.171 -32.031 -16.984 1 92.31 57 LEU B N 1
ATOM 3438 C CA . LEU B 1 57 ? -0.767 -30.734 -16.688 1 92.31 57 LEU B CA 1
ATOM 3439 C C . LEU B 1 57 ? -1.428 -30.734 -15.32 1 92.31 57 LEU B C 1
ATOM 3441 O O . LEU B 1 57 ? -2.115 -31.688 -14.953 1 92.31 57 LEU B O 1
ATOM 3445 N N . GLN B 1 58 ? -1.092 -29.688 -14.602 1 91.31 58 GLN B N 1
ATOM 3446 C CA . GLN B 1 58 ? -1.74 -29.5 -13.305 1 91.31 58 GLN B CA 1
ATOM 3447 C C . GLN B 1 58 ? -3.145 -28.922 -13.469 1 91.31 58 GLN B C 1
ATOM 3449 O O . GLN B 1 58 ? -3.373 -28.062 -14.328 1 91.31 58 GLN B O 1
ATOM 3454 N N . LYS B 1 59 ? -4.012 -29.453 -12.68 1 90.25 59 LYS B N 1
ATOM 3455 C CA . LYS B 1 59 ? -5.383 -28.953 -12.727 1 90.25 59 LYS B CA 1
ATOM 3456 C C . LYS B 1 59 ? -5.473 -27.547 -12.156 1 90.25 59 LYS B C 1
ATOM 3458 O O . LYS B 1 59 ? -4.887 -27.25 -11.109 1 90.25 59 LYS B O 1
ATOM 3463 N N . VAL B 1 60 ? -6.152 -26.75 -12.875 1 91.75 60 VAL B N 1
ATOM 3464 C CA . VAL B 1 60 ? -6.418 -25.406 -12.391 1 91.75 60 VAL B CA 1
ATOM 3465 C C . VAL B 1 60 ? -7.508 -25.438 -11.328 1 91.75 60 VAL B C 1
ATOM 3467 O O . VAL B 1 60 ? -8.586 -26 -11.547 1 91.75 60 VAL B O 1
ATOM 3470 N N . PRO B 1 61 ? -7.203 -24.891 -10.211 1 93.44 61 PRO B N 1
ATOM 3471 C CA . PRO B 1 61 ? -8.227 -24.891 -9.164 1 93.44 61 PRO B CA 1
ATOM 3472 C C . PRO B 1 61 ? -9.508 -24.172 -9.578 1 93.44 61 PRO B C 1
ATOM 3474 O O . PRO B 1 61 ? -9.445 -23.141 -10.242 1 93.44 61 PRO B O 1
ATOM 3477 N N . LYS B 1 62 ? -10.547 -24.75 -9.164 1 92.44 62 LYS B N 1
ATOM 3478 C CA . LYS B 1 62 ? -11.844 -24.125 -9.422 1 92.44 62 LYS B CA 1
ATOM 3479 C C . LYS B 1 62 ? -12.242 -23.172 -8.305 1 92.44 62 LYS B C 1
ATOM 3481 O O . LYS B 1 62 ? -11.914 -23.406 -7.137 1 92.44 62 LYS B O 1
ATOM 3486 N N . ILE B 1 63 ? -12.898 -22.203 -8.734 1 92.31 63 ILE B N 1
ATOM 3487 C CA . ILE B 1 63 ? -13.398 -21.234 -7.762 1 92.31 63 ILE B CA 1
ATOM 3488 C C . ILE B 1 63 ? -14.82 -21.609 -7.348 1 92.31 63 ILE B C 1
ATOM 3490 O O . ILE B 1 63 ? -15.633 -22 -8.188 1 92.31 63 ILE B O 1
ATOM 3494 N N . ASP B 1 64 ? -15.102 -21.469 -6.109 1 93.69 64 ASP B N 1
ATOM 3495 C CA . ASP B 1 64 ? -16.406 -21.812 -5.562 1 93.69 64 ASP B CA 1
ATOM 3496 C C . ASP B 1 64 ? -17.516 -21 -6.227 1 93.69 64 ASP B C 1
ATOM 3498 O O . ASP B 1 64 ? -17.344 -19.812 -6.492 1 93.69 64 ASP B O 1
ATOM 3502 N N . LYS B 1 65 ? -18.641 -21.609 -6.348 1 94.69 65 LYS B N 1
ATOM 3503 C CA . LYS B 1 65 ? -19.766 -20.984 -7.027 1 94.69 65 LYS B CA 1
ATOM 3504 C C . LYS B 1 65 ? -20.234 -19.734 -6.289 1 94.69 65 LYS B C 1
ATOM 3506 O O . LYS B 1 65 ? -20.594 -18.734 -6.918 1 94.69 65 LYS B O 1
ATOM 3511 N N . SER B 1 66 ? -20.234 -19.797 -5.02 1 94.88 66 SER B N 1
ATOM 3512 C CA . SER B 1 66 ? -20.672 -18.641 -4.238 1 94.88 66 SER B CA 1
ATOM 3513 C C . SER B 1 66 ? -19.812 -17.422 -4.527 1 94.88 66 SER B C 1
ATOM 3515 O O . SER B 1 66 ? -20.328 -16.297 -4.582 1 94.88 66 SER B O 1
ATOM 3517 N N . LEU B 1 67 ? -18.547 -17.672 -4.707 1 97 67 LEU B N 1
ATOM 3518 C CA . LEU B 1 67 ? -17.625 -16.578 -5.02 1 97 67 LEU B CA 1
ATOM 3519 C C . LEU B 1 67 ? -17.891 -16.031 -6.418 1 97 67 LEU B C 1
ATOM 3521 O O . LEU B 1 67 ? -17.953 -14.812 -6.609 1 97 67 LEU B O 1
ATOM 3525 N N . THR B 1 68 ? -18.094 -16.938 -7.336 1 96.38 68 THR B N 1
ATOM 3526 C CA . THR B 1 68 ? -18.359 -16.531 -8.711 1 96.38 68 THR B CA 1
ATOM 3527 C C . THR B 1 68 ? -19.688 -15.766 -8.797 1 96.38 68 THR B C 1
ATOM 3529 O O . THR B 1 68 ? -19.781 -14.789 -9.539 1 96.38 68 THR B O 1
ATOM 3532 N N . ASP B 1 69 ? -20.625 -16.188 -8.078 1 96.06 69 ASP B N 1
ATOM 3533 C CA . ASP B 1 69 ? -21.938 -15.523 -8.078 1 96.06 69 ASP B CA 1
ATOM 3534 C C . ASP B 1 69 ? -21.812 -14.094 -7.551 1 96.06 69 ASP B C 1
ATOM 3536 O O . ASP B 1 69 ? -22.406 -13.172 -8.117 1 96.06 69 ASP B O 1
ATOM 3540 N N . LEU B 1 70 ? -21.094 -13.914 -6.484 1 96.81 70 LEU B N 1
ATOM 3541 C CA . LEU B 1 70 ? -20.891 -12.578 -5.941 1 96.81 70 LEU B CA 1
ATOM 3542 C C . LEU B 1 70 ? -20.188 -11.68 -6.949 1 96.81 70 LEU B C 1
ATOM 3544 O O . LEU B 1 70 ? -20.578 -10.531 -7.152 1 96.81 70 LEU B O 1
ATOM 3548 N N . MET B 1 71 ? -19.156 -12.195 -7.59 1 96.62 71 MET B N 1
ATOM 3549 C CA . MET B 1 71 ? -18.406 -11.422 -8.578 1 96.62 71 MET B CA 1
ATOM 3550 C C . MET B 1 71 ? -19.297 -11.055 -9.766 1 96.62 71 MET B C 1
ATOM 3552 O O . MET B 1 71 ? -19.203 -9.945 -10.297 1 96.62 71 MET B O 1
ATOM 3556 N N . LYS B 1 72 ? -20.141 -11.961 -10.148 1 95.5 72 LYS B N 1
ATOM 3557 C CA . LYS B 1 72 ? -21.094 -11.672 -11.219 1 95.5 72 LYS B CA 1
ATOM 3558 C C . LYS B 1 72 ? -22.047 -10.547 -10.82 1 95.5 72 LYS B C 1
ATOM 3560 O O . LYS B 1 72 ? -22.344 -9.656 -11.625 1 95.5 72 LYS B O 1
ATOM 3565 N N . ASN B 1 73 ? -22.469 -10.609 -9.602 1 94.88 73 ASN B N 1
ATOM 3566 C CA . ASN B 1 73 ? -23.359 -9.578 -9.086 1 94.88 73 ASN B CA 1
ATOM 3567 C C . ASN B 1 73 ? -22.703 -8.203 -9.133 1 94.88 73 ASN B C 1
ATOM 3569 O O . ASN B 1 73 ? -23.375 -7.195 -9.375 1 94.88 73 ASN B O 1
ATOM 3573 N N . TYR B 1 74 ? -21.406 -8.188 -8.859 1 95.88 74 TYR B N 1
ATOM 3574 C CA . TYR B 1 74 ? -20.688 -6.922 -8.805 1 95.88 74 TYR B CA 1
ATOM 3575 C C . TYR B 1 74 ? -20.219 -6.496 -10.195 1 95.88 74 TYR B C 1
ATOM 3577 O O . TYR B 1 74 ? -19.672 -5.41 -10.367 1 95.88 74 TYR B O 1
ATOM 3585 N N . SER B 1 75 ? -20.422 -7.379 -11.172 1 92.94 75 SER B N 1
ATOM 3586 C CA . SER B 1 75 ? -19.938 -7.09 -12.516 1 92.94 75 SER B CA 1
ATOM 3587 C C . SER B 1 75 ? -20.953 -6.273 -13.305 1 92.94 75 SER B C 1
ATOM 3589 O O . SER B 1 75 ? -21.422 -6.707 -14.359 1 92.94 75 SER B 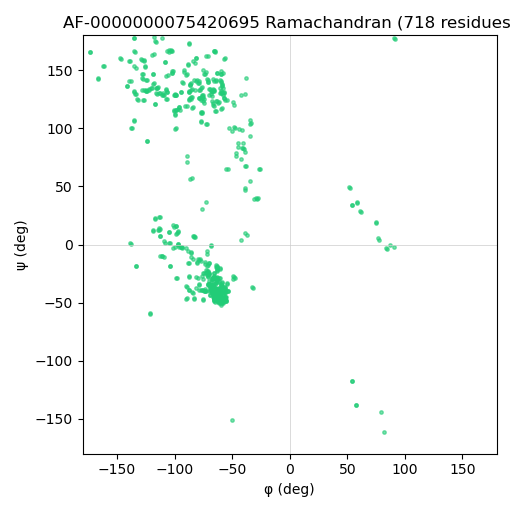O 1
ATOM 3591 N N . ILE B 1 76 ? -21.281 -5.148 -12.703 1 93.12 76 ILE B N 1
ATOM 3592 C CA . ILE B 1 76 ? -22.188 -4.176 -13.312 1 93.12 76 ILE B CA 1
ATOM 3593 C C . ILE B 1 76 ? -21.391 -3.021 -13.906 1 93.12 76 ILE B C 1
ATOM 3595 O O . ILE B 1 76 ? -20.328 -2.666 -13.391 1 93.12 76 ILE B O 1
ATOM 3599 N N . THR B 1 77 ? -21.891 -2.367 -15.016 1 91.62 77 THR B N 1
ATOM 3600 C CA . THR B 1 77 ? -21.094 -1.373 -15.734 1 91.62 77 THR B CA 1
ATOM 3601 C C . THR B 1 77 ? -21.656 0.029 -15.508 1 91.62 77 THR B C 1
ATOM 3603 O O . THR B 1 77 ? -21.172 0.999 -16.094 1 91.62 77 THR B O 1
ATOM 3606 N N . ASP B 1 78 ? -22.641 0.114 -14.711 1 92.31 78 ASP B N 1
ATOM 3607 C CA . ASP B 1 78 ? -23.234 1.4 -14.352 1 92.31 78 ASP B CA 1
ATOM 3608 C C . ASP B 1 78 ? -22.938 1.742 -12.891 1 92.31 78 ASP B C 1
ATOM 3610 O O . ASP B 1 78 ? -23.25 0.957 -11.992 1 92.31 78 ASP B O 1
ATOM 3614 N N . LEU B 1 79 ? -22.438 2.902 -12.664 1 90.81 79 LEU B N 1
ATOM 3615 C CA . LEU B 1 79 ? -21.938 3.293 -11.344 1 90.81 79 LEU B CA 1
ATOM 3616 C C . LEU B 1 79 ? -23.094 3.398 -10.352 1 90.81 79 LEU B C 1
ATOM 3618 O O . LEU B 1 79 ? -22.969 2.961 -9.203 1 90.81 79 LEU B O 1
ATOM 3622 N N . SER B 1 80 ? -24.188 3.969 -10.812 1 90.25 80 SER B N 1
ATOM 3623 C CA . SER B 1 80 ? -25.344 4.152 -9.93 1 90.25 80 SER B CA 1
ATOM 3624 C C . SER B 1 80 ? -25.891 2.811 -9.453 1 90.25 80 SER B C 1
ATOM 3626 O O . SER B 1 80 ? -26.188 2.641 -8.266 1 90.25 80 SER B O 1
ATOM 3628 N N . SER B 1 81 ? -26.047 1.902 -10.375 1 93 81 SER B N 1
ATOM 3629 C CA . SER B 1 81 ? -26.516 0.564 -10.031 1 93 81 SER B CA 1
ATOM 3630 C C . SER B 1 81 ? -25.516 -0.157 -9.125 1 93 81 SER B C 1
ATOM 3632 O O . SER B 1 81 ? -25.922 -0.877 -8.211 1 93 81 SER B O 1
ATOM 3634 N N . PHE B 1 82 ? -24.25 0.035 -9.383 1 94 82 PHE B N 1
ATOM 3635 C CA . PHE B 1 82 ? -23.219 -0.588 -8.578 1 94 82 PHE B CA 1
ATOM 3636 C C . PHE B 1 82 ? -23.266 -0.078 -7.141 1 94 82 PHE B C 1
ATOM 3638 O O . PHE B 1 82 ? -23.141 -0.856 -6.195 1 94 82 PHE B O 1
ATOM 3645 N N . GLN B 1 83 ? -23.5 1.189 -6.969 1 92.19 83 GLN B N 1
ATOM 3646 C CA . GLN B 1 83 ? -23.578 1.824 -5.656 1 92.19 83 GLN B CA 1
ATOM 3647 C C . GLN B 1 83 ? -24.688 1.206 -4.805 1 92.19 83 GLN B C 1
ATOM 3649 O O . GLN B 1 83 ? -24.531 1.062 -3.592 1 92.19 83 GLN B O 1
ATOM 3654 N N . LYS B 1 84 ? -25.688 0.858 -5.43 1 90.94 84 LYS B N 1
ATOM 3655 C CA . LYS B 1 84 ? -26.797 0.266 -4.703 1 90.94 84 LYS B CA 1
ATOM 3656 C C . LYS B 1 84 ? -26.438 -1.116 -4.168 1 90.94 84 LYS B C 1
ATOM 3658 O O . LYS B 1 84 ? -26.828 -1.476 -3.055 1 90.94 84 LYS B O 1
ATOM 3663 N N . ILE B 1 85 ? -25.672 -1.789 -4.906 1 93.19 85 ILE B N 1
ATOM 3664 C CA . ILE B 1 85 ? -25.406 -3.189 -4.59 1 93.19 85 ILE B CA 1
ATOM 3665 C C . ILE B 1 85 ? -24.234 -3.289 -3.625 1 93.19 85 ILE B C 1
ATOM 3667 O O . ILE B 1 85 ? -24.266 -4.082 -2.68 1 93.19 85 ILE B O 1
ATOM 3671 N N . ILE B 1 86 ? -23.188 -2.471 -3.787 1 94.5 86 ILE B N 1
ATOM 3672 C CA . ILE B 1 86 ? -21.922 -2.617 -3.055 1 94.5 86 ILE B CA 1
ATOM 3673 C C . ILE B 1 86 ? -22.141 -2.236 -1.591 1 94.5 86 ILE B C 1
ATOM 3675 O O . ILE B 1 86 ? -21.406 -2.709 -0.711 1 94.5 86 ILE B O 1
ATOM 3679 N N . PHE B 1 87 ? -23.125 -1.439 -1.283 1 92.62 87 PHE B N 1
ATOM 3680 C CA . PHE B 1 87 ? -23.344 -0.969 0.079 1 92.62 87 PHE B CA 1
ATOM 3681 C C . PHE B 1 87 ? -24.391 -1.828 0.787 1 92.62 87 PHE B C 1
ATOM 3683 O O . PHE B 1 87 ? -24.688 -1.615 1.965 1 92.62 87 PHE B O 1
ATOM 3690 N N . GLU B 1 88 ? -24.906 -2.832 0.096 1 91.75 88 GLU B N 1
ATOM 3691 C CA . GLU B 1 88 ? -25.766 -3.836 0.711 1 91.75 88 GLU B CA 1
ATOM 3692 C C . GLU B 1 88 ? -24.953 -4.992 1.282 1 91.75 88 GLU B C 1
ATOM 3694 O O . GLU B 1 88 ? -23.828 -5.258 0.825 1 91.75 88 GLU B O 1
ATOM 3699 N N . PRO B 1 89 ? -25.531 -5.668 2.291 1 91.56 89 PRO B N 1
ATOM 3700 C CA . PRO B 1 89 ? -24.812 -6.852 2.781 1 91.56 89 PRO B CA 1
ATOM 3701 C C . PRO B 1 89 ? -24.578 -7.895 1.691 1 91.56 89 PRO B C 1
ATOM 3703 O O . PRO B 1 89 ? -25.469 -8.133 0.863 1 91.56 89 PRO B O 1
ATOM 3706 N N . PHE B 1 90 ? -23.438 -8.422 1.673 1 92.62 90 PHE B N 1
ATOM 3707 C CA . PHE B 1 90 ? -23.141 -9.406 0.638 1 92.62 90 PHE B CA 1
ATOM 3708 C C . PHE B 1 90 ? -23.547 -10.805 1.089 1 92.62 90 PHE B C 1
ATOM 3710 O O . PHE B 1 90 ? -23.594 -11.734 0.28 1 92.62 90 PHE B O 1
ATOM 3717 N N . LEU B 1 91 ? -23.766 -10.961 2.354 1 92.88 91 LEU B N 1
ATOM 3718 C CA . LEU B 1 91 ? -24.297 -12.211 2.869 1 92.88 91 LEU B CA 1
ATOM 3719 C C . LEU B 1 91 ? -25.812 -12.172 2.928 1 92.88 91 LEU B C 1
ATOM 3721 O O . LEU B 1 91 ? -26.406 -11.102 3.105 1 92.88 91 LEU B O 1
ATOM 3725 N N . PRO B 1 92 ? -26.453 -13.375 2.762 1 88.75 92 PRO B N 1
ATOM 3726 C CA . PRO B 1 92 ? -27.906 -13.414 2.941 1 88.75 92 PRO B CA 1
ATOM 3727 C C . PRO B 1 92 ? -28.344 -12.922 4.32 1 88.75 92 PRO B C 1
ATOM 3729 O O . PRO B 1 92 ? -27.562 -13 5.281 1 88.75 92 PRO B O 1
ATOM 3732 N N . ALA B 1 93 ? -29.656 -12.555 4.266 1 84.94 93 ALA B N 1
ATOM 3733 C CA . ALA B 1 93 ? -30.234 -12.062 5.52 1 84.94 93 ALA B CA 1
ATOM 3734 C C . ALA B 1 93 ? -30.141 -13.125 6.613 1 84.94 93 ALA B C 1
ATOM 3736 O O . ALA B 1 93 ? -30.328 -14.312 6.348 1 84.94 93 ALA B O 1
ATOM 3737 N N . ASP B 1 94 ? -29.703 -12.875 7.812 1 85.75 94 ASP B N 1
ATOM 3738 C CA . ASP B 1 94 ? -29.688 -13.734 8.992 1 85.75 94 ASP B CA 1
ATOM 3739 C C . ASP B 1 94 ? -28.422 -14.594 9.031 1 85.75 94 ASP B C 1
ATOM 3741 O O . ASP B 1 94 ? -28.359 -15.562 9.789 1 85.75 94 ASP B O 1
ATOM 3745 N N . THR B 1 95 ? -27.609 -14.43 8.047 1 90.69 95 THR B N 1
ATOM 3746 C CA . THR B 1 95 ? -26.328 -15.141 8.102 1 90.69 95 THR B CA 1
ATOM 3747 C C . THR B 1 95 ? -25.297 -14.328 8.867 1 90.69 95 THR B C 1
ATOM 3749 O O . THR B 1 95 ? -25.031 -13.172 8.539 1 90.69 95 THR B O 1
ATOM 3752 N N . LEU B 1 96 ? -24.766 -15.031 9.844 1 90 96 LEU B N 1
ATOM 3753 C CA . LEU B 1 96 ? -23.703 -14.383 10.602 1 90 96 LEU B CA 1
ATOM 3754 C C . LEU B 1 96 ? -22.344 -14.609 9.93 1 90 96 LEU B C 1
ATOM 3756 O O . LEU B 1 96 ? -22.062 -15.719 9.461 1 90 96 LEU B O 1
ATOM 3760 N N . TYR B 1 97 ? -21.578 -13.609 9.891 1 92.12 97 TYR B N 1
ATOM 3761 C CA . TYR B 1 97 ? -20.266 -13.703 9.273 1 92.12 97 TYR B CA 1
ATOM 3762 C C . TYR B 1 97 ? -19.344 -14.633 10.078 1 92.12 97 TYR B C 1
ATOM 3764 O O . TYR B 1 97 ? -19.297 -14.555 11.305 1 92.12 97 TYR B O 1
ATOM 3772 N N . SER B 1 98 ? -18.719 -15.492 9.398 1 91.44 98 SER B N 1
ATOM 3773 C CA . SER B 1 98 ? -17.641 -16.328 9.922 1 91.44 98 SER B CA 1
ATOM 3774 C C . SER B 1 98 ? -16.391 -16.219 9.055 1 91.44 98 SER B C 1
ATOM 3776 O O . SER B 1 98 ? -16.438 -16.453 7.848 1 91.44 98 SER B O 1
ATOM 3778 N N . ASN B 1 99 ? -15.328 -15.859 9.742 1 90.06 99 ASN B N 1
ATOM 3779 C CA . ASN B 1 99 ? -14.078 -15.703 9.008 1 90.06 99 ASN B CA 1
ATOM 3780 C C . ASN B 1 99 ? -13.68 -16.984 8.305 1 90.06 99 ASN B C 1
ATOM 3782 O O . ASN B 1 99 ? -13.102 -16.953 7.215 1 90.06 99 ASN B O 1
ATOM 3786 N N . LYS B 1 100 ? -14 -18.047 8.875 1 88.44 100 LYS B N 1
ATOM 3787 C CA . LYS B 1 100 ? -13.656 -19.344 8.305 1 88.44 100 LYS B CA 1
ATOM 3788 C C . LYS B 1 100 ? -14.453 -19.609 7.031 1 88.44 100 LYS B C 1
ATOM 3790 O O . LYS B 1 100 ? -13.898 -20.078 6.031 1 88.44 100 LYS B O 1
ATOM 3795 N N . GLU B 1 101 ? -15.672 -19.234 7.012 1 92.06 101 GLU B N 1
ATOM 3796 C CA . GLU B 1 101 ? -16.562 -19.625 5.918 1 92.06 101 GLU B CA 1
ATOM 3797 C C . GLU B 1 101 ? -16.672 -18.5 4.883 1 92.06 101 GLU B C 1
ATOM 3799 O O . GLU B 1 101 ? -16.875 -18.766 3.697 1 92.06 101 GLU B O 1
ATOM 3804 N N . HIS B 1 102 ? -16.516 -17.297 5.371 1 95.06 102 HIS B N 1
ATOM 3805 C CA . HIS B 1 102 ? -16.938 -16.203 4.516 1 95.06 102 HIS B CA 1
ATOM 3806 C C . HIS B 1 102 ? -15.766 -15.289 4.172 1 95.06 102 HIS B C 1
ATOM 3808 O O . HIS B 1 102 ? -15.961 -14.219 3.592 1 95.06 102 HIS B O 1
ATOM 3814 N N . PHE B 1 103 ? -14.539 -15.648 4.438 1 95.44 103 PHE B N 1
ATOM 3815 C CA . PHE B 1 103 ? -13.375 -14.797 4.258 1 95.44 103 PHE B CA 1
ATOM 3816 C C . PHE B 1 103 ? -13.242 -14.352 2.803 1 95.44 103 PHE B C 1
ATOM 3818 O O . PHE B 1 103 ? -13.109 -13.164 2.52 1 95.44 103 PHE B O 1
ATOM 3825 N N . ASP B 1 104 ? -13.328 -15.328 1.935 1 96.94 104 ASP B N 1
ATOM 3826 C CA . ASP B 1 104 ? -13.109 -15 0.528 1 96.94 104 ASP B CA 1
ATOM 3827 C C . ASP B 1 104 ? -14.234 -14.133 -0.018 1 96.94 104 ASP B C 1
ATOM 3829 O O . ASP B 1 104 ? -14.008 -13.281 -0.88 1 96.94 104 ASP B O 1
ATOM 3833 N N . LEU B 1 105 ? -15.438 -14.336 0.435 1 97.5 105 LEU B N 1
ATOM 3834 C CA . LEU B 1 105 ? -16.547 -13.453 0.058 1 97.5 105 LEU B CA 1
ATOM 3835 C C . LEU B 1 105 ? -16.281 -12.031 0.529 1 97.5 105 LEU B C 1
ATOM 3837 O O . LEU B 1 105 ? -16.484 -11.078 -0.227 1 97.5 105 LEU B O 1
ATOM 3841 N N . ASN B 1 106 ? -15.875 -11.93 1.733 1 97.06 106 ASN B N 1
ATOM 3842 C CA . ASN B 1 106 ? -15.531 -10.625 2.297 1 97.06 106 ASN B CA 1
ATOM 3843 C C . ASN B 1 106 ? -14.383 -9.969 1.541 1 97.06 106 ASN B C 1
ATOM 3845 O O . ASN B 1 106 ? -14.398 -8.758 1.301 1 97.06 106 ASN B O 1
ATOM 3849 N N . TYR B 1 107 ? -13.43 -10.805 1.197 1 97.25 107 TYR B N 1
ATOM 3850 C CA . TYR B 1 107 ? -12.312 -10.312 0.401 1 97.25 107 TYR B CA 1
ATOM 3851 C C . TYR B 1 107 ? -12.805 -9.719 -0.918 1 97.25 107 TYR B C 1
ATOM 3853 O O . TYR B 1 107 ? -12.391 -8.625 -1.306 1 97.25 107 TYR B O 1
ATOM 3861 N N . ILE B 1 108 ? -13.617 -10.391 -1.56 1 98.12 108 ILE B N 1
ATOM 3862 C CA . ILE B 1 108 ? -14.164 -9.93 -2.834 1 98.12 108 ILE B CA 1
ATOM 3863 C C . ILE B 1 108 ? -14.898 -8.609 -2.631 1 98.12 108 ILE B C 1
ATOM 3865 O O . ILE B 1 108 ? -14.68 -7.645 -3.367 1 98.12 108 ILE B O 1
ATOM 3869 N N . HIS B 1 109 ? -15.742 -8.602 -1.672 1 97.88 109 HIS B N 1
ATOM 3870 C CA . HIS B 1 109 ? -16.484 -7.387 -1.35 1 97.88 109 HIS B CA 1
ATOM 3871 C C . HIS B 1 109 ? -15.547 -6.219 -1.079 1 97.88 109 HIS B C 1
ATOM 3873 O O . HIS B 1 109 ? -15.758 -5.117 -1.592 1 97.88 109 HIS B O 1
ATOM 3879 N N . LEU B 1 110 ? -14.562 -6.465 -0.327 1 97.19 110 LEU B N 1
ATOM 3880 C CA . LEU B 1 110 ? -13.586 -5.445 0.029 1 97.19 110 LEU B CA 1
ATOM 3881 C C . LEU B 1 110 ? -12.852 -4.934 -1.21 1 97.19 110 LEU B C 1
ATOM 3883 O O . LEU B 1 110 ? -12.688 -3.727 -1.384 1 97.19 110 LEU B O 1
ATOM 3887 N N . ALA B 1 111 ? -12.398 -5.828 -2.027 1 97.25 111 ALA B N 1
ATOM 3888 C CA . ALA B 1 111 ? -11.68 -5.449 -3.242 1 97.25 111 ALA B CA 1
ATOM 3889 C C . ALA B 1 111 ? -12.523 -4.52 -4.109 1 97.25 111 ALA B C 1
ATOM 3891 O O . ALA B 1 111 ? -12.039 -3.48 -4.57 1 97.25 111 ALA B O 1
ATOM 3892 N N . TYR B 1 112 ? -13.766 -4.84 -4.281 1 97 112 TYR B N 1
ATOM 3893 C CA . TYR B 1 112 ? -14.664 -4 -5.07 1 97 112 TYR B CA 1
ATOM 3894 C C . TYR B 1 112 ? -14.898 -2.658 -4.387 1 97 112 TYR B C 1
ATOM 3896 O O . TYR B 1 112 ? -14.969 -1.622 -5.051 1 97 112 TYR B O 1
ATOM 3904 N N . SER B 1 113 ? -15.047 -2.715 -3.084 1 95.88 113 SER B N 1
ATOM 3905 C CA . SER B 1 113 ? -15.258 -1.483 -2.33 1 95.88 113 SER B CA 1
ATOM 3906 C C . SER B 1 113 ? -14.078 -0.525 -2.498 1 95.88 113 SER B C 1
ATOM 3908 O O . SER B 1 113 ? -14.273 0.682 -2.654 1 95.88 113 SER B O 1
ATOM 3910 N N . ILE B 1 114 ? -12.938 -1.062 -2.469 1 95 114 ILE B N 1
ATOM 3911 C CA . ILE B 1 114 ? -11.727 -0.26 -2.605 1 95 114 ILE B CA 1
ATOM 3912 C C . ILE B 1 114 ? -11.664 0.353 -4.004 1 95 114 ILE B C 1
ATOM 3914 O O . ILE B 1 114 ? -11.469 1.561 -4.148 1 95 114 ILE B O 1
ATOM 3918 N N . ILE B 1 115 ? -11.867 -0.419 -5.012 1 94 115 ILE B N 1
ATOM 3919 C CA . ILE B 1 115 ? -11.734 0.051 -6.387 1 94 115 ILE B CA 1
ATOM 3920 C C . ILE B 1 115 ? -12.875 1.016 -6.711 1 94 115 ILE B C 1
ATOM 3922 O O . ILE B 1 115 ? -12.695 1.968 -7.473 1 94 115 ILE B O 1
ATOM 3926 N N . HIS B 1 116 ? -14.023 0.799 -6.098 1 93 116 HIS B N 1
ATOM 3927 C CA . HIS B 1 116 ? -15.164 1.694 -6.258 1 93 116 HIS B CA 1
ATOM 3928 C C . HIS B 1 116 ? -14.781 3.137 -5.953 1 93 116 HIS B C 1
ATOM 3930 O O . HIS B 1 116 ? -15.211 4.062 -6.641 1 93 116 HIS B O 1
ATOM 3936 N N . THR B 1 117 ? -13.977 3.312 -4.934 1 91 117 THR B N 1
ATOM 3937 C CA . THR B 1 117 ? -13.586 4.66 -4.547 1 91 117 THR B CA 1
ATOM 3938 C C . THR B 1 117 ? -12.789 5.332 -5.66 1 91 117 THR B C 1
ATOM 3940 O O . THR B 1 117 ? -12.805 6.559 -5.797 1 91 117 THR B O 1
ATOM 3943 N N . LEU B 1 118 ? -12.117 4.543 -6.402 1 90.38 118 LEU B N 1
ATOM 3944 C CA . LEU B 1 118 ? -11.383 5.078 -7.543 1 90.38 118 LEU B CA 1
ATOM 3945 C C . LEU B 1 118 ? -12.32 5.402 -8.695 1 90.38 118 LEU B C 1
ATOM 3947 O O . LEU B 1 118 ? -12.195 6.449 -9.336 1 90.38 118 LEU B O 1
ATOM 3951 N N . TRP B 1 119 ? -13.289 4.57 -8.906 1 90.81 119 TRP B N 1
ATOM 3952 C CA . TRP B 1 119 ? -14.25 4.762 -9.984 1 90.81 119 TRP B CA 1
ATOM 3953 C C . TRP B 1 119 ? -15.109 5.996 -9.742 1 90.81 119 TRP B C 1
ATOM 3955 O O . TRP B 1 119 ? -15.562 6.641 -10.695 1 90.81 119 TRP B O 1
ATOM 3965 N N . GLU B 1 120 ? -15.297 6.309 -8.531 1 88.94 120 GLU B N 1
ATOM 3966 C CA . GLU B 1 120 ? -16.109 7.453 -8.148 1 88.94 120 GLU B CA 1
ATOM 3967 C C . GLU B 1 120 ? -15.414 8.773 -8.461 1 88.94 120 GLU B C 1
ATOM 3969 O O . GLU B 1 120 ? -16.047 9.82 -8.523 1 88.94 120 GLU B O 1
ATOM 3974 N N . ASN B 1 121 ? -14.133 8.672 -8.547 1 82.06 121 ASN B N 1
ATOM 3975 C CA . ASN B 1 121 ? -13.367 9.883 -8.828 1 82.06 121 ASN B CA 1
ATOM 3976 C C . ASN B 1 121 ? -13.453 10.273 -10.305 1 82.06 121 ASN B C 1
ATOM 3978 O O . ASN B 1 121 ? -12.961 9.555 -11.172 1 82.06 121 ASN B O 1
ATOM 3982 N N . GLU B 1 122 ? -14.062 11.359 -10.57 1 71.12 122 GLU B N 1
ATOM 3983 C CA . GLU B 1 122 ? -14.297 11.82 -11.938 1 71.12 122 GLU B CA 1
ATOM 3984 C C . GLU B 1 122 ? -12.984 12.031 -12.68 1 71.12 122 GLU B C 1
ATOM 3986 O O . GLU B 1 122 ? -12.914 11.844 -13.898 1 71.12 122 GLU B O 1
ATOM 3991 N N . ASP B 1 123 ? -11.977 12.352 -11.938 1 69.88 123 ASP B N 1
ATOM 3992 C CA . ASP B 1 123 ? -10.695 12.68 -12.555 1 69.88 123 ASP B CA 1
ATOM 3993 C C . ASP B 1 123 ? -9.766 11.461 -12.555 1 69.88 123 ASP B C 1
ATOM 3995 O O . ASP B 1 123 ? -8.594 11.57 -12.914 1 69.88 123 ASP B O 1
ATOM 3999 N N . PHE B 1 124 ? -10.484 10.43 -12.219 1 74.75 124 PHE B N 1
ATOM 4000 C CA . PHE B 1 124 ? -9.656 9.234 -12.125 1 74.75 124 PHE B CA 1
ATOM 4001 C C . PHE B 1 124 ? -9.305 8.703 -13.508 1 74.75 124 PHE B C 1
ATOM 4003 O O . PHE B 1 124 ? -10.195 8.43 -14.32 1 74.75 124 PHE B O 1
ATOM 4010 N N . THR B 1 125 ? -7.996 8.789 -13.781 1 73.5 125 THR B N 1
ATOM 4011 C CA . THR B 1 125 ? -7.5 8.18 -15.016 1 73.5 125 THR B CA 1
ATOM 4012 C C . THR B 1 125 ? -6.324 7.254 -14.719 1 73.5 125 THR B C 1
ATOM 4014 O O . THR B 1 125 ? -5.551 7.496 -13.789 1 73.5 125 THR B O 1
ATOM 4017 N N . LEU B 1 126 ? -6.469 6.168 -15.297 1 78 126 LEU B N 1
ATOM 4018 C CA . LEU B 1 126 ? -5.324 5.262 -15.281 1 78 126 LEU B CA 1
ATOM 4019 C C . LEU B 1 126 ? -4.414 5.512 -16.469 1 78 126 LEU B C 1
ATOM 4021 O O . LEU B 1 126 ? -4.645 4.973 -17.562 1 78 126 LEU B O 1
ATOM 4025 N N . ASP B 1 127 ? -3.645 6.66 -16.281 1 67.31 127 ASP B N 1
ATOM 4026 C CA . ASP B 1 127 ? -2.82 7.012 -17.438 1 67.31 127 ASP B CA 1
ATOM 4027 C C . ASP B 1 127 ? -1.335 6.965 -17.078 1 67.31 127 ASP B C 1
ATOM 4029 O O . ASP B 1 127 ? -0.968 6.59 -15.969 1 67.31 127 ASP B O 1
ATOM 4033 N N . SER B 1 128 ? -0.625 7.238 -18.078 1 63.66 128 SER B N 1
ATOM 4034 C CA . SER B 1 128 ? 0.825 7.078 -18.031 1 63.66 128 SER B CA 1
ATOM 4035 C C . SER B 1 128 ? 1.469 8.094 -17.094 1 63.66 128 SER B C 1
ATOM 4037 O O . SER B 1 128 ? 2.656 7.992 -16.781 1 63.66 128 SER B O 1
ATOM 4039 N N . SER B 1 129 ? 0.636 8.898 -16.562 1 66.88 129 SER B N 1
ATOM 4040 C CA . SER B 1 129 ? 1.208 9.906 -15.68 1 66.88 129 SER B CA 1
ATOM 4041 C C . SER B 1 129 ? 1.407 9.359 -14.266 1 66.88 129 SER B C 1
ATOM 4043 O O . SER B 1 129 ? 2.172 9.922 -13.477 1 66.88 129 SER B O 1
ATOM 4045 N N . ARG B 1 130 ? 0.827 8.281 -14.102 1 76.88 130 ARG B N 1
ATOM 4046 C CA . ARG B 1 130 ? 0.937 7.699 -12.773 1 76.88 130 ARG B CA 1
ATOM 4047 C C . ARG B 1 130 ? 2.256 6.949 -12.609 1 76.88 130 ARG B C 1
ATOM 4049 O O . ARG B 1 130 ? 2.727 6.301 -13.547 1 76.88 130 ARG B O 1
ATOM 4056 N N . LEU B 1 131 ? 2.807 7.102 -11.414 1 76.94 131 LEU B N 1
ATOM 4057 C CA . LEU B 1 131 ? 4.055 6.422 -11.086 1 76.94 131 LEU B CA 1
ATOM 4058 C C . LEU B 1 131 ? 3.797 4.977 -10.68 1 76.94 131 LEU B C 1
ATOM 4060 O O . LEU B 1 131 ? 2.674 4.621 -10.32 1 76.94 131 LEU B O 1
ATOM 4064 N N . GLU B 1 132 ? 4.809 4.18 -10.742 1 82.69 132 GLU B N 1
ATOM 4065 C CA . GLU B 1 132 ? 4.75 2.777 -10.344 1 82.69 132 GLU B CA 1
ATOM 4066 C C . GLU B 1 132 ? 4.258 2.635 -8.906 1 82.69 132 GLU B C 1
ATOM 4068 O O . GLU B 1 132 ? 3.416 1.781 -8.609 1 82.69 132 GLU B O 1
ATOM 4073 N N . GLY B 1 133 ? 4.711 3.488 -8.125 1 81.62 133 GLY B N 1
ATOM 4074 C CA . GLY B 1 133 ? 4.312 3.455 -6.723 1 81.62 133 GLY B CA 1
ATOM 4075 C C . GLY B 1 133 ? 2.83 3.703 -6.52 1 81.62 133 GLY B C 1
ATOM 4076 O O . GLY B 1 133 ? 2.215 3.113 -5.629 1 81.62 133 GLY B O 1
ATOM 4077 N N . TRP B 1 134 ? 2.324 4.492 -7.363 1 86.06 134 TRP B N 1
ATOM 4078 C CA . TRP B 1 134 ? 0.897 4.773 -7.246 1 86.06 134 TRP B CA 1
ATOM 4079 C C . TRP B 1 134 ? 0.07 3.523 -7.52 1 86.06 134 TRP B C 1
ATOM 4081 O O . TRP B 1 134 ? -0.866 3.217 -6.777 1 86.06 134 TRP B O 1
ATOM 4091 N N . TYR B 1 135 ? 0.389 2.77 -8.609 1 89.69 135 TYR B N 1
ATOM 4092 C CA . TYR B 1 135 ? -0.333 1.548 -8.945 1 89.69 135 TYR B CA 1
ATOM 4093 C C . TYR B 1 135 ? -0.207 0.515 -7.828 1 89.69 135 TYR B C 1
ATOM 4095 O O . TYR B 1 135 ? -1.18 -0.163 -7.488 1 89.69 135 TYR B O 1
ATOM 4103 N N . GLN B 1 136 ? 0.911 0.432 -7.273 1 89.75 136 GLN B N 1
ATOM 4104 C CA . GLN B 1 136 ? 1.14 -0.537 -6.207 1 89.75 136 GLN B CA 1
ATOM 4105 C C . GLN B 1 136 ? 0.285 -0.218 -4.984 1 89.75 136 GLN B C 1
ATOM 4107 O O . GLN B 1 136 ? -0.383 -1.101 -4.441 1 89.75 136 GLN B O 1
ATOM 4112 N N . HIS B 1 137 ? 0.2 1.005 -4.668 1 87.94 137 HIS B N 1
ATOM 4113 C CA . HIS B 1 137 ? -0.423 1.379 -3.404 1 87.94 137 HIS B CA 1
ATOM 4114 C C . HIS B 1 137 ? -1.931 1.54 -3.559 1 87.94 137 HIS B C 1
ATOM 4116 O O . HIS B 1 137 ? -2.682 1.36 -2.596 1 87.94 137 HIS B O 1
ATOM 4122 N N . ASN B 1 138 ? -2.314 1.884 -4.75 1 89.56 138 ASN B N 1
ATOM 4123 C CA . ASN B 1 138 ? -3.727 2.207 -4.91 1 89.56 138 ASN B CA 1
ATOM 4124 C C . ASN B 1 138 ? -4.488 1.073 -5.594 1 89.56 138 ASN B C 1
ATOM 4126 O O . ASN B 1 138 ? -5.719 1.018 -5.527 1 89.56 138 ASN B O 1
ATOM 4130 N N . ILE B 1 139 ? -3.752 0.207 -6.246 1 92.94 139 ILE B N 1
ATOM 4131 C CA . ILE B 1 139 ? -4.438 -0.843 -6.988 1 92.94 139 ILE B CA 1
ATOM 4132 C C . ILE B 1 139 ? -3.992 -2.213 -6.484 1 92.94 139 ILE B C 1
ATOM 4134 O O . ILE B 1 139 ? -4.766 -2.924 -5.836 1 92.94 139 ILE B O 1
ATOM 4138 N N . TRP B 1 140 ? -2.789 -2.461 -6.57 1 94.56 140 TRP B N 1
ATOM 4139 C CA . TRP B 1 140 ? -2.361 -3.854 -6.496 1 94.56 140 TRP B CA 1
ATOM 4140 C C . TRP B 1 140 ? -2.24 -4.312 -5.047 1 94.56 140 TRP B C 1
ATOM 4142 O O . TRP B 1 140 ? -2.756 -5.371 -4.68 1 94.56 140 TRP B O 1
ATOM 4152 N N . CYS B 1 141 ? -1.618 -3.523 -4.219 1 93.12 141 CYS B N 1
ATOM 4153 C CA . CYS B 1 141 ? -1.509 -3.938 -2.826 1 93.12 141 CYS B CA 1
ATOM 4154 C C . CYS B 1 141 ? -2.887 -4.082 -2.189 1 93.12 141 CYS B C 1
ATOM 4156 O O . CYS B 1 141 ? -3.182 -5.105 -1.566 1 93.12 141 CYS B O 1
ATOM 4158 N N . PRO B 1 142 ? -3.738 -3.162 -2.439 1 93.75 142 PRO B N 1
ATOM 4159 C CA . PRO B 1 142 ? -5.062 -3.256 -1.821 1 93.75 142 PRO B CA 1
ATOM 4160 C C . PRO B 1 142 ? -5.863 -4.457 -2.32 1 93.75 142 PRO B C 1
ATOM 4162 O O . PRO B 1 142 ? -6.707 -4.988 -1.593 1 93.75 142 PRO B O 1
ATOM 4165 N N . ILE B 1 143 ? -5.617 -4.879 -3.516 1 96.31 143 ILE B N 1
ATOM 4166 C CA . ILE B 1 143 ? -6.398 -5.969 -4.094 1 96.31 143 ILE B CA 1
ATOM 4167 C C . ILE B 1 143 ? -5.734 -7.305 -3.771 1 96.31 143 ILE B C 1
ATOM 4169 O O . ILE B 1 143 ? -6.418 -8.289 -3.477 1 96.31 143 ILE B O 1
ATOM 4173 N N . ILE B 1 144 ? -4.477 -7.355 -3.744 1 97.19 144 ILE B N 1
ATOM 4174 C CA . ILE B 1 144 ? -3.777 -8.633 -3.666 1 97.19 144 ILE B CA 1
ATOM 4175 C C . ILE B 1 144 ? -3.555 -9.008 -2.203 1 97.19 144 ILE B C 1
ATOM 4177 O O . ILE B 1 144 ? -3.865 -10.133 -1.791 1 97.19 144 ILE B O 1
ATOM 4181 N N . ASP B 1 145 ? -3.098 -8.148 -1.364 1 94.31 145 ASP B N 1
ATOM 4182 C CA . ASP B 1 145 ? -2.574 -8.469 -0.038 1 94.31 145 ASP B CA 1
ATOM 4183 C C . ASP B 1 145 ? -3.67 -9.039 0.861 1 94.31 145 ASP B C 1
ATOM 4185 O O . ASP B 1 145 ? -3.463 -10.047 1.535 1 94.31 145 ASP B O 1
ATOM 4189 N N . PRO B 1 146 ? -4.82 -8.469 0.822 1 94.81 146 PRO B N 1
ATOM 4190 C CA . PRO B 1 146 ? -5.852 -8.977 1.728 1 94.81 146 PRO B CA 1
ATOM 4191 C C . PRO B 1 146 ? -6.273 -10.406 1.396 1 94.81 146 PRO B C 1
ATOM 4193 O O . PRO B 1 146 ? -6.758 -11.133 2.27 1 94.81 146 PRO B O 1
ATOM 4196 N N . ALA B 1 147 ? -6.102 -10.836 0.182 1 96.69 147 ALA B N 1
ATOM 4197 C CA . ALA B 1 147 ? -6.539 -12.164 -0.247 1 96.69 147 ALA B CA 1
ATOM 4198 C C . ALA B 1 147 ? -5.836 -13.25 0.555 1 96.69 147 ALA B C 1
ATOM 4200 O O . ALA B 1 147 ? -6.348 -14.367 0.673 1 96.69 147 ALA B O 1
ATOM 4201 N N . PHE B 1 148 ? -4.734 -12.953 1.154 1 94.25 148 PHE B N 1
ATOM 4202 C CA . PHE B 1 148 ? -3.904 -14 1.741 1 94.25 148 PHE B CA 1
ATOM 4203 C C . PHE B 1 148 ? -3.895 -13.891 3.262 1 94.25 148 PHE B C 1
ATOM 4205 O O . PHE B 1 148 ? -3.195 -14.648 3.938 1 94.25 148 PHE B O 1
ATOM 4212 N N . ARG B 1 149 ? -4.68 -13.039 3.83 1 90.94 149 ARG B N 1
ATOM 4213 C CA . ARG B 1 149 ? -4.609 -12.75 5.258 1 90.94 149 ARG B CA 1
ATOM 4214 C C . ARG B 1 149 ? -5.098 -13.93 6.086 1 90.94 149 ARG B C 1
ATOM 4216 O O . ARG B 1 149 ? -4.715 -14.078 7.25 1 90.94 149 ARG B O 1
ATOM 4223 N N . ASN B 1 150 ? -5.918 -14.75 5.543 1 89.62 150 ASN B N 1
ATOM 4224 C CA . ASN B 1 150 ? -6.43 -15.898 6.277 1 89.62 150 ASN B CA 1
ATOM 4225 C C . ASN B 1 150 ? -5.672 -17.172 5.922 1 89.62 150 ASN B C 1
ATOM 4227 O O . ASN B 1 150 ? -6.168 -18.281 6.145 1 89.62 150 ASN B O 1
ATOM 4231 N N . SER B 1 151 ? -4.57 -17.047 5.332 1 90.31 151 SER B N 1
ATOM 4232 C CA . SER B 1 151 ? -3.803 -18.203 4.898 1 90.31 151 SER B CA 1
ATOM 4233 C C . SER B 1 151 ? -2.461 -18.281 5.621 1 90.31 151 SER B C 1
ATOM 4235 O O . SER B 1 151 ? -2.131 -17.406 6.426 1 90.31 151 SER B O 1
ATOM 4237 N N . LYS B 1 152 ? -1.777 -19.344 5.375 1 90.12 152 LYS B N 1
ATOM 4238 C CA . LYS B 1 152 ? -0.434 -19.516 5.922 1 90.12 152 LYS B CA 1
ATOM 4239 C C . LYS B 1 152 ? 0.603 -18.781 5.062 1 90.12 152 LYS B C 1
ATOM 4241 O O . LYS B 1 152 ? 1.807 -18.922 5.289 1 90.12 152 LYS B O 1
ATOM 4246 N N . ILE B 1 153 ? 0.106 -18.078 4.152 1 92.88 153 ILE B N 1
ATOM 4247 C CA . ILE B 1 153 ? 0.98 -17.406 3.195 1 92.88 153 ILE B CA 1
ATOM 4248 C C . ILE B 1 153 ? 1.169 -15.945 3.607 1 92.88 153 ILE B C 1
ATOM 4250 O O . ILE B 1 153 ? 0.196 -15.242 3.891 1 92.88 153 ILE B O 1
ATOM 4254 N N . ASN B 1 154 ? 2.395 -15.578 3.674 1 87.56 154 ASN B N 1
ATOM 4255 C CA . ASN B 1 154 ? 2.756 -14.18 3.92 1 87.56 154 ASN B CA 1
ATOM 4256 C C . ASN B 1 154 ? 3.293 -13.508 2.66 1 87.56 154 ASN B C 1
ATOM 4258 O O . ASN B 1 154 ? 4.133 -14.078 1.958 1 87.56 154 ASN B O 1
ATOM 4262 N N . LEU B 1 155 ? 2.764 -12.375 2.398 1 91.19 155 LEU B N 1
ATOM 4263 C CA . LEU B 1 155 ? 3.285 -11.594 1.286 1 91.19 155 LEU B CA 1
ATOM 4264 C C . LEU B 1 155 ? 4.211 -10.492 1.788 1 91.19 155 LEU B C 1
ATOM 4266 O O . LEU B 1 155 ? 3.768 -9.555 2.459 1 91.19 155 LEU B O 1
ATOM 4270 N N . VAL B 1 156 ? 5.48 -10.617 1.4 1 86.31 156 VAL B N 1
ATOM 4271 C CA . VAL B 1 156 ? 6.488 -9.633 1.773 1 86.31 156 VAL B CA 1
ATOM 4272 C C . VAL B 1 156 ? 6.711 -8.656 0.617 1 86.31 156 VAL B C 1
ATOM 4274 O O . VAL B 1 156 ? 7.078 -9.07 -0.487 1 86.31 156 VAL B O 1
ATOM 4277 N N . ARG B 1 157 ? 6.371 -7.402 0.865 1 84 157 ARG B N 1
ATOM 4278 C CA . ARG B 1 157 ? 6.574 -6.383 -0.162 1 84 157 ARG B CA 1
ATOM 4279 C C . ARG B 1 157 ? 7.793 -5.523 0.15 1 84 157 ARG B C 1
ATOM 4281 O O . ARG B 1 157 ? 8.203 -5.41 1.309 1 84 157 ARG B O 1
ATOM 4288 N N . GLY B 1 158 ? 8.102 -4.77 -1.031 1 68.62 158 GLY B N 1
ATOM 4289 C CA . GLY B 1 158 ? 9.242 -3.869 -0.928 1 68.62 158 GLY B CA 1
ATOM 4290 C C . GLY B 1 158 ? 10.578 -4.578 -1.066 1 68.62 158 GLY B C 1
ATOM 4291 O O . GLY B 1 158 ? 10.68 -5.574 -1.78 1 68.62 158 GLY B O 1
ATOM 4292 N N . GLU B 1 159 ? 11.75 -4.219 -0.337 1 60.41 159 GLU B N 1
ATOM 4293 C CA . GLU B 1 159 ? 13.141 -4.633 -0.533 1 60.41 159 GLU B CA 1
ATOM 4294 C C . GLU B 1 159 ? 13.367 -6.055 -0.029 1 60.41 159 GLU B C 1
ATOM 4296 O O . GLU B 1 159 ? 14.477 -6.406 0.366 1 60.41 159 GLU B O 1
ATOM 4301 N N . GLY B 1 160 ? 12.195 -6.832 -0.158 1 62.38 160 GLY B N 1
ATOM 4302 C CA . GLY B 1 160 ? 12.461 -8.18 0.309 1 62.38 160 GLY B CA 1
ATOM 4303 C C . GLY B 1 160 ? 13.289 -9 -0.669 1 62.38 160 GLY B C 1
ATOM 4304 O O . GLY B 1 160 ? 12.992 -9.023 -1.866 1 62.38 160 GLY B O 1
ATOM 4305 N N . MET B 1 161 ? 14.312 -9.422 -0.24 1 70.25 161 MET B N 1
ATOM 4306 C CA . MET B 1 161 ? 15.188 -10.305 -1.014 1 70.25 161 MET B CA 1
ATOM 4307 C C . MET B 1 161 ? 14.703 -11.75 -0.939 1 70.25 161 MET B C 1
ATOM 4309 O O . MET B 1 161 ? 14.219 -12.195 0.103 1 70.25 161 MET B O 1
ATOM 4313 N N . SER B 1 162 ? 14.664 -12.359 -2.109 1 67.44 162 SER B N 1
ATOM 4314 C CA . SER B 1 162 ? 14.32 -13.773 -2.16 1 67.44 162 SER B CA 1
ATOM 4315 C C . SER B 1 162 ? 15.383 -14.625 -1.478 1 67.44 162 SER B C 1
ATOM 4317 O O . SER B 1 162 ? 16.531 -14.664 -1.921 1 67.44 162 SER B O 1
ATOM 4319 N N . THR B 1 163 ? 14.977 -15.258 -0.536 1 70.25 163 THR B N 1
ATOM 4320 C CA . THR B 1 163 ? 15.891 -16.156 0.165 1 70.25 163 THR B CA 1
ATOM 4321 C C . THR B 1 163 ? 16.25 -17.344 -0.709 1 70.25 163 THR B C 1
ATOM 4323 O O . THR B 1 163 ? 17.391 -17.828 -0.67 1 70.25 163 THR B O 1
ATOM 4326 N N . ALA B 1 164 ? 15.336 -17.766 -1.476 1 60.28 164 ALA B N 1
ATOM 4327 C CA . ALA B 1 164 ? 15.594 -18.875 -2.393 1 60.28 164 ALA B CA 1
ATOM 4328 C C . ALA B 1 164 ? 16.672 -18.516 -3.402 1 60.28 164 ALA B C 1
ATOM 4330 O O . ALA B 1 164 ? 17.562 -19.312 -3.682 1 60.28 164 ALA B O 1
ATOM 4331 N N . SER B 1 165 ? 16.5 -17.328 -3.83 1 66.5 165 SER B N 1
ATOM 4332 C CA . SER B 1 165 ? 17.516 -16.875 -4.777 1 66.5 165 SER B CA 1
ATOM 4333 C C . SER B 1 165 ? 18.875 -16.734 -4.102 1 66.5 165 SER B C 1
ATOM 4335 O O . SER B 1 165 ? 19.906 -17.016 -4.707 1 66.5 165 SER B O 1
ATOM 4337 N N . SER B 1 166 ? 18.812 -16.234 -2.902 1 65.88 166 SER B N 1
ATOM 4338 C CA . SER B 1 166 ? 20.047 -16.109 -2.133 1 65.88 166 SER B CA 1
ATOM 4339 C C . SER B 1 166 ? 20.688 -17.484 -1.901 1 65.88 166 SER B C 1
ATOM 4341 O O . SER B 1 166 ? 21.891 -17.641 -2.066 1 65.88 166 SER B O 1
ATOM 4343 N N . ASP B 1 167 ? 19.969 -18.422 -1.509 1 65 167 ASP B N 1
ATOM 4344 C CA . ASP B 1 167 ? 20.469 -19.781 -1.271 1 65 167 ASP B CA 1
ATOM 4345 C C . ASP B 1 167 ? 21.141 -20.344 -2.521 1 65 167 ASP B C 1
ATOM 4347 O O . ASP B 1 167 ? 22.234 -20.906 -2.443 1 65 167 ASP B O 1
ATOM 4351 N N . ARG B 1 168 ? 20.484 -20.219 -3.568 1 61.53 168 ARG B N 1
ATOM 4352 C CA . ARG B 1 168 ? 21.016 -20.734 -4.824 1 61.53 168 ARG B CA 1
ATOM 4353 C C . ARG B 1 168 ? 22.359 -20.094 -5.164 1 61.53 168 ARG B C 1
ATOM 4355 O O . ARG B 1 168 ? 23.312 -20.781 -5.543 1 61.53 168 ARG B O 1
ATOM 4362 N N . LYS B 1 169 ? 22.391 -18.781 -4.977 1 65.19 169 LYS B N 1
ATOM 4363 C CA . LYS B 1 169 ? 23.609 -18.031 -5.32 1 65.19 169 LYS B CA 1
ATOM 4364 C C . LYS B 1 169 ? 24.75 -18.391 -4.391 1 65.19 169 LYS B C 1
ATOM 4366 O O . LYS B 1 169 ? 25.922 -18.328 -4.781 1 65.19 169 LYS B O 1
ATOM 4371 N N . ASN B 1 170 ? 24.391 -18.766 -3.105 1 64.5 170 ASN B N 1
ATOM 4372 C CA . ASN B 1 170 ? 25.422 -19.016 -2.102 1 64.5 170 ASN B CA 1
ATOM 4373 C C . ASN B 1 170 ? 25.703 -20.5 -1.934 1 64.5 170 ASN B C 1
ATOM 4375 O O . ASN B 1 170 ? 26.422 -20.906 -1.021 1 64.5 170 ASN B O 1
ATOM 4379 N N . ASN B 1 171 ? 25.016 -21.234 -2.607 1 60.88 171 ASN B N 1
ATOM 4380 C CA . ASN B 1 171 ? 25.188 -22.688 -2.482 1 60.88 171 ASN B CA 1
ATOM 4381 C C . ASN B 1 171 ? 26.656 -23.094 -2.582 1 60.88 171 ASN B C 1
ATOM 4383 O O . ASN B 1 171 ? 27.078 -24.047 -1.926 1 60.88 171 ASN B O 1
ATOM 4387 N N . LYS B 1 172 ? 27.453 -22.359 -3.295 1 58.94 172 LYS B N 1
ATOM 4388 C CA . LYS B 1 172 ? 28.844 -22.719 -3.457 1 58.94 172 LYS B CA 1
ATOM 4389 C C . LYS B 1 172 ? 29.766 -21.703 -2.785 1 58.94 172 LYS B C 1
ATOM 4391 O O . LYS B 1 172 ? 30.953 -21.656 -3.076 1 58.94 172 LYS B O 1
ATOM 4396 N N . SER B 1 173 ? 29.016 -20.891 -1.984 1 57.12 173 SER B N 1
ATOM 4397 C CA . SER B 1 173 ? 29.812 -19.812 -1.408 1 57.12 173 SER B CA 1
ATOM 4398 C C . SER B 1 173 ? 30.703 -20.328 -0.279 1 57.12 173 SER B C 1
ATOM 4400 O O . SER B 1 173 ? 30.328 -21.266 0.431 1 57.12 173 SER B O 1
ATOM 4402 N N . CYS B 1 174 ? 31.891 -20.062 -0.367 1 55.53 174 CYS B N 1
ATOM 4403 C CA . CYS B 1 174 ? 32.844 -20.375 0.706 1 55.53 174 CYS B CA 1
ATOM 4404 C C . CYS B 1 174 ? 32.812 -19.297 1.784 1 55.53 174 CYS B C 1
ATOM 4406 O O . CYS B 1 174 ? 32.188 -18.25 1.602 1 55.53 174 CYS B O 1
ATOM 4408 N N . ASN B 1 175 ? 33.219 -19.641 2.982 1 55.53 175 ASN B N 1
ATOM 4409 C CA . ASN B 1 175 ? 33.188 -18.797 4.172 1 55.53 175 ASN B CA 1
ATOM 4410 C C . ASN B 1 175 ? 33.75 -17.406 3.893 1 55.53 175 ASN B C 1
ATOM 4412 O O . ASN B 1 175 ? 33.375 -16.438 4.527 1 55.53 175 ASN B O 1
ATOM 4416 N N . ALA B 1 176 ? 34.594 -17.375 2.994 1 54.12 176 ALA B N 1
ATOM 4417 C CA . ALA B 1 176 ? 35.312 -16.125 2.732 1 54.12 176 ALA B CA 1
ATOM 4418 C C . ALA B 1 176 ? 34.438 -15.18 1.88 1 54.12 176 ALA B C 1
ATOM 4420 O O . ALA B 1 176 ? 34.719 -13.977 1.808 1 54.12 176 ALA B O 1
ATOM 4421 N N . ASP B 1 177 ? 33.469 -15.703 1.311 1 54.06 177 ASP B N 1
ATOM 4422 C CA . ASP B 1 177 ? 32.719 -14.922 0.329 1 54.06 177 ASP B CA 1
ATOM 4423 C C . ASP B 1 177 ? 31.641 -14.078 1.002 1 54.06 177 ASP B C 1
ATOM 4425 O O . ASP B 1 177 ? 31.062 -14.5 2.006 1 54.06 177 ASP B O 1
ATOM 4429 N N . ARG B 1 178 ? 31.594 -12.906 0.632 1 60.53 178 ARG B N 1
ATOM 4430 C CA . ARG B 1 178 ? 30.453 -12.102 1.054 1 60.53 178 ARG B CA 1
ATOM 4431 C C . ARG B 1 178 ? 29.141 -12.734 0.596 1 60.53 178 ARG B C 1
ATOM 4433 O O . ARG B 1 178 ? 29.047 -13.227 -0.531 1 60.53 178 ARG B O 1
ATOM 4440 N N . LYS B 1 179 ? 28.312 -12.891 1.434 1 58.91 179 LYS B N 1
ATOM 4441 C CA . LYS B 1 179 ? 27.016 -13.461 1.127 1 58.91 179 LYS B CA 1
ATOM 4442 C C . LYS B 1 179 ? 26.312 -12.695 0.005 1 58.91 179 LYS B C 1
ATOM 4444 O O . LYS B 1 179 ? 26.219 -11.469 0.055 1 58.91 179 LYS B O 1
ATOM 4449 N N . LYS B 1 180 ? 25.938 -13.461 -1.062 1 59.88 180 LYS B N 1
ATOM 4450 C CA . LYS B 1 180 ? 25.234 -12.852 -2.188 1 59.88 180 LYS B CA 1
ATOM 4451 C C . LYS B 1 180 ? 23.75 -12.648 -1.862 1 59.88 180 LYS B C 1
ATOM 4453 O O . LYS B 1 180 ? 23.141 -13.484 -1.207 1 59.88 180 LYS B O 1
ATOM 4458 N N . ILE B 1 181 ? 23.328 -11.555 -2.322 1 63.38 181 ILE B N 1
ATOM 4459 C CA . ILE B 1 181 ? 21.938 -11.18 -2.059 1 63.38 181 ILE B CA 1
ATOM 4460 C C . ILE B 1 181 ? 21.031 -11.789 -3.121 1 63.38 181 ILE B C 1
ATOM 4462 O O . ILE B 1 181 ? 21.422 -11.938 -4.281 1 63.38 181 ILE B O 1
ATOM 4466 N N . GLY B 1 182 ? 19.969 -12.281 -2.699 1 70.94 182 GLY B N 1
ATOM 4467 C CA . GLY B 1 182 ? 18.969 -12.836 -3.611 1 70.94 182 GLY B CA 1
ATOM 4468 C C . GLY B 1 182 ? 18.344 -11.789 -4.52 1 70.94 182 GLY B C 1
ATOM 4469 O O . GLY B 1 182 ? 18.609 -10.594 -4.367 1 70.94 182 GLY B O 1
ATOM 4470 N N . ARG B 1 183 ? 17.719 -12.312 -5.48 1 72.62 183 ARG B N 1
ATOM 4471 C CA . ARG B 1 183 ? 16.969 -11.422 -6.367 1 72.62 183 ARG B CA 1
ATOM 4472 C C . ARG B 1 183 ? 15.93 -10.633 -5.594 1 72.62 183 ARG B C 1
ATOM 4474 O O . ARG B 1 183 ? 15.289 -11.156 -4.684 1 72.62 183 ARG B O 1
ATOM 4481 N N . LYS B 1 184 ? 15.844 -9.414 -5.926 1 76.56 184 LYS B N 1
ATOM 4482 C CA . LYS B 1 184 ? 14.852 -8.555 -5.285 1 76.56 184 LYS B CA 1
ATOM 4483 C C . LYS B 1 184 ? 13.578 -8.469 -6.117 1 76.56 184 LYS B C 1
ATOM 4485 O O . LYS B 1 184 ? 13.625 -8.156 -7.309 1 76.56 184 LYS B O 1
ATOM 4490 N N . GLY B 1 185 ? 12.508 -8.961 -5.562 1 84.25 185 GLY B N 1
ATOM 4491 C CA . GLY B 1 185 ? 11.203 -8.797 -6.188 1 84.25 185 GLY B CA 1
ATOM 4492 C C . GLY B 1 185 ? 10.367 -7.707 -5.539 1 84.25 185 GLY B C 1
ATOM 4493 O O . GLY B 1 185 ? 10.703 -7.219 -4.461 1 84.25 185 GLY B O 1
ATOM 4494 N N . ASP B 1 186 ? 9.328 -7.32 -6.18 1 88.38 186 ASP B N 1
ATOM 4495 C CA . ASP B 1 186 ? 8.414 -6.32 -5.633 1 88.38 186 ASP B CA 1
ATOM 4496 C C . ASP B 1 186 ? 7.484 -6.941 -4.59 1 88.38 186 ASP B C 1
ATOM 4498 O O . ASP B 1 186 ? 6.84 -6.223 -3.82 1 88.38 186 ASP B O 1
ATOM 4502 N N . GLY B 1 187 ? 7.48 -8.258 -4.574 1 91.25 187 GLY B N 1
ATOM 4503 C CA . GLY B 1 187 ? 6.762 -9.055 -3.592 1 91.25 187 GLY B CA 1
ATOM 4504 C C . GLY B 1 187 ? 7.168 -10.516 -3.59 1 91.25 187 GLY B C 1
ATOM 4505 O O . GLY B 1 187 ? 7.484 -11.078 -4.641 1 91.25 187 GLY B O 1
ATOM 4506 N N . ILE B 1 188 ? 7.207 -11.078 -2.418 1 92.56 188 ILE B N 1
ATOM 4507 C CA . ILE B 1 188 ? 7.543 -12.492 -2.289 1 92.56 188 ILE B CA 1
ATOM 4508 C C . ILE B 1 188 ? 6.535 -13.18 -1.374 1 92.56 188 ILE B C 1
ATOM 4510 O O . ILE B 1 188 ? 6.293 -12.727 -0.253 1 92.56 188 ILE B O 1
ATOM 4514 N N . PHE B 1 189 ? 5.945 -14.203 -1.895 1 94.5 189 PHE B N 1
ATOM 4515 C CA . PHE B 1 189 ? 5.062 -15.039 -1.086 1 94.5 189 PHE B CA 1
ATOM 4516 C C . PHE B 1 189 ? 5.859 -16.094 -0.328 1 94.5 189 PHE B C 1
ATOM 4518 O O . PHE B 1 189 ? 6.582 -16.891 -0.934 1 94.5 189 PHE B O 1
ATOM 4525 N N . ARG B 1 190 ? 5.637 -16.125 0.988 1 91.62 190 ARG B N 1
ATOM 4526 C CA . ARG B 1 190 ? 6.371 -17.047 1.85 1 91.62 190 ARG B CA 1
ATOM 4527 C C . ARG B 1 190 ? 5.438 -17.734 2.836 1 91.62 190 ARG B C 1
ATOM 4529 O O . ARG B 1 190 ? 4.371 -17.203 3.166 1 91.62 190 ARG B O 1
ATOM 4536 N N . LEU B 1 191 ? 5.918 -18.875 3.182 1 91 191 LEU B N 1
ATOM 4537 C CA . LEU B 1 191 ? 5.242 -19.516 4.312 1 91 191 LEU B CA 1
ATOM 4538 C C . LEU B 1 191 ? 5.473 -18.719 5.594 1 91 191 LEU B C 1
ATOM 4540 O O . LEU B 1 191 ? 6.609 -18.344 5.902 1 91 191 LEU B O 1
ATOM 4544 N N . LYS B 1 192 ? 4.34 -18.484 6.316 1 84.94 192 LYS B N 1
ATOM 4545 C CA . LYS B 1 192 ? 4.441 -17.734 7.562 1 84.94 192 LYS B CA 1
ATOM 4546 C C . LYS B 1 192 ? 5.383 -18.438 8.547 1 84.94 192 LYS B C 1
ATOM 4548 O O . LYS B 1 192 ? 5.246 -19.625 8.805 1 84.94 192 LYS B O 1
ATOM 4553 N N . GLY B 1 193 ? 6.293 -17.641 9.078 1 78.56 193 GLY B N 1
ATOM 4554 C CA . GLY B 1 193 ? 7.203 -18.172 10.086 1 78.56 193 GLY B CA 1
ATOM 4555 C C . GLY B 1 193 ? 8.312 -19.016 9.492 1 78.56 193 GLY B C 1
ATOM 4556 O O . GLY B 1 193 ? 9.07 -19.656 10.234 1 78.56 193 GLY B O 1
ATOM 4557 N N . ASP B 1 194 ? 8.344 -19.078 8.188 1 80.56 194 ASP B N 1
ATOM 4558 C CA . ASP B 1 194 ? 9.336 -19.906 7.5 1 80.56 194 ASP B CA 1
ATOM 4559 C C . ASP B 1 194 ? 9.977 -19.141 6.344 1 80.56 194 ASP B C 1
ATOM 4561 O O . ASP B 1 194 ? 9.531 -18.047 5.992 1 80.56 194 ASP B O 1
ATOM 4565 N N . ARG B 1 195 ? 11.039 -19.672 5.879 1 81.44 195 ARG B N 1
ATOM 4566 C CA . ARG B 1 195 ? 11.766 -19.047 4.773 1 81.44 195 ARG B CA 1
ATOM 4567 C C . ARG B 1 195 ? 11.312 -19.625 3.434 1 81.44 195 ARG B C 1
ATOM 4569 O O . ARG B 1 195 ? 11.773 -19.188 2.377 1 81.44 195 ARG B O 1
ATOM 4576 N N . LEU B 1 196 ? 10.477 -20.531 3.471 1 89.44 196 LEU B N 1
ATOM 4577 C CA . LEU B 1 196 ? 10.008 -21.203 2.262 1 89.44 196 LEU B CA 1
ATOM 4578 C C . LEU B 1 196 ? 9.203 -20.25 1.386 1 89.44 196 LEU B C 1
ATOM 4580 O O . LEU B 1 196 ? 8.211 -19.656 1.84 1 89.44 196 LEU B O 1
ATOM 4584 N N . GLU B 1 197 ? 9.656 -20.094 0.181 1 93.69 197 GLU B N 1
ATOM 4585 C CA . GLU B 1 197 ? 9.023 -19.188 -0.766 1 93.69 197 GLU B CA 1
ATOM 4586 C C . GLU B 1 197 ? 8.242 -19.953 -1.833 1 93.69 197 GLU B C 1
ATOM 4588 O O . GLU B 1 197 ? 8.68 -21 -2.289 1 93.69 197 GLU B O 1
ATOM 4593 N N . ILE B 1 198 ? 7.129 -19.359 -2.26 1 96.69 198 ILE B N 1
ATOM 4594 C CA . ILE B 1 198 ? 6.262 -20.141 -3.146 1 96.69 198 ILE B CA 1
ATOM 4595 C C . ILE B 1 198 ? 5.738 -19.234 -4.262 1 96.69 198 ILE B C 1
ATOM 4597 O O . ILE B 1 198 ? 4.961 -19.672 -5.113 1 96.69 198 ILE B O 1
ATOM 4601 N N . GLY B 1 199 ? 6.117 -18 -4.285 1 97 199 GLY B N 1
ATOM 4602 C CA . GLY B 1 199 ? 5.699 -17.094 -5.348 1 97 199 GLY B CA 1
ATOM 4603 C C . GLY B 1 199 ? 6.367 -15.734 -5.277 1 97 199 GLY B C 1
ATOM 4604 O O . GLY B 1 199 ? 7.004 -15.406 -4.273 1 97 199 GLY B O 1
ATOM 4605 N N . GLY B 1 200 ? 6.266 -15.023 -6.32 1 95.88 200 GLY B N 1
ATOM 4606 C CA . GLY B 1 200 ? 6.867 -13.703 -6.402 1 95.88 200 GLY B CA 1
ATOM 4607 C C . GLY B 1 200 ? 6.066 -12.742 -7.258 1 95.88 200 GLY B C 1
ATOM 4608 O O . GLY B 1 200 ? 5.176 -13.148 -8.008 1 95.88 200 GLY B O 1
ATOM 4609 N N . ILE B 1 201 ? 6.332 -11.469 -7.031 1 95.94 201 ILE B N 1
ATOM 4610 C CA . ILE B 1 201 ? 5.695 -10.391 -7.781 1 95.94 201 ILE B CA 1
ATOM 4611 C C . ILE B 1 201 ? 6.758 -9.492 -8.406 1 95.94 201 ILE B C 1
ATOM 4613 O O . ILE B 1 201 ? 7.754 -9.164 -7.754 1 95.94 201 ILE B O 1
ATOM 4617 N N . GLU B 1 202 ? 6.613 -9.188 -9.656 1 93.88 202 GLU B N 1
ATOM 4618 C CA . GLU B 1 202 ? 7.348 -8.117 -10.328 1 93.88 202 GLU B CA 1
ATOM 4619 C C . GLU B 1 202 ? 6.398 -7.07 -10.898 1 93.88 202 GLU B C 1
ATOM 4621 O O . GLU B 1 202 ? 5.344 -7.41 -11.445 1 93.88 202 GLU B O 1
ATOM 4626 N N . ALA B 1 203 ? 6.746 -5.828 -10.672 1 90.88 203 ALA B N 1
ATOM 4627 C CA . ALA B 1 203 ? 5.863 -4.738 -11.086 1 90.88 203 ALA B CA 1
ATOM 4628 C C . ALA B 1 203 ? 6.621 -3.709 -11.914 1 90.88 203 ALA B C 1
ATOM 4630 O O . ALA B 1 203 ? 7.797 -3.439 -11.664 1 90.88 203 ALA B O 1
ATOM 4631 N N . GLY B 1 204 ? 5.914 -3.145 -12.945 1 86.06 204 GLY B N 1
ATOM 4632 C CA . GLY B 1 204 ? 6.434 -2.066 -13.773 1 86.06 204 GLY B CA 1
ATOM 4633 C C . GLY B 1 204 ? 5.477 -0.895 -13.891 1 86.06 204 GLY B C 1
ATOM 4634 O O . GLY B 1 204 ? 4.266 -1.053 -13.711 1 86.06 204 GLY B O 1
ATOM 4635 N N . ARG B 1 205 ? 6.012 0.181 -14.234 1 81.56 205 ARG B N 1
ATOM 4636 C CA . ARG B 1 205 ? 5.266 1.437 -14.258 1 81.56 205 ARG B CA 1
ATOM 4637 C C . ARG B 1 205 ? 4.398 1.536 -15.508 1 81.56 205 ARG B C 1
ATOM 4639 O O . ARG B 1 205 ? 3.334 2.158 -15.477 1 81.56 205 ARG B O 1
ATOM 4646 N N . LYS B 1 206 ? 4.918 1.001 -16.578 1 82.38 206 LYS B N 1
ATOM 4647 C CA . LYS B 1 206 ? 4.273 1.256 -17.875 1 82.38 206 LYS B CA 1
ATOM 4648 C C . LYS B 1 206 ? 3.906 -0.051 -18.562 1 82.38 206 LYS B C 1
ATOM 4650 O O . LYS B 1 206 ? 4.656 -1.027 -18.5 1 82.38 206 LYS B O 1
ATOM 4655 N N . TRP B 1 207 ? 2.777 0.059 -19.156 1 85 207 TRP B N 1
ATOM 4656 C CA . TRP B 1 207 ? 2.379 -1.042 -20.031 1 85 207 TRP B CA 1
ATOM 4657 C C . TRP B 1 207 ? 2.664 -0.712 -21.484 1 85 207 TRP B C 1
ATOM 4659 O O . TRP B 1 207 ? 2.059 0.2 -22.047 1 85 207 TRP B O 1
ATOM 4669 N N . GLU B 1 208 ? 3.582 -1.396 -22.031 1 80.31 208 GLU B N 1
ATOM 4670 C CA . GLU B 1 208 ? 3.965 -1.187 -23.438 1 80.31 208 GLU B CA 1
ATOM 4671 C C . GLU B 1 208 ? 3.607 -2.396 -24.297 1 80.31 208 GLU B C 1
ATOM 4673 O O . GLU B 1 208 ? 4.34 -2.74 -25.219 1 80.31 208 GLU B O 1
ATOM 4678 N N . GLY B 1 209 ? 2.627 -3.127 -23.766 1 84 209 GLY B N 1
ATOM 4679 C CA . GLY B 1 209 ? 2.242 -4.332 -24.484 1 84 209 GLY B CA 1
ATOM 4680 C C . GLY B 1 209 ? 3.014 -5.562 -24.047 1 84 209 GLY B C 1
ATOM 4681 O O . GLY B 1 209 ? 3.955 -5.461 -23.266 1 84 209 GLY B O 1
ATOM 4682 N N . LYS B 1 210 ? 2.633 -6.617 -24.656 1 81.94 210 LYS B N 1
ATOM 4683 C CA . LYS B 1 210 ? 3.199 -7.91 -24.281 1 81.94 210 LYS B CA 1
ATOM 4684 C C . LYS B 1 210 ? 4.648 -8.031 -24.734 1 81.94 210 LYS B C 1
ATOM 4686 O O . LYS B 1 210 ? 5.402 -8.859 -24.234 1 81.94 210 LYS B O 1
ATOM 4691 N N . ASN B 1 211 ? 4.934 -7.188 -25.625 1 80.75 211 ASN B N 1
ATOM 4692 C CA . ASN B 1 211 ? 6.289 -7.238 -26.172 1 80.75 211 ASN B CA 1
ATOM 4693 C C . ASN B 1 211 ? 7.145 -6.094 -25.641 1 80.75 211 ASN B C 1
ATOM 4695 O O . ASN B 1 211 ? 8.258 -5.875 -26.125 1 80.75 211 ASN B O 1
ATOM 4699 N N . GLY B 1 212 ? 6.598 -5.469 -24.688 1 85.44 212 GLY B N 1
ATOM 4700 C CA . GLY B 1 212 ? 7.387 -4.406 -24.078 1 85.44 212 GLY B CA 1
ATOM 4701 C C . GLY B 1 212 ? 8.648 -4.91 -23.406 1 85.44 212 GLY B C 1
ATOM 4702 O O . GLY B 1 212 ? 8.633 -5.953 -22.75 1 85.44 212 GLY B O 1
ATOM 4703 N N . ARG B 1 213 ? 9.734 -4.16 -23.531 1 83.25 213 ARG B N 1
ATOM 4704 C CA . ARG B 1 213 ? 11.039 -4.586 -23.047 1 83.25 213 ARG B CA 1
ATOM 4705 C C . ARG B 1 213 ? 11.016 -4.766 -21.531 1 83.25 213 ARG B C 1
ATOM 4707 O O . ARG B 1 213 ? 11.523 -5.762 -21 1 83.25 213 ARG B O 1
ATOM 4714 N N . LYS B 1 214 ? 10.516 -3.795 -20.859 1 85.94 214 LYS B N 1
ATOM 4715 C CA . LYS B 1 214 ? 10.469 -3.869 -19.406 1 85.94 214 LYS B CA 1
ATOM 4716 C C . LYS B 1 214 ? 9.641 -5.066 -18.938 1 85.94 214 LYS B C 1
ATOM 4718 O O . LYS B 1 214 ? 10.039 -5.789 -18.031 1 85.94 214 LYS B O 1
ATOM 4723 N N . TYR B 1 215 ? 8.594 -5.27 -19.625 1 87.62 215 TYR B N 1
ATOM 4724 C CA . TYR B 1 215 ? 7.707 -6.379 -19.297 1 87.62 215 TYR B CA 1
ATOM 4725 C C . TYR B 1 215 ? 8.414 -7.719 -19.484 1 87.62 215 TYR B C 1
ATOM 4727 O O . TYR B 1 215 ? 8.336 -8.594 -18.625 1 87.62 215 TYR B O 1
ATOM 4735 N N . LEU B 1 216 ? 9.125 -7.82 -20.516 1 87.75 216 LEU B N 1
ATOM 4736 C CA . LEU B 1 216 ? 9.852 -9.047 -20.828 1 87.75 216 LEU B CA 1
ATOM 4737 C C . LEU B 1 216 ? 10.984 -9.273 -19.828 1 87.75 216 LEU B C 1
ATOM 4739 O O . LEU B 1 216 ? 11.211 -10.406 -19.391 1 87.75 216 LEU B O 1
ATOM 4743 N N . ARG B 1 217 ? 11.617 -8.242 -19.5 1 89.44 217 ARG B N 1
ATOM 4744 C CA . ARG B 1 217 ? 12.719 -8.336 -18.547 1 89.44 217 ARG B CA 1
ATOM 4745 C C . ARG B 1 217 ? 12.211 -8.727 -17.172 1 89.44 217 ARG B C 1
ATOM 4747 O O . ARG B 1 217 ? 12.812 -9.57 -16.5 1 89.44 217 ARG B O 1
ATOM 4754 N N . ASP B 1 218 ? 11.133 -8.078 -16.781 1 91.31 218 ASP B N 1
ATOM 4755 C CA . ASP B 1 218 ? 10.531 -8.414 -15.484 1 91.31 218 ASP B CA 1
ATOM 4756 C C . ASP B 1 218 ? 10.047 -9.859 -15.469 1 91.31 218 ASP B C 1
ATOM 4758 O O . ASP B 1 218 ? 10.188 -10.547 -14.453 1 91.31 218 ASP B O 1
ATOM 4762 N N . SER B 1 219 ? 9.539 -10.25 -16.547 1 92.75 219 SER B N 1
ATOM 4763 C CA . SER B 1 219 ? 9.078 -11.625 -16.672 1 92.75 219 SER B CA 1
ATOM 4764 C C . SER B 1 219 ? 10.234 -12.609 -16.516 1 92.75 219 SER B C 1
ATOM 4766 O O . SER B 1 219 ? 10.102 -13.625 -15.828 1 92.75 219 SER B O 1
ATOM 4768 N N . LEU B 1 220 ? 11.289 -12.359 -17.141 1 92.12 220 LEU B N 1
ATOM 4769 C CA . LEU B 1 220 ? 12.477 -13.211 -17.031 1 92.12 220 LEU B CA 1
ATOM 4770 C C . LEU B 1 220 ? 12.992 -13.25 -15.602 1 92.12 220 LEU B C 1
ATOM 4772 O O . LEU B 1 220 ? 13.258 -14.328 -15.07 1 92.12 220 LEU B O 1
ATOM 4776 N N . LYS B 1 221 ? 13.109 -12.086 -15.031 1 91.06 221 LYS B N 1
ATOM 4777 C CA . LYS B 1 221 ? 13.562 -11.977 -13.648 1 91.06 221 LYS B CA 1
ATOM 4778 C C . LYS B 1 221 ? 12.664 -12.781 -12.711 1 91.06 221 LYS B C 1
ATOM 4780 O O . LYS B 1 221 ? 13.148 -13.555 -11.883 1 91.06 221 LYS B O 1
ATOM 4785 N N . LEU B 1 222 ? 11.438 -12.617 -12.867 1 94.38 222 LEU B N 1
ATOM 4786 C CA . LEU B 1 222 ? 10.453 -13.305 -12.047 1 94.38 222 LEU B CA 1
ATOM 4787 C C . LEU B 1 222 ? 10.539 -14.812 -12.25 1 94.38 222 LEU B C 1
ATOM 4789 O O . LEU B 1 222 ? 10.516 -15.578 -11.281 1 94.38 222 LEU B O 1
ATOM 4793 N N . SER B 1 223 ? 10.703 -15.227 -13.438 1 94.06 223 SER B N 1
ATOM 4794 C CA . SER B 1 223 ? 10.758 -16.656 -13.75 1 94.06 223 SER B CA 1
ATOM 4795 C C . SER B 1 223 ? 11.969 -17.312 -13.102 1 94.06 223 SER B C 1
ATOM 4797 O O . SER B 1 223 ? 11.875 -18.422 -12.578 1 94.06 223 SER B O 1
ATOM 4799 N N . LYS B 1 224 ? 13 -16.641 -13.133 1 91.19 224 LYS B N 1
ATOM 4800 C CA . LYS B 1 224 ? 14.203 -17.172 -12.492 1 91.19 224 LYS B CA 1
ATOM 4801 C C . LYS B 1 224 ? 14.016 -17.266 -10.977 1 91.19 224 LYS B C 1
ATOM 4803 O O . LYS B 1 224 ? 14.5 -18.219 -10.352 1 91.19 224 LYS B O 1
ATOM 4808 N N . MET B 1 225 ? 13.359 -16.328 -10.445 1 92 225 MET B N 1
ATOM 4809 C CA . MET B 1 225 ? 13.055 -16.359 -9.023 1 92 225 MET B CA 1
ATOM 4810 C C . MET B 1 225 ? 12.148 -17.547 -8.695 1 92 225 MET B C 1
ATOM 4812 O O . MET B 1 225 ? 12.367 -18.25 -7.707 1 92 225 MET B O 1
ATOM 4816 N N . LEU B 1 226 ? 11.18 -17.75 -9.547 1 95.62 226 LEU B N 1
ATOM 4817 C CA . LEU B 1 226 ? 10.25 -18.859 -9.344 1 95.62 226 LEU B CA 1
ATOM 4818 C C . LEU B 1 226 ? 10.977 -20.203 -9.406 1 95.62 226 LEU B C 1
ATOM 4820 O O . LEU B 1 226 ? 10.68 -21.109 -8.617 1 95.62 226 LEU B O 1
ATOM 4824 N N . ARG B 1 227 ? 11.883 -20.281 -10.273 1 93.5 227 ARG B N 1
ATOM 4825 C CA . ARG B 1 227 ? 12.68 -21.5 -10.367 1 93.5 227 ARG B CA 1
ATOM 4826 C C . ARG B 1 227 ? 13.492 -21.719 -9.094 1 93.5 227 ARG B C 1
ATOM 4828 O O . ARG B 1 227 ? 13.555 -22.844 -8.586 1 93.5 227 ARG B O 1
ATOM 4835 N N . ASP B 1 228 ? 14.117 -20.703 -8.625 1 90.44 228 ASP B N 1
ATOM 4836 C CA . ASP B 1 228 ? 14.875 -20.797 -7.383 1 90.44 228 ASP B CA 1
ATOM 4837 C C . ASP B 1 228 ? 13.984 -21.281 -6.234 1 90.44 228 ASP B C 1
ATOM 4839 O O . ASP B 1 228 ? 14.422 -22.062 -5.387 1 90.44 228 ASP B O 1
ATOM 4843 N N . MET B 1 229 ? 12.805 -20.812 -6.25 1 92.88 229 MET B N 1
ATOM 4844 C CA . MET B 1 229 ? 11.852 -21.219 -5.223 1 92.88 229 MET B CA 1
ATOM 4845 C C . MET B 1 229 ? 11.508 -22.703 -5.359 1 92.88 229 MET B C 1
ATOM 4847 O O . MET B 1 229 ? 11.391 -23.406 -4.355 1 92.88 229 MET B O 1
ATOM 4851 N N . LEU B 1 230 ? 11.352 -23.125 -6.578 1 93 230 LEU B N 1
ATOM 4852 C CA . LEU B 1 230 ? 11.078 -24.531 -6.812 1 93 230 LEU B CA 1
ATOM 4853 C C . LEU B 1 230 ? 12.227 -25.406 -6.297 1 93 230 LEU B C 1
ATOM 4855 O O . LEU B 1 230 ? 11.992 -26.453 -5.695 1 93 230 LEU B O 1
ATOM 4859 N N . VAL B 1 231 ? 13.406 -24.938 -6.512 1 88.38 231 VAL B N 1
ATOM 4860 C CA . VAL B 1 231 ? 14.578 -25.672 -6.039 1 88.38 231 VAL B CA 1
ATOM 4861 C C . VAL B 1 231 ? 14.531 -25.797 -4.516 1 88.38 231 VAL B C 1
ATOM 4863 O O . VAL B 1 231 ? 14.805 -26.859 -3.965 1 88.38 231 VAL B O 1
ATOM 4866 N N . GLN B 1 232 ? 14.156 -24.75 -3.912 1 87.94 232 GLN B N 1
ATOM 4867 C CA . GLN B 1 232 ? 14.023 -24.766 -2.459 1 87.94 232 GLN B CA 1
ATOM 4868 C C . GLN B 1 232 ? 12.945 -25.75 -2.014 1 87.94 232 GLN B C 1
ATOM 4870 O O . GLN B 1 232 ? 13.148 -26.516 -1.069 1 87.94 232 GLN B O 1
ATOM 4875 N N . LEU B 1 233 ? 11.844 -25.75 -2.678 1 91.31 233 LEU B N 1
ATOM 4876 C CA . LEU B 1 233 ? 10.719 -26.625 -2.35 1 91.31 233 LEU B CA 1
ATOM 4877 C C . LEU B 1 233 ? 11.094 -28.078 -2.557 1 91.31 233 LEU B C 1
ATOM 4879 O O . LEU B 1 233 ? 10.727 -28.938 -1.75 1 91.31 233 LEU B O 1
ATOM 4883 N N . ILE B 1 234 ? 11.812 -28.344 -3.543 1 89.19 234 ILE B N 1
ATOM 4884 C CA . ILE B 1 234 ? 12.25 -29.703 -3.863 1 89.19 234 ILE B CA 1
ATOM 4885 C C . ILE B 1 234 ? 13.141 -30.234 -2.744 1 89.19 234 ILE B C 1
ATOM 4887 O O . ILE B 1 234 ? 13 -31.375 -2.318 1 89.19 234 ILE B O 1
ATOM 4891 N N . LYS B 1 235 ? 14 -29.344 -2.324 1 83.88 235 LYS B N 1
ATOM 4892 C CA . LYS B 1 235 ? 14.883 -29.734 -1.225 1 83.88 235 LYS B CA 1
ATOM 4893 C C . LYS B 1 235 ? 14.078 -30.062 0.032 1 83.88 235 LYS B C 1
ATOM 4895 O O . LYS B 1 235 ? 14.391 -31.016 0.738 1 83.88 235 LYS B O 1
ATOM 4900 N N . GLU B 1 236 ? 13.094 -29.312 0.235 1 85.19 236 GLU B N 1
ATOM 4901 C CA . GLU B 1 236 ? 12.25 -29.484 1.416 1 85.19 236 GLU B CA 1
ATOM 4902 C C . GLU B 1 236 ? 11.5 -30.812 1.366 1 85.19 236 GLU B C 1
ATOM 4904 O O . GLU B 1 236 ? 11.188 -31.391 2.406 1 85.19 236 GLU B O 1
ATOM 4909 N N . CYS B 1 237 ? 11.266 -31.281 0.184 1 88.62 237 CYS B N 1
ATOM 4910 C CA . CYS B 1 237 ? 10.531 -32.531 0.03 1 88.62 237 CYS B CA 1
ATOM 4911 C C . CYS B 1 237 ? 11.477 -33.688 -0.201 1 88.62 237 CYS B C 1
ATOM 4913 O O . CYS B 1 237 ? 11.055 -34.781 -0.625 1 88.62 237 CYS B O 1
ATOM 4915 N N . ASN B 1 238 ? 12.711 -33.5 -0.056 1 84.06 238 ASN B N 1
ATOM 4916 C CA . ASN B 1 238 ? 13.75 -34.531 -0.159 1 84.06 238 ASN B CA 1
ATOM 4917 C C . ASN B 1 238 ? 13.789 -35.156 -1.548 1 84.06 238 ASN B C 1
ATOM 4919 O O . ASN B 1 238 ? 14 -36.375 -1.682 1 84.06 238 ASN B O 1
ATOM 4923 N N . GLY B 1 239 ? 13.422 -34.5 -2.486 1 83.38 239 GLY B N 1
ATOM 4924 C CA . GLY B 1 239 ? 13.547 -34.938 -3.867 1 83.38 239 GLY B CA 1
ATOM 4925 C C . GLY B 1 239 ? 12.539 -36 -4.246 1 83.38 239 GLY B C 1
ATOM 4926 O O . GLY B 1 239 ? 12.75 -36.75 -5.207 1 83.38 239 GLY B O 1
ATOM 4927 N N . ASP B 1 240 ? 11.5 -36.125 -3.529 1 86.94 240 ASP B N 1
ATOM 4928 C CA . ASP B 1 240 ? 10.453 -37.094 -3.854 1 86.94 240 ASP B CA 1
ATOM 4929 C C . ASP B 1 240 ? 9.773 -36.75 -5.176 1 86.94 240 ASP B C 1
ATOM 4931 O O . ASP B 1 240 ? 9.023 -35.781 -5.262 1 86.94 240 ASP B O 1
ATOM 4935 N N . GLU B 1 241 ? 9.938 -37.594 -6.125 1 88.81 241 GLU B N 1
ATOM 4936 C CA . GLU B 1 241 ? 9.492 -37.312 -7.484 1 88.81 241 GLU B CA 1
ATOM 4937 C C . GLU B 1 241 ? 7.977 -37.156 -7.547 1 88.81 241 GLU B C 1
ATOM 4939 O O . GLU B 1 241 ? 7.461 -36.312 -8.289 1 88.81 241 GLU B O 1
ATOM 4944 N N . GLN B 1 242 ? 7.242 -38 -6.801 1 88.88 242 GLN B N 1
ATOM 4945 C CA . GLN B 1 242 ? 5.785 -37.938 -6.84 1 88.88 242 GLN B CA 1
ATOM 4946 C C . GLN B 1 242 ? 5.27 -36.594 -6.371 1 88.88 242 GLN B C 1
ATOM 4948 O O . GLN B 1 242 ? 4.266 -36.094 -6.887 1 88.88 242 GLN B O 1
ATOM 4953 N N . ILE B 1 243 ? 5.996 -36 -5.48 1 92.19 243 ILE B N 1
ATOM 4954 C CA . ILE B 1 243 ? 5.602 -34.719 -4.949 1 92.19 243 ILE B CA 1
ATOM 4955 C C . ILE B 1 243 ? 6.09 -33.594 -5.879 1 92.19 243 ILE B C 1
ATOM 4957 O O . ILE B 1 243 ? 5.344 -32.656 -6.188 1 92.19 243 ILE B O 1
ATOM 4961 N N . ILE B 1 244 ? 7.285 -33.75 -6.363 1 93.38 244 ILE B N 1
ATOM 4962 C CA . ILE B 1 244 ? 7.945 -32.75 -7.176 1 93.38 244 ILE B CA 1
ATOM 4963 C C . ILE B 1 244 ? 7.098 -32.438 -8.414 1 93.38 244 ILE B C 1
ATOM 4965 O O . ILE B 1 244 ? 6.945 -31.281 -8.797 1 93.38 244 ILE B O 1
ATOM 4969 N N . ARG B 1 245 ? 6.508 -33.438 -8.977 1 95.44 245 ARG B N 1
ATOM 4970 C CA . ARG B 1 245 ? 5.746 -33.312 -10.219 1 95.44 245 ARG B CA 1
ATOM 4971 C C . ARG B 1 245 ? 4.43 -32.562 -9.969 1 95.44 245 ARG B C 1
ATOM 4973 O O . ARG B 1 245 ? 3.768 -32.156 -10.922 1 95.44 245 ARG B O 1
ATOM 4980 N N . LYS B 1 246 ? 4.105 -32.312 -8.75 1 95.44 246 LYS B N 1
ATOM 4981 C CA . LYS B 1 246 ? 2.855 -31.641 -8.398 1 95.44 246 LYS B CA 1
ATOM 4982 C C . LYS B 1 246 ? 3.113 -30.219 -7.883 1 95.44 246 LYS B C 1
ATOM 4984 O O . LYS B 1 246 ? 2.178 -29.438 -7.699 1 95.44 246 LYS B O 1
ATOM 4989 N N . LEU B 1 247 ? 4.375 -29.906 -7.637 1 96.06 247 LEU B N 1
ATOM 4990 C CA . LEU B 1 247 ? 4.723 -28.594 -7.094 1 96.06 247 LEU B CA 1
ATOM 4991 C C . LEU B 1 247 ? 4.531 -27.5 -8.141 1 96.06 247 LEU B C 1
ATOM 4993 O O . LEU B 1 247 ? 4.805 -27.719 -9.32 1 96.06 247 LEU B O 1
ATOM 4997 N N . GLN B 1 248 ? 4.043 -26.391 -7.672 1 97.75 248 GLN B N 1
ATOM 4998 C CA . GLN B 1 248 ? 3.943 -25.188 -8.508 1 97.75 248 GLN B CA 1
ATOM 4999 C C . GLN B 1 248 ? 4.348 -23.938 -7.738 1 97.75 248 GLN B C 1
ATOM 5001 O O . GLN B 1 248 ? 4.062 -23.828 -6.543 1 97.75 248 GLN B O 1
ATOM 5006 N N . THR B 1 249 ? 5.035 -23.062 -8.367 1 97.69 249 THR B N 1
ATOM 5007 C CA . THR B 1 249 ? 5.234 -21.703 -7.863 1 97.69 249 THR B CA 1
ATOM 5008 C C . THR B 1 249 ? 4.434 -20.703 -8.695 1 97.69 249 THR B C 1
ATOM 5010 O O . THR B 1 249 ? 4.066 -20.984 -9.836 1 97.69 249 THR B O 1
ATOM 5013 N N . VAL B 1 250 ? 4.156 -19.562 -8.086 1 98.44 250 VAL B N 1
ATOM 5014 C CA . VAL B 1 250 ? 3.242 -18.594 -8.695 1 98.44 250 VAL B CA 1
ATOM 5015 C C . VAL B 1 250 ? 3.951 -17.25 -8.883 1 98.44 250 VAL B C 1
ATOM 5017 O O . VAL B 1 250 ? 4.648 -16.781 -7.984 1 98.44 250 VAL B O 1
ATOM 5020 N N . GLY B 1 251 ? 3.779 -16.75 -10.062 1 98.19 251 GLY B N 1
ATOM 5021 C CA . GLY B 1 251 ? 4.258 -15.406 -10.344 1 98.19 251 GLY B CA 1
ATOM 5022 C C . GLY B 1 251 ? 3.148 -14.445 -10.719 1 98.19 251 GLY B C 1
ATOM 5023 O O . GLY B 1 251 ? 2.209 -14.812 -11.43 1 98.19 251 GLY B O 1
ATOM 5024 N N . MET B 1 252 ? 3.223 -13.227 -10.219 1 98 252 MET B N 1
ATOM 5025 C CA . MET B 1 252 ? 2.33 -12.148 -10.617 1 98 252 MET B CA 1
ATOM 5026 C C . MET B 1 252 ? 3.111 -11.008 -11.273 1 98 252 MET B C 1
ATOM 5028 O O . MET B 1 252 ? 4.027 -10.453 -10.664 1 98 252 MET B O 1
ATOM 5032 N N . LEU B 1 253 ? 2.75 -10.75 -12.453 1 96.31 253 LEU B N 1
ATOM 5033 C CA . LEU B 1 253 ? 3.361 -9.648 -13.195 1 96.31 253 LEU B CA 1
ATOM 5034 C C . LEU B 1 253 ? 2.395 -8.477 -13.32 1 96.31 253 LEU B C 1
ATOM 5036 O O . LEU B 1 253 ? 1.263 -8.648 -13.781 1 96.31 253 LEU B O 1
ATOM 5040 N N . HIS B 1 254 ? 2.867 -7.316 -12.875 1 94.31 254 HIS B N 1
ATOM 5041 C CA . HIS B 1 254 ? 2.08 -6.098 -13 1 94.31 254 HIS B CA 1
ATOM 5042 C C . HIS B 1 254 ? 2.756 -5.098 -13.93 1 94.31 254 HIS B C 1
ATOM 5044 O O . HIS B 1 254 ? 3.979 -4.938 -13.891 1 94.31 254 HIS B O 1
ATOM 5050 N N . SER B 1 255 ? 2.072 -4.527 -14.773 1 92.25 255 SER B N 1
ATOM 5051 C CA . SER B 1 255 ? 2.467 -3.373 -15.578 1 92.25 255 SER B CA 1
ATOM 5052 C C . SER B 1 255 ? 1.356 -2.326 -15.625 1 92.25 255 SER B C 1
ATOM 5054 O O . SER B 1 255 ? 0.376 -2.486 -16.359 1 92.25 255 SER B O 1
ATOM 5056 N N . ALA B 1 256 ? 1.607 -1.228 -14.883 1 92.12 256 ALA B N 1
ATOM 5057 C CA . ALA B 1 256 ? 0.538 -0.25 -14.703 1 92.12 256 ALA B CA 1
ATOM 5058 C C . ALA B 1 256 ? -0.724 -0.914 -14.156 1 92.12 256 ALA B C 1
ATOM 5060 O O . ALA B 1 256 ? -0.697 -1.529 -13.086 1 92.12 256 ALA B O 1
ATOM 5061 N N . ASN B 1 257 ? -1.787 -0.874 -14.922 1 93.31 257 ASN B N 1
ATOM 5062 C CA . ASN B 1 257 ? -3.047 -1.428 -14.438 1 93.31 257 ASN B CA 1
ATOM 5063 C C . ASN B 1 257 ? -3.309 -2.816 -15.008 1 93.31 257 ASN B C 1
ATOM 5065 O O . ASN B 1 257 ? -4.441 -3.299 -14.992 1 93.31 257 ASN B O 1
ATOM 5069 N N . ARG B 1 258 ? -2.25 -3.453 -15.578 1 94.62 258 ARG B N 1
ATOM 5070 C CA . ARG B 1 258 ? -2.355 -4.801 -16.125 1 94.62 258 ARG B CA 1
ATOM 5071 C C . ARG B 1 258 ? -1.763 -5.832 -15.172 1 94.62 258 ARG B C 1
ATOM 5073 O O . ARG B 1 258 ? -0.786 -5.551 -14.477 1 94.62 258 ARG B O 1
ATOM 5080 N N . PHE B 1 259 ? -2.379 -7.008 -15.211 1 96.19 259 PHE B N 1
ATOM 5081 C CA . PHE B 1 259 ? -2.033 -8.117 -14.336 1 96.19 259 PHE B CA 1
ATOM 5082 C C . PHE B 1 259 ? -1.952 -9.422 -15.117 1 96.19 259 PHE B C 1
ATOM 5084 O O . PHE B 1 259 ? -2.846 -9.734 -15.906 1 96.19 259 PHE B O 1
ATOM 5091 N N . GLN B 1 260 ? -0.84 -10.148 -14.883 1 97.56 260 GLN B N 1
ATOM 5092 C CA . GLN B 1 260 ? -0.784 -11.492 -15.453 1 97.56 260 GLN B CA 1
ATOM 5093 C C . GLN B 1 260 ? -0.296 -12.508 -14.43 1 97.56 260 GLN B C 1
ATOM 5095 O O . GLN B 1 260 ? 0.729 -12.297 -13.781 1 97.56 260 GLN B O 1
ATOM 5100 N N . LEU B 1 261 ? -1.045 -13.547 -14.328 1 98.19 261 LEU B N 1
ATOM 5101 C CA . LEU B 1 261 ? -0.687 -14.672 -13.477 1 98.19 261 LEU B CA 1
ATOM 5102 C C . LEU B 1 261 ? 0.187 -15.672 -14.234 1 98.19 261 LEU B C 1
ATOM 5104 O O . LEU B 1 261 ? -0.121 -16.031 -15.367 1 98.19 261 LEU B O 1
ATOM 5108 N N . LEU B 1 262 ? 1.271 -16.062 -13.617 1 97.75 262 LEU B N 1
ATOM 5109 C CA . LEU B 1 262 ? 2.145 -17.109 -14.117 1 97.75 262 LEU B CA 1
ATOM 5110 C C . LEU B 1 262 ? 2.215 -18.281 -13.141 1 97.75 262 LEU B C 1
ATOM 5112 O O . LEU B 1 262 ? 2.154 -18.078 -11.922 1 97.75 262 LEU B O 1
ATOM 5116 N N . THR B 1 263 ? 2.344 -19.438 -13.648 1 98 263 THR B N 1
ATOM 5117 C CA . THR B 1 263 ? 2.688 -20.594 -12.828 1 98 263 THR B CA 1
ATOM 5118 C C . THR B 1 263 ? 3.891 -21.328 -13.414 1 98 263 THR B C 1
ATOM 5120 O O . THR B 1 263 ? 4.121 -21.281 -14.625 1 98 263 THR B O 1
ATOM 5123 N N . MET B 1 264 ? 4.652 -21.859 -12.547 1 97.56 264 MET B N 1
ATOM 5124 C CA . MET B 1 264 ? 5.793 -22.672 -12.961 1 97.56 264 MET B CA 1
ATOM 5125 C C . MET B 1 264 ? 5.73 -24.047 -12.328 1 97.56 264 MET B C 1
ATOM 5127 O O . MET B 1 264 ? 5.465 -24.188 -11.133 1 97.56 264 MET B O 1
ATOM 5131 N N . ASP B 1 265 ? 5.926 -25.047 -13.117 1 97.44 265 ASP B N 1
ATOM 5132 C CA . ASP B 1 265 ? 5.973 -26.422 -12.625 1 97.44 265 ASP B CA 1
ATOM 5133 C C . ASP B 1 265 ? 7.141 -27.188 -13.242 1 97.44 265 ASP B C 1
ATOM 5135 O O . ASP B 1 265 ? 7.969 -26.609 -13.945 1 97.44 265 ASP B O 1
ATOM 5139 N N . ILE B 1 266 ? 7.309 -28.453 -12.828 1 96.25 266 ILE B N 1
ATOM 5140 C CA . ILE B 1 266 ? 8.32 -29.375 -13.344 1 96.25 266 ILE B CA 1
ATOM 5141 C C . ILE B 1 266 ? 7.648 -30.641 -13.859 1 96.25 266 ILE B C 1
ATOM 5143 O O . ILE B 1 266 ? 7.59 -31.656 -13.156 1 96.25 266 ILE B O 1
ATOM 5147 N N . PRO B 1 267 ? 7.277 -30.594 -15.125 1 95.69 267 PRO B N 1
ATOM 5148 C CA . PRO B 1 267 ? 6.496 -31.734 -15.633 1 95.69 267 PRO B CA 1
ATOM 5149 C C . PRO B 1 267 ? 7.316 -33 -15.742 1 95.69 267 PRO B C 1
ATOM 5151 O O . PRO B 1 267 ? 6.785 -34.094 -15.547 1 95.69 267 PRO B O 1
ATOM 5154 N N . ASN B 1 268 ? 8.531 -32.875 -16.109 1 93.81 268 ASN B N 1
ATOM 5155 C CA . ASN B 1 268 ? 9.438 -34 -16.281 1 93.81 268 ASN B CA 1
ATOM 5156 C C . ASN B 1 268 ? 10.898 -33.562 -16.281 1 93.81 268 ASN B C 1
ATOM 5158 O O . ASN B 1 268 ? 11.195 -32.375 -16.531 1 93.81 268 ASN B O 1
ATOM 5162 N N . GLY B 1 269 ? 11.766 -34.531 -15.867 1 92.38 269 GLY B N 1
ATOM 5163 C CA . GLY B 1 269 ? 13.172 -34.156 -15.812 1 92.38 269 GLY B CA 1
ATOM 5164 C C . GLY B 1 269 ? 13.43 -32.969 -14.922 1 92.38 269 GLY B C 1
ATOM 5165 O O . GLY B 1 269 ? 12.922 -32.906 -13.805 1 92.38 269 GLY B O 1
ATOM 5166 N N . TYR B 1 270 ? 14.289 -32.062 -15.375 1 89.94 270 TYR B N 1
ATOM 5167 C CA . TYR B 1 270 ? 14.531 -30.859 -14.57 1 89.94 270 TYR B CA 1
ATOM 5168 C C . TYR B 1 270 ? 14.109 -29.609 -15.312 1 89.94 270 TYR B C 1
ATOM 5170 O O . TYR B 1 270 ? 14.641 -28.516 -15.062 1 89.94 270 TYR B O 1
ATOM 5178 N N . ILE B 1 271 ? 13.211 -29.828 -16.281 1 95.44 271 ILE B N 1
ATOM 5179 C CA . ILE B 1 271 ? 12.672 -28.719 -17.062 1 95.44 271 ILE B CA 1
ATOM 5180 C C . ILE B 1 271 ? 11.602 -27.984 -16.266 1 95.44 271 ILE B C 1
ATOM 5182 O O . ILE B 1 271 ? 10.695 -28.609 -15.711 1 95.44 271 ILE B O 1
ATOM 5186 N N . CYS B 1 272 ? 11.797 -26.688 -16.156 1 96.31 272 CYS B N 1
ATOM 5187 C CA . CYS B 1 272 ? 10.75 -25.844 -15.594 1 96.31 272 CYS B CA 1
ATOM 5188 C C . CYS B 1 272 ? 9.875 -25.25 -16.688 1 96.31 272 CYS B C 1
ATOM 5190 O O . CYS B 1 272 ? 10.391 -24.75 -17.688 1 96.31 272 CYS B O 1
ATOM 5192 N N . ARG B 1 273 ? 8.625 -25.359 -16.531 1 97.38 273 ARG B N 1
ATOM 5193 C CA . ARG B 1 273 ? 7.664 -24.891 -17.531 1 97.38 273 ARG B CA 1
ATOM 5194 C C . ARG B 1 273 ? 6.812 -23.75 -16.969 1 97.38 273 ARG B C 1
ATOM 5196 O O . ARG B 1 273 ? 6.297 -23.859 -15.852 1 97.38 273 ARG B O 1
ATOM 5203 N N . ILE B 1 274 ? 6.742 -22.688 -17.703 1 96.88 274 ILE B N 1
ATOM 5204 C CA . ILE B 1 274 ? 5.91 -21.562 -17.328 1 96.88 274 ILE B CA 1
ATOM 5205 C C . ILE B 1 274 ? 4.598 -21.594 -18.094 1 96.88 274 ILE B C 1
ATOM 5207 O O . ILE B 1 274 ? 4.598 -21.719 -19.328 1 96.88 274 ILE B O 1
ATOM 5211 N N . LYS B 1 275 ? 3.59 -21.484 -17.422 1 95.12 275 LYS B N 1
ATOM 5212 C CA . LYS B 1 275 ? 2.271 -21.234 -17.984 1 95.12 275 LYS B CA 1
ATOM 5213 C C . LYS B 1 275 ? 1.809 -19.812 -17.703 1 95.12 275 LYS B C 1
ATOM 5215 O O . LYS B 1 275 ? 1.912 -19.344 -16.562 1 95.12 275 LYS B O 1
ATOM 5220 N N . ARG B 1 276 ? 1.313 -19.188 -18.734 1 95.31 276 ARG B N 1
ATOM 5221 C CA . ARG B 1 276 ? 0.814 -17.828 -18.609 1 95.31 276 ARG B CA 1
ATOM 5222 C C . ARG B 1 276 ? -0.705 -17.781 -18.734 1 95.31 276 ARG B C 1
ATOM 5224 O O . ARG B 1 276 ? -1.273 -18.344 -19.688 1 95.31 276 ARG B O 1
ATOM 5231 N N . PHE B 1 277 ? -1.283 -17.125 -17.812 1 96 277 PHE B N 1
ATOM 5232 C CA . PHE B 1 277 ? -2.711 -16.859 -17.922 1 96 277 PHE B CA 1
ATOM 5233 C C . PHE B 1 277 ? -2.955 -15.57 -18.703 1 96 277 PHE B C 1
ATOM 5235 O O . PHE B 1 277 ? -2.01 -14.875 -19.078 1 96 277 PHE B O 1
ATOM 5242 N N . ASP B 1 278 ? -4.215 -15.336 -18.969 1 95.38 278 ASP B N 1
ATOM 5243 C CA . ASP B 1 278 ? -4.562 -14.141 -19.734 1 95.38 278 ASP B CA 1
ATOM 5244 C C . ASP B 1 278 ? -4.184 -12.867 -18.969 1 95.38 278 ASP B C 1
ATOM 5246 O O . ASP B 1 278 ? -4.211 -12.852 -17.734 1 95.38 278 ASP B O 1
ATOM 5250 N N . ILE B 1 279 ? -3.844 -11.914 -19.766 1 96 279 ILE B N 1
ATOM 5251 C CA . ILE B 1 279 ? -3.6 -10.609 -19.156 1 96 279 ILE B CA 1
ATOM 5252 C C . ILE B 1 279 ? -4.93 -9.961 -18.766 1 96 279 ILE B C 1
ATOM 5254 O O . ILE B 1 279 ? -5.844 -9.859 -19.594 1 96 279 ILE B O 1
ATOM 5258 N N . GLN B 1 280 ? -4.992 -9.609 -17.531 1 96.5 280 GLN B N 1
ATOM 5259 C CA . GLN B 1 280 ? -6.172 -8.922 -17.016 1 96.5 280 GLN B CA 1
ATOM 5260 C C . GLN B 1 280 ? -5.883 -7.445 -16.766 1 96.5 280 GLN B C 1
ATOM 5262 O O . GLN B 1 280 ? -4.727 -7.023 -16.781 1 96.5 280 GLN B O 1
ATOM 5267 N N . GLU B 1 281 ? -7.008 -6.758 -16.578 1 93.88 281 GLU B N 1
ATOM 5268 C CA . GLU B 1 281 ? -6.859 -5.316 -16.406 1 93.88 281 GLU B CA 1
ATOM 5269 C C . GLU B 1 281 ? -7.832 -4.781 -15.359 1 93.88 281 GLU B C 1
ATOM 5271 O O . GLU B 1 281 ? -8.984 -5.211 -15.297 1 93.88 281 GLU B O 1
ATOM 5276 N N . VAL B 1 282 ? -7.312 -3.91 -14.492 1 94.5 282 VAL B N 1
ATOM 5277 C CA . VAL B 1 282 ? -8.211 -3.096 -13.68 1 94.5 282 VAL B CA 1
ATOM 5278 C C . VAL B 1 282 ? -8.648 -1.861 -14.469 1 94.5 282 VAL B C 1
ATOM 5280 O O . VAL B 1 282 ? -7.812 -1.024 -14.828 1 94.5 282 VAL B O 1
ATOM 5283 N N . ALA B 1 283 ? -9.891 -1.772 -14.68 1 91.44 283 ALA B N 1
ATOM 5284 C CA . ALA B 1 283 ? -10.422 -0.729 -15.547 1 91.44 283 ALA B CA 1
ATOM 5285 C C . ALA B 1 283 ? -1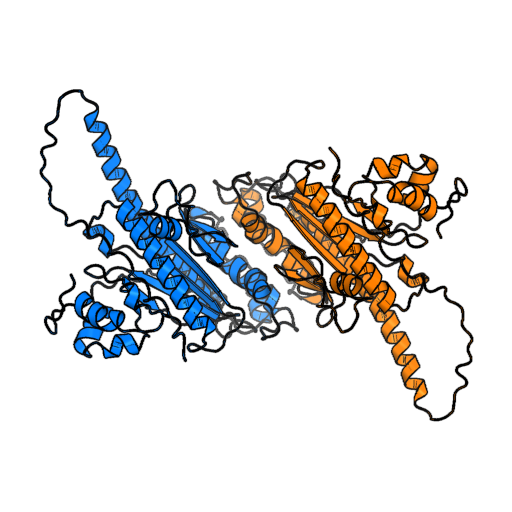0.391 0.631 -14.859 1 91.44 283 ALA B C 1
ATOM 5287 O O . ALA B 1 283 ? -10.586 0.721 -13.641 1 91.44 283 ALA B O 1
ATOM 5288 N N . GLY B 1 284 ? -10.18 1.621 -15.68 1 86.5 284 GLY B N 1
ATOM 5289 C CA . GLY B 1 284 ? -10.266 2.982 -15.172 1 86.5 284 GLY B CA 1
ATOM 5290 C C . GLY B 1 284 ? -11.695 3.441 -14.938 1 86.5 284 GLY B C 1
ATOM 5291 O O . GLY B 1 284 ? -11.93 4.41 -14.219 1 86.5 284 GLY B O 1
ATOM 5292 N N . GLN B 1 285 ? -12.5 2.787 -15.672 1 85.75 285 GLN B N 1
ATOM 5293 C CA . GLN B 1 285 ? -13.922 3.01 -15.477 1 85.75 285 GLN B CA 1
ATOM 5294 C C . GLN B 1 285 ? -14.625 1.728 -15.039 1 85.75 285 GLN B C 1
ATOM 5296 O O . GLN B 1 285 ? -14.133 0.626 -15.289 1 85.75 285 GLN B O 1
ATOM 5301 N N . ILE B 1 286 ? -15.727 1.872 -14.57 1 85.62 286 ILE B N 1
ATOM 5302 C CA . ILE B 1 286 ? -16.375 0.79 -13.836 1 85.62 286 ILE B CA 1
ATOM 5303 C C . ILE B 1 286 ? -16.531 -0.428 -14.742 1 85.62 286 ILE B C 1
ATOM 5305 O O . ILE B 1 286 ? -17.219 -0.365 -15.758 1 85.62 286 ILE B O 1
ATOM 5309 N N . ASN B 1 287 ? -15.867 -1.528 -14.359 1 79.56 287 ASN B N 1
ATOM 5310 C CA . ASN B 1 287 ? -16 -2.941 -14.695 1 79.56 287 ASN B CA 1
ATOM 5311 C C . ASN B 1 287 ? -15.945 -3.168 -16.203 1 79.56 287 ASN B C 1
ATOM 5313 O O . ASN B 1 287 ? -16.688 -3.99 -16.734 1 79.56 287 ASN B O 1
ATOM 5317 N N . ASN B 1 288 ? -15.211 -2.426 -16.875 1 84.25 288 ASN B N 1
ATOM 5318 C CA . ASN B 1 288 ? -14.93 -2.664 -18.297 1 84.25 288 ASN B CA 1
ATOM 5319 C C . ASN B 1 288 ? -13.453 -2.443 -18.609 1 84.25 288 ASN B C 1
ATOM 5321 O O . ASN B 1 288 ? -13.047 -1.327 -18.953 1 84.25 288 ASN B O 1
ATOM 5325 N N . PRO B 1 289 ? -12.695 -3.605 -18.703 1 90.31 289 PRO B N 1
ATOM 5326 C CA . PRO B 1 289 ? -13.094 -4.988 -18.422 1 90.31 289 PRO B CA 1
ATOM 5327 C C . PRO B 1 289 ? -13.43 -5.223 -16.953 1 90.31 289 PRO B C 1
ATOM 5329 O O . PRO B 1 289 ? -13.109 -4.383 -16.094 1 90.31 289 PRO B O 1
ATOM 5332 N N . PRO B 1 290 ? -14.062 -6.383 -16.672 1 92.88 290 PRO B N 1
ATOM 5333 C CA . PRO B 1 290 ? -14.516 -6.633 -15.305 1 92.88 290 PRO B CA 1
ATOM 5334 C C . PRO B 1 290 ? -13.352 -6.898 -14.344 1 92.88 290 PRO B C 1
ATOM 5336 O O . PRO B 1 290 ? -12.43 -7.648 -14.68 1 92.88 290 PRO B O 1
ATOM 5339 N N . LEU B 1 291 ? -13.484 -6.336 -13.156 1 96.75 291 LEU B N 1
ATOM 5340 C CA . LEU B 1 291 ? -12.523 -6.574 -12.086 1 96.75 291 LEU B CA 1
ATOM 5341 C C . LEU B 1 291 ? -12.516 -8.039 -11.68 1 96.75 291 LEU B C 1
ATOM 5343 O O . LEU B 1 291 ? -11.508 -8.547 -11.18 1 96.75 291 LEU B O 1
ATOM 5347 N N . ALA B 1 292 ? -13.539 -8.773 -11.992 1 97.25 292 ALA B N 1
ATOM 5348 C CA . ALA B 1 292 ? -13.734 -10.18 -11.641 1 97.25 292 ALA B CA 1
ATOM 5349 C C . ALA B 1 292 ? -12.609 -11.047 -12.195 1 97.25 292 ALA B C 1
ATOM 5351 O O . ALA B 1 292 ? -12.203 -12.031 -11.57 1 97.25 292 ALA B O 1
ATOM 5352 N N . PHE B 1 293 ? -12.141 -10.711 -13.312 1 96.88 293 PHE B N 1
ATOM 5353 C CA . PHE B 1 293 ? -11.094 -11.516 -13.938 1 96.88 293 PHE B CA 1
ATOM 5354 C C . PHE B 1 293 ? -9.797 -11.43 -13.133 1 96.88 293 PHE B C 1
ATOM 5356 O O . PHE B 1 293 ? -9.109 -12.43 -12.953 1 96.88 293 PHE B O 1
ATOM 5363 N N . VAL B 1 294 ? -9.508 -10.242 -12.641 1 97.94 294 VAL B N 1
ATOM 5364 C CA . VAL B 1 294 ? -8.32 -10.047 -11.82 1 97.94 294 VAL B CA 1
ATOM 5365 C C . VAL B 1 294 ? -8.461 -10.82 -10.508 1 97.94 294 VAL B C 1
ATOM 5367 O O . VAL B 1 294 ? -7.566 -11.57 -10.125 1 97.94 294 VAL B O 1
ATOM 5370 N N . ILE B 1 295 ? -9.57 -10.688 -9.859 1 98.06 295 ILE B N 1
ATOM 5371 C CA . ILE B 1 295 ? -9.82 -11.312 -8.562 1 98.06 295 ILE B CA 1
ATOM 5372 C C . ILE B 1 295 ? -9.789 -12.836 -8.711 1 98.06 295 ILE B C 1
ATOM 5374 O O . ILE B 1 295 ? -9.227 -13.531 -7.867 1 98.06 295 ILE B O 1
ATOM 5378 N N . LYS B 1 296 ? -10.367 -13.289 -9.758 1 97.5 296 LYS B N 1
ATOM 5379 C CA . LYS B 1 296 ? -10.375 -14.719 -10.031 1 97.5 296 LYS B CA 1
ATOM 5380 C C . LYS B 1 296 ? -8.953 -15.266 -10.109 1 97.5 296 LYS B C 1
ATOM 5382 O O . LYS B 1 296 ? -8.648 -16.312 -9.531 1 97.5 296 LYS B O 1
ATOM 5387 N N . ASP B 1 297 ? -8.125 -14.602 -10.812 1 98 297 ASP B N 1
ATOM 5388 C CA . ASP B 1 297 ? -6.742 -15.047 -10.961 1 98 297 ASP B CA 1
ATOM 5389 C C . ASP B 1 297 ? -6 -14.992 -9.625 1 98 297 ASP B C 1
ATOM 5391 O O . ASP B 1 297 ? -5.148 -15.836 -9.352 1 98 297 ASP B O 1
ATOM 5395 N N . ILE B 1 298 ? -6.293 -14 -8.812 1 98.38 298 ILE B N 1
ATOM 5396 C CA . ILE B 1 298 ? -5.672 -13.891 -7.5 1 98.38 298 ILE B CA 1
ATOM 5397 C C . ILE B 1 298 ? -6.117 -15.062 -6.625 1 98.38 298 ILE B C 1
ATOM 5399 O O . ILE B 1 298 ? -5.297 -15.68 -5.938 1 98.38 298 ILE B O 1
ATOM 5403 N N . LEU B 1 299 ? -7.375 -15.391 -6.668 1 98 299 LEU B N 1
ATOM 5404 C CA . LEU B 1 299 ? -7.895 -16.516 -5.898 1 98 299 LEU B CA 1
ATOM 5405 C C . LEU B 1 299 ? -7.312 -17.828 -6.402 1 98 299 LEU B C 1
ATOM 5407 O O . LEU B 1 299 ? -7.031 -18.734 -5.609 1 98 299 LEU B O 1
ATOM 5411 N N . ARG B 1 300 ? -7.148 -17.922 -7.684 1 97.69 300 ARG B N 1
ATOM 5412 C CA . ARG B 1 300 ? -6.484 -19.094 -8.266 1 97.69 300 ARG B CA 1
ATOM 5413 C C . ARG B 1 300 ? -5.055 -19.219 -7.75 1 97.69 300 ARG B C 1
ATOM 5415 O O . ARG B 1 300 ? -4.617 -20.312 -7.383 1 97.69 300 ARG B O 1
ATOM 5422 N N . ALA B 1 301 ? -4.355 -18.125 -7.777 1 98.38 301 ALA B N 1
ATOM 5423 C CA . ALA B 1 301 ? -2.99 -18.109 -7.262 1 98.38 301 ALA B CA 1
ATOM 5424 C C . ALA B 1 301 ? -2.945 -18.594 -5.812 1 98.38 301 ALA B C 1
ATOM 5426 O O . ALA B 1 301 ? -2.107 -19.422 -5.457 1 98.38 301 ALA B O 1
ATOM 5427 N N . LYS B 1 302 ? -3.811 -18.078 -5.012 1 97.69 302 LYS B N 1
ATOM 5428 C CA . LYS B 1 302 ? -3.902 -18.469 -3.609 1 97.69 302 LYS B CA 1
ATOM 5429 C C . LYS B 1 302 ? -4.117 -19.984 -3.477 1 97.69 302 LYS B C 1
ATOM 5431 O O . LYS B 1 302 ? -3.451 -20.641 -2.676 1 97.69 302 LYS B O 1
ATOM 5436 N N . ALA B 1 303 ? -5.031 -20.5 -4.254 1 97.38 303 ALA B N 1
ATOM 5437 C CA . ALA B 1 303 ? -5.344 -21.922 -4.207 1 97.38 303 ALA B CA 1
ATOM 5438 C C . ALA B 1 303 ? -4.133 -22.766 -4.602 1 97.38 303 ALA B C 1
ATOM 5440 O O . ALA B 1 303 ? -3.834 -23.766 -3.961 1 97.38 303 ALA B O 1
ATOM 5441 N N . ILE B 1 304 ? -3.465 -22.359 -5.598 1 97.69 304 ILE B N 1
ATOM 5442 C CA . ILE B 1 304 ? -2.301 -23.094 -6.094 1 97.69 304 ILE B CA 1
ATOM 5443 C C . ILE B 1 304 ? -1.204 -23.094 -5.031 1 97.69 304 ILE B C 1
ATOM 5445 O O . ILE B 1 304 ? -0.624 -24.141 -4.727 1 97.69 304 ILE B O 1
ATOM 5449 N N . MET B 1 305 ? -0.933 -21.953 -4.473 1 97.75 305 MET B N 1
ATOM 5450 C CA . MET B 1 305 ? 0.108 -21.844 -3.455 1 97.75 305 MET B CA 1
ATOM 5451 C C . MET B 1 305 ? -0.248 -22.656 -2.219 1 97.75 305 MET B C 1
ATOM 5453 O O . MET B 1 305 ? 0.616 -23.312 -1.632 1 97.75 305 MET B O 1
ATOM 5457 N N . THR B 1 306 ? -1.478 -22.594 -1.847 1 96.56 306 THR B N 1
ATOM 5458 C CA . THR B 1 306 ? -1.934 -23.359 -0.694 1 96.56 306 THR B CA 1
ATOM 5459 C C . THR B 1 306 ? -1.732 -24.859 -0.926 1 96.56 306 THR B C 1
ATOM 5461 O O . THR B 1 306 ? -1.232 -25.562 -0.05 1 96.56 306 THR B O 1
ATOM 5464 N N . ARG B 1 307 ? -2.09 -25.328 -2.055 1 95.81 307 ARG B N 1
ATOM 5465 C CA . ARG B 1 307 ? -1.917 -26.734 -2.4 1 95.81 307 ARG B CA 1
ATOM 5466 C C . ARG B 1 307 ? -0.445 -27.125 -2.359 1 95.81 307 ARG B C 1
ATOM 5468 O O . ARG B 1 307 ? -0.099 -28.188 -1.853 1 95.81 307 ARG B O 1
ATOM 5475 N N . THR B 1 308 ? 0.363 -26.312 -2.885 1 96.62 308 THR B N 1
ATOM 5476 C CA . THR B 1 308 ? 1.797 -26.578 -2.9 1 96.62 308 THR B CA 1
ATOM 5477 C C . THR B 1 308 ? 2.342 -26.688 -1.48 1 96.62 308 THR B C 1
ATOM 5479 O O . THR B 1 308 ? 3.107 -27.609 -1.171 1 96.62 308 THR B O 1
ATOM 5482 N N . LEU B 1 309 ? 1.934 -25.797 -0.663 1 95 309 LEU B N 1
ATOM 5483 C CA . LEU B 1 309 ? 2.393 -25.812 0.721 1 95 309 LEU B CA 1
ATOM 5484 C C . LEU B 1 309 ? 1.916 -27.078 1.44 1 95 309 LEU B C 1
ATOM 5486 O O . LEU B 1 309 ? 2.652 -27.656 2.242 1 95 309 LEU B O 1
ATOM 5490 N N . GLU B 1 310 ? 0.726 -27.484 1.168 1 94 310 GLU B N 1
ATOM 5491 C CA . GLU B 1 310 ? 0.189 -28.703 1.771 1 94 310 GLU B CA 1
ATOM 5492 C C . GLU B 1 310 ? 0.999 -29.922 1.355 1 94 310 GLU B C 1
ATOM 5494 O O . GLU B 1 310 ? 1.276 -30.797 2.178 1 94 310 GLU B O 1
ATOM 5499 N N . LEU B 1 311 ? 1.379 -29.984 0.153 1 93.38 311 LEU B N 1
ATOM 5500 C CA . LEU B 1 311 ? 2.188 -31.078 -0.353 1 93.38 311 LEU B CA 1
ATOM 5501 C C . LEU B 1 311 ? 3.533 -31.141 0.362 1 93.38 311 LEU B C 1
ATOM 5503 O O . LEU B 1 311 ? 3.984 -32.219 0.758 1 93.38 311 LEU B O 1
ATOM 5507 N N . VAL B 1 312 ? 4.117 -30 0.585 1 91.06 312 VAL B N 1
ATOM 5508 C CA . VAL B 1 312 ? 5.441 -29.922 1.188 1 91.06 312 VAL B CA 1
ATOM 5509 C C . VAL B 1 312 ? 5.352 -30.25 2.68 1 91.06 312 VAL B C 1
ATOM 5511 O O . VAL B 1 312 ? 6.203 -30.953 3.223 1 91.06 312 VAL B O 1
ATOM 5514 N N . GLN B 1 313 ? 4.332 -29.781 3.322 1 86.44 313 GLN B N 1
ATOM 5515 C CA . GLN B 1 313 ? 4.176 -29.969 4.762 1 86.44 313 GLN B CA 1
ATOM 5516 C C . GLN B 1 313 ? 3.766 -31.391 5.09 1 86.44 313 GLN B C 1
ATOM 5518 O O . GLN B 1 313 ? 4.148 -31.938 6.129 1 86.44 313 GLN B O 1
ATOM 5523 N N . GLU B 1 314 ? 2.922 -31.984 4.352 1 80.88 314 GLU B N 1
ATOM 5524 C CA . GLU B 1 314 ? 2.531 -33.375 4.551 1 80.88 314 GLU B CA 1
ATOM 5525 C C . GLU B 1 314 ? 3.746 -34.312 4.52 1 80.88 314 GLU B C 1
ATOM 5527 O O . GLU B 1 314 ? 3.854 -35.219 5.336 1 80.88 314 GLU B O 1
ATOM 5532 N N . LYS B 1 315 ? 4.602 -34.062 3.773 1 74.38 315 LYS B N 1
ATOM 5533 C CA . LYS B 1 315 ? 5.812 -34.875 3.672 1 74.38 315 LYS B CA 1
ATOM 5534 C C . LYS B 1 315 ? 6.719 -34.656 4.883 1 74.38 315 LYS B C 1
ATOM 5536 O O . LYS B 1 315 ? 7.273 -35.625 5.426 1 74.38 315 LYS B O 1
ATOM 5541 N N . LYS B 1 316 ? 6.805 -33.469 5.285 1 68.75 316 LYS B N 1
ATOM 5542 C CA . LYS B 1 316 ? 7.621 -33.156 6.457 1 68.75 316 LYS B CA 1
ATOM 5543 C C . LYS B 1 316 ? 7.09 -33.875 7.699 1 68.75 316 LYS B C 1
ATOM 5545 O O . LYS B 1 316 ? 7.867 -34.375 8.508 1 68.75 316 LYS B O 1
ATOM 5550 N N . SER B 1 317 ? 5.836 -33.875 7.805 1 66.44 317 SER B N 1
ATOM 5551 C CA . SER B 1 317 ? 5.211 -34.5 8.961 1 66.44 317 SER B CA 1
ATOM 5552 C C . SER B 1 317 ? 5.414 -36 8.945 1 66.44 317 SER B C 1
ATOM 5554 O O . SER B 1 317 ? 5.641 -36.625 9.984 1 66.44 317 SER B O 1
ATOM 5556 N N . ASN B 1 318 ? 5.395 -36.531 7.801 1 62.75 318 ASN B N 1
ATOM 5557 C CA . ASN B 1 318 ? 5.582 -38 7.68 1 62.75 318 ASN B CA 1
ATOM 5558 C C . ASN B 1 318 ? 7.023 -38.406 7.984 1 62.75 318 ASN B C 1
ATOM 5560 O O . ASN B 1 318 ? 7.266 -39.469 8.531 1 62.75 318 ASN B O 1
ATOM 5564 N N . LEU B 1 319 ? 7.891 -37.531 7.738 1 56.03 319 LEU B N 1
ATOM 5565 C CA . LEU B 1 319 ? 9.297 -37.812 8.008 1 56.03 319 LEU B CA 1
ATOM 5566 C C . LEU B 1 319 ? 9.609 -37.656 9.492 1 56.03 319 LEU B C 1
ATOM 5568 O O . LEU B 1 319 ? 10.383 -38.406 10.062 1 56.03 319 LEU B O 1
ATOM 5572 N N . ASP B 1 320 ? 9.039 -36.688 10.109 1 53.84 320 ASP B N 1
ATOM 5573 C CA . ASP B 1 320 ? 9.234 -36.469 11.539 1 53.84 320 ASP B CA 1
ATOM 5574 C C . ASP B 1 320 ? 8.656 -37.625 12.367 1 53.84 320 ASP B C 1
ATOM 5576 O O . ASP B 1 320 ? 9.203 -37.969 13.406 1 53.84 320 ASP B O 1
ATOM 5580 N N . ASP B 1 321 ? 7.605 -38.125 11.953 1 49.16 321 ASP B N 1
ATOM 5581 C CA . ASP B 1 321 ? 7.012 -39.25 12.641 1 49.16 321 ASP B CA 1
ATOM 5582 C C . ASP B 1 321 ? 7.918 -40.5 12.555 1 49.16 321 ASP B C 1
ATOM 5584 O O . ASP B 1 321 ? 7.941 -41.312 13.461 1 49.16 321 ASP B O 1
ATOM 5588 N N . LEU B 1 322 ? 8.672 -40.531 11.508 1 48.12 322 LEU B N 1
ATOM 5589 C CA . LEU B 1 322 ? 9.562 -41.656 11.359 1 48.12 322 LEU B CA 1
ATOM 5590 C C . LEU B 1 322 ? 10.82 -41.5 12.211 1 48.12 322 LEU B C 1
ATOM 5592 O O . LEU B 1 322 ? 11.383 -42.469 12.695 1 48.12 322 LEU B O 1
ATOM 5596 N N . ASP B 1 323 ? 11.133 -40.219 12.391 1 46.09 323 ASP B N 1
ATOM 5597 C CA . ASP B 1 323 ? 12.328 -40 13.203 1 46.09 323 ASP B CA 1
ATOM 5598 C C . ASP B 1 323 ? 12.039 -40.25 14.68 1 46.09 323 ASP B C 1
ATOM 5600 O O . ASP B 1 323 ? 12.961 -40.438 15.477 1 46.09 323 ASP B O 1
ATOM 5604 N N . ASP B 1 324 ? 10.875 -40.031 15.117 1 43.28 324 ASP B N 1
ATOM 5605 C CA . ASP B 1 324 ? 10.578 -40.312 16.516 1 43.28 324 ASP B CA 1
ATOM 5606 C C . ASP B 1 324 ? 10.734 -41.812 16.828 1 43.28 324 ASP B C 1
ATOM 5608 O O . ASP B 1 324 ? 10.695 -42.188 17.984 1 43.28 324 ASP B O 1
ATOM 5612 N N . PHE B 1 325 ? 10.734 -42.625 15.836 1 38.06 325 PHE B N 1
ATOM 5613 C CA . PHE B 1 325 ? 10.914 -44.062 16.156 1 38.06 325 PHE B CA 1
ATOM 5614 C C . PHE B 1 325 ? 12.352 -44.344 16.562 1 38.06 325 PHE B C 1
ATOM 5616 O O . PHE B 1 325 ? 12.641 -45.375 17.172 1 38.06 325 PHE B O 1
ATOM 5623 N N . ASP B 1 326 ? 13.242 -43.469 16.094 1 36.88 326 ASP B N 1
ATOM 5624 C CA . ASP B 1 326 ? 14.609 -43.906 16.266 1 36.88 326 ASP B CA 1
ATOM 5625 C C . ASP B 1 326 ? 15.125 -43.594 17.672 1 36.88 326 ASP B C 1
ATOM 5627 O O . ASP B 1 326 ? 16.312 -43.75 17.953 1 36.88 326 ASP B O 1
ATOM 5631 N N . ASP B 1 327 ? 14.352 -43.125 18.578 1 36.97 327 ASP B N 1
ATOM 5632 C CA . ASP B 1 327 ? 15.039 -42.938 19.844 1 36.97 327 ASP B CA 1
ATOM 5633 C C . ASP B 1 327 ? 15.305 -44.25 20.547 1 36.97 327 ASP B C 1
ATOM 5635 O O . ASP B 1 327 ? 15.695 -44.281 21.719 1 36.97 327 ASP B O 1
ATOM 5639 N N . ASP B 1 328 ? 14.664 -45.375 20.219 1 35.28 328 ASP B N 1
ATOM 5640 C CA . ASP B 1 328 ? 15.25 -46.5 20.922 1 35.28 328 ASP B CA 1
ATOM 5641 C C . ASP B 1 328 ? 16.672 -46.781 20.438 1 35.28 328 ASP B C 1
ATOM 5643 O O . ASP B 1 328 ? 17 -46.531 19.281 1 35.28 328 ASP B O 1
ATOM 5647 N N . GLY B 1 329 ? 17.859 -46.906 21.281 1 33.81 329 GLY B N 1
ATOM 5648 C CA . GLY B 1 329 ? 19.281 -47.219 21.172 1 33.81 329 GLY B CA 1
ATOM 5649 C C . GLY B 1 329 ? 19.578 -48.219 20.078 1 33.81 329 GLY B C 1
ATOM 5650 O O . GLY B 1 329 ? 20.703 -48.719 19.984 1 33.81 329 GLY B O 1
ATOM 5651 N N . LYS B 1 330 ? 18.672 -49.188 19.891 1 33.75 330 LYS B N 1
ATOM 5652 C CA . LYS B 1 330 ? 19.109 -50.281 19 1 33.75 330 LYS B CA 1
ATOM 5653 C C . LYS B 1 330 ? 19.406 -49.75 17.609 1 33.75 330 LYS B C 1
ATOM 5655 O O . LYS B 1 330 ? 18.719 -48.844 17.109 1 33.75 330 LYS B O 1
ATOM 5660 N N . GLU B 1 331 ? 20.625 -50 17.188 1 32.81 331 GLU B N 1
ATOM 5661 C CA . GLU B 1 331 ? 21.094 -49.812 15.82 1 32.81 331 GLU B CA 1
ATOM 5662 C C . GLU B 1 331 ? 20.031 -50.219 14.82 1 32.81 331 GLU B C 1
ATOM 5664 O O . GLU B 1 331 ? 19.734 -51.406 14.672 1 32.81 331 GLU B O 1
ATOM 5669 N N . VAL B 1 332 ? 18.844 -49.812 14.992 1 34.31 332 VAL B N 1
ATOM 5670 C CA . VAL B 1 332 ? 18.016 -50.312 13.898 1 34.31 332 VAL B CA 1
ATOM 5671 C C . VAL B 1 332 ? 18.781 -50.188 12.578 1 34.31 332 VAL B C 1
ATOM 5673 O O . VAL B 1 332 ? 19.312 -49.125 12.25 1 34.31 332 VAL B O 1
ATOM 5676 N N . ILE B 1 333 ? 19.359 -51.312 12.195 1 28.73 333 ILE B N 1
ATOM 5677 C CA . ILE B 1 333 ? 19.844 -51.406 10.82 1 28.73 333 ILE B CA 1
ATOM 5678 C C . ILE B 1 333 ? 18.859 -50.719 9.883 1 28.73 333 ILE B C 1
ATOM 5680 O O . ILE B 1 333 ? 17.719 -51.156 9.719 1 28.73 333 ILE B O 1
ATOM 5684 N N . ARG B 1 334 ? 18.828 -49.406 10.086 1 35.31 334 ARG B N 1
ATOM 5685 C CA . ARG B 1 334 ? 18.203 -48.719 8.961 1 35.31 334 ARG B CA 1
ATOM 5686 C C . ARG B 1 334 ? 18.344 -49.531 7.676 1 35.31 334 ARG B C 1
ATOM 5688 O O . ARG B 1 334 ? 19.453 -49.75 7.18 1 35.31 334 ARG B O 1
ATOM 5695 N N . SER B 1 335 ? 17.656 -50.75 7.73 1 28.42 335 SER B N 1
ATOM 5696 C CA . SER B 1 335 ? 17.625 -51.375 6.41 1 28.42 335 SER B CA 1
ATOM 5697 C C . SER B 1 335 ? 17.547 -50.344 5.305 1 28.42 335 SER B C 1
ATOM 5699 O O . SER B 1 335 ? 16.734 -49.406 5.375 1 28.42 335 SER B O 1
ATOM 5701 N N . GLU B 1 336 ? 18.641 -50.125 4.648 1 31.53 336 GLU B N 1
ATOM 5702 C CA . GLU B 1 336 ? 18.953 -49.438 3.391 1 31.53 336 GLU B CA 1
ATOM 5703 C C . GLU B 1 336 ? 17.859 -49.719 2.348 1 31.53 336 GLU B C 1
ATOM 5705 O O . GLU B 1 336 ? 18.156 -50.25 1.272 1 31.53 336 GLU B O 1
ATOM 5710 N N . GLN B 1 337 ? 16.766 -50.312 2.697 1 30.39 337 GLN B N 1
ATOM 5711 C CA . GLN B 1 337 ? 15.945 -50.375 1.49 1 30.39 337 GLN B CA 1
ATOM 5712 C C . GLN B 1 337 ? 15.742 -49 0.883 1 30.39 337 GLN B C 1
ATOM 5714 O O . GLN B 1 337 ? 15.008 -48.188 1.436 1 30.39 337 GLN B O 1
ATOM 5719 N N . CYS B 1 338 ? 16.75 -48.344 0.405 1 30.44 338 CYS B N 1
ATOM 5720 C CA . CYS B 1 338 ? 16.938 -47.312 -0.605 1 30.44 338 CYS B CA 1
ATOM 5721 C C . CYS B 1 338 ? 15.859 -47.406 -1.683 1 30.44 338 CYS B C 1
ATOM 5723 O O . CYS B 1 338 ? 15.961 -48.219 -2.598 1 30.44 338 CYS B O 1
ATOM 5725 N N . THR B 1 339 ? 14.664 -47.688 -1.325 1 31.84 339 THR B N 1
ATOM 5726 C CA . THR B 1 339 ? 13.875 -47.344 -2.51 1 31.84 339 THR B CA 1
ATOM 5727 C C . THR B 1 339 ? 14.391 -46.094 -3.164 1 31.84 339 THR B C 1
ATOM 5729 O O . THR B 1 339 ? 14.438 -45.031 -2.525 1 31.84 339 THR B O 1
ATOM 5732 N N . THR B 1 340 ? 15.398 -46.156 -3.904 1 31.31 340 THR B N 1
ATOM 5733 C CA . THR B 1 340 ? 16.078 -45.219 -4.781 1 31.31 340 THR B CA 1
ATOM 5734 C C . THR B 1 340 ? 15.094 -44.188 -5.344 1 31.31 340 THR B C 1
ATOM 5736 O O . THR B 1 340 ? 14.438 -44.469 -6.359 1 31.31 340 THR B O 1
ATOM 5739 N N . HIS B 1 341 ? 14.219 -43.75 -4.52 1 34.06 341 HIS B N 1
ATOM 5740 C CA . HIS B 1 341 ? 13.492 -42.656 -5.156 1 34.06 341 HIS B CA 1
ATOM 5741 C C . HIS B 1 341 ? 14.453 -41.625 -5.746 1 34.06 341 HIS B C 1
ATOM 5743 O O . HIS B 1 341 ? 15.414 -41.219 -5.086 1 34.06 341 HIS B O 1
ATOM 5749 N N . GLN B 1 342 ? 14.727 -41.688 -7.008 1 36.94 342 GLN B N 1
ATOM 5750 C CA . GLN B 1 342 ? 15.562 -40.781 -7.797 1 36.94 342 GLN B CA 1
ATOM 5751 C C . GLN B 1 342 ? 15.328 -39.312 -7.398 1 36.94 342 GLN B C 1
ATOM 5753 O O . GLN B 1 342 ? 14.227 -38.812 -7.559 1 36.94 342 GLN B O 1
ATOM 5758 N N . ALA B 1 343 ? 15.961 -38.906 -6.41 1 42.28 343 ALA B N 1
ATOM 5759 C CA . ALA B 1 343 ? 16 -37.5 -6.039 1 42.28 343 ALA B CA 1
ATOM 5760 C C . ALA B 1 343 ? 16.297 -36.625 -7.254 1 42.28 343 ALA B C 1
ATOM 5762 O O . ALA B 1 343 ? 17.25 -36.875 -7.996 1 42.28 343 ALA B O 1
ATOM 5763 N N . ILE B 1 344 ? 15.281 -36.031 -7.816 1 45.22 344 ILE B N 1
ATOM 5764 C CA . ILE B 1 344 ? 15.5 -35.062 -8.906 1 45.22 344 ILE B CA 1
ATOM 5765 C C . ILE B 1 344 ? 16.109 -33.781 -8.359 1 45.22 344 ILE B C 1
ATOM 5767 O O . ILE B 1 344 ? 15.602 -33.219 -7.398 1 45.22 344 ILE B O 1
ATOM 5771 N N . THR B 1 345 ? 17.359 -33.625 -8.57 1 44.59 345 THR B N 1
ATOM 5772 C CA . THR B 1 345 ? 17.953 -32.344 -8.289 1 44.59 345 THR B CA 1
ATOM 5773 C C . THR B 1 345 ? 17.922 -31.438 -9.531 1 44.59 345 THR B C 1
ATOM 5775 O O . THR B 1 345 ? 18.156 -31.906 -10.641 1 44.59 345 THR B O 1
ATOM 5778 N N . LEU B 1 346 ? 17.281 -30.359 -9.422 1 46.78 346 LEU B N 1
ATOM 5779 C CA . LEU B 1 346 ? 17.328 -29.422 -10.547 1 46.78 346 LEU B CA 1
ATOM 5780 C C . LEU B 1 346 ? 18.75 -28.906 -10.758 1 46.78 346 LEU B C 1
ATOM 5782 O O . LEU B 1 346 ? 19.469 -28.641 -9.797 1 46.78 346 LEU B O 1
ATOM 5786 N N . SER B 1 347 ? 19.281 -29.094 -11.977 1 46.38 347 SER B N 1
ATOM 5787 C CA . SER B 1 347 ? 20.625 -28.703 -12.352 1 46.38 347 SER B CA 1
ATOM 5788 C C . SER B 1 347 ? 20.859 -27.203 -12.141 1 46.38 347 SER B C 1
ATOM 5790 O O . SER B 1 347 ? 19.906 -26.422 -12.133 1 46.38 347 SER B O 1
ATOM 5792 N N . GLU B 1 348 ? 22.062 -26.828 -11.797 1 44.53 348 GLU B N 1
ATOM 5793 C CA . GLU B 1 348 ? 22.5 -25.453 -11.641 1 44.53 348 GLU B CA 1
ATOM 5794 C C . GLU B 1 348 ? 22.312 -24.656 -12.922 1 44.53 348 GLU B C 1
ATOM 5796 O O . GLU B 1 348 ? 22.328 -25.219 -14.016 1 44.53 348 GLU B O 1
ATOM 5801 N N . THR B 1 349 ? 21.781 -23.453 -12.805 1 47.44 349 THR B N 1
ATOM 5802 C CA . THR B 1 349 ? 21.609 -22.562 -13.938 1 47.44 349 THR B CA 1
ATOM 5803 C C . THR B 1 349 ? 22.938 -22.266 -14.617 1 47.44 349 THR B C 1
ATOM 5805 O O . THR B 1 349 ? 24 -22.312 -13.977 1 47.44 349 THR B O 1
ATOM 5808 N N . HIS B 1 350 ? 23.062 -22.375 -15.945 1 44.28 350 HIS B N 1
ATOM 5809 C CA . HIS B 1 350 ? 24.25 -22 -16.688 1 44.28 350 HIS B CA 1
ATOM 5810 C C . HIS B 1 350 ? 24.344 -20.484 -16.844 1 44.28 350 HIS B C 1
ATOM 5812 O O . HIS B 1 350 ? 23.328 -19.797 -16.984 1 44.28 350 HIS B O 1
ATOM 5818 N N . LYS B 1 351 ? 25.516 -19.906 -16.375 1 45.84 351 LYS B N 1
ATOM 5819 C CA . LYS B 1 351 ? 25.766 -18.469 -16.484 1 45.84 351 LYS B CA 1
ATOM 5820 C C . LYS B 1 351 ? 25.922 -18.062 -17.953 1 45.84 351 LYS B C 1
ATOM 5822 O O . LYS B 1 351 ? 26.328 -18.859 -18.797 1 45.84 351 LYS B O 1
ATOM 5827 N N . THR B 1 352 ? 25.375 -16.875 -18.25 1 41.25 352 THR B N 1
ATOM 5828 C CA . THR B 1 352 ? 25.688 -16.281 -19.547 1 41.25 352 THR B CA 1
ATOM 5829 C C . THR B 1 352 ? 27.203 -16.141 -19.719 1 41.25 352 THR B C 1
ATOM 5831 O O . THR B 1 352 ? 27.906 -15.703 -18.812 1 41.25 352 THR B O 1
ATOM 5834 N N . PRO B 1 353 ? 27.766 -16.688 -20.766 1 36.56 353 PRO B N 1
ATOM 5835 C CA . PRO B 1 353 ? 29.188 -16.438 -20.984 1 36.56 353 PRO B CA 1
ATOM 5836 C C . PRO B 1 353 ? 29.562 -14.969 -20.875 1 36.56 353 PRO B C 1
ATOM 5838 O O . PRO B 1 353 ? 28.734 -14.102 -21.188 1 36.56 353 PRO B O 1
ATOM 5841 N N . SER B 1 354 ? 30.422 -14.648 -19.969 1 38.12 354 SER B N 1
ATOM 5842 C CA . SER B 1 354 ? 30.922 -13.289 -19.781 1 38.12 354 SER B CA 1
ATOM 5843 C C . SER B 1 354 ? 31.141 -12.586 -21.109 1 38.12 354 SER B C 1
ATOM 5845 O O . SER B 1 354 ? 31.547 -13.203 -22.094 1 38.12 354 SER B O 1
ATOM 5847 N N . ARG B 1 355 ? 30.609 -11.383 -21.266 1 34.75 355 ARG B N 1
ATOM 5848 C CA . ARG B 1 355 ? 31.016 -10.5 -22.359 1 34.75 355 ARG B CA 1
ATOM 5849 C C . ARG B 1 355 ? 32.531 -10.453 -22.469 1 34.75 355 ARG B C 1
ATOM 5851 O O . ARG B 1 355 ? 33.219 -10.031 -21.547 1 34.75 355 ARG B O 1
ATOM 5858 N N . ILE B 1 356 ? 33.219 -11.328 -22.953 1 32.31 356 ILE B N 1
ATOM 5859 C CA . ILE B 1 356 ? 34.562 -10.93 -23.375 1 32.31 356 ILE B CA 1
ATOM 5860 C C . ILE B 1 356 ? 34.5 -9.555 -24.047 1 32.31 356 ILE B C 1
ATOM 5862 O O . ILE B 1 356 ? 33.844 -9.375 -25.062 1 32.31 356 ILE B O 1
ATOM 5866 N N . PHE B 1 357 ? 34.594 -8.445 -23.25 1 30.97 357 PHE B N 1
ATOM 5867 C CA . PHE B 1 357 ? 35 -7.16 -23.797 1 30.97 357 PHE B CA 1
ATOM 5868 C C . PHE B 1 357 ? 36.031 -7.344 -24.906 1 30.97 357 PHE B C 1
ATOM 5870 O O . PHE B 1 357 ? 37.031 -8.047 -24.719 1 30.97 357 PHE B O 1
ATOM 5877 N N . LYS B 1 358 ? 35.688 -7.156 -26.188 1 29.05 358 LYS B N 1
ATOM 5878 C CA . LYS B 1 358 ? 36.531 -6.898 -27.344 1 29.05 358 LYS B CA 1
ATOM 5879 C C . LYS B 1 358 ? 37.625 -5.902 -27 1 29.05 358 LYS B C 1
ATOM 5881 O O . LYS B 1 358 ? 37.375 -4.738 -26.703 1 29.05 358 LYS B O 1
ATOM 5886 N N . GLN B 1 359 ? 38.75 -6.203 -26.219 1 27.14 359 GLN B N 1
ATOM 5887 C CA . GLN B 1 359 ? 40 -5.496 -26.484 1 27.14 359 GLN B CA 1
ATOM 5888 C C . GLN B 1 359 ? 40.25 -5.371 -27.969 1 27.14 359 GLN B C 1
ATOM 5890 O O . GLN B 1 359 ? 41.406 -5.141 -28.391 1 27.14 359 GLN B O 1
ATOM 5895 N N . SER B 1 360 ? 39.469 -5.75 -28.953 1 21.36 360 SER B N 1
ATOM 5896 C CA . SER B 1 360 ? 40.125 -5.52 -30.25 1 21.36 360 SER B CA 1
ATOM 5897 C C . SER B 1 360 ? 40.656 -4.094 -30.344 1 21.36 360 SER B C 1
ATOM 5899 O O . SER B 1 360 ? 40.25 -3.221 -29.578 1 21.36 360 SER B O 1
ATOM 5901 N N . LEU B 1 361 ? 40.688 -3.562 -31.734 1 21.45 361 LEU B N 1
ATOM 5902 C CA . LEU B 1 361 ? 41.219 -2.611 -32.688 1 21.45 361 LEU B CA 1
ATOM 5903 C C . LEU B 1 361 ? 40.75 -1.194 -32.406 1 21.45 361 LEU B C 1
ATOM 5905 O O . LEU B 1 361 ? 39.562 -0.98 -32.094 1 21.45 361 LEU B O 1
#

Solvent-accessible surface area (backbone atoms only — not comparable to full-atom values): 40461 Å² total; per-residue (Å²): 116,36,61,38,85,82,78,61,50,43,53,64,58,57,41,47,67,55,39,74,71,46,91,60,89,54,56,43,38,58,40,35,46,47,81,82,38,62,72,66,50,68,78,43,54,72,66,50,49,52,46,65,76,56,44,69,68,76,82,76,73,78,76,58,64,72,52,52,50,52,42,54,69,66,60,42,68,44,70,72,66,40,55,62,53,72,51,40,56,88,60,62,90,92,60,78,89,38,71,87,80,38,41,68,55,50,41,51,52,48,37,51,54,58,52,45,59,46,48,69,24,85,82,47,66,82,52,87,83,49,51,45,45,48,36,40,60,70,44,46,40,62,50,53,56,63,71,35,58,87,51,66,49,35,77,42,41,43,91,41,55,34,58,34,33,16,47,64,67,37,69,79,55,51,90,84,50,76,83,54,77,25,56,69,34,54,22,36,33,23,38,62,99,49,78,51,44,42,28,39,27,33,72,41,47,63,67,64,58,90,80,17,66,67,56,48,50,43,49,51,55,45,49,53,45,39,50,30,19,49,53,49,50,34,58,64,44,68,18,41,53,82,55,46,47,65,36,46,25,36,36,39,42,35,24,42,56,32,38,31,50,33,38,36,33,34,62,45,55,62,39,34,40,40,47,75,52,72,77,33,43,60,43,53,43,59,43,59,54,41,51,53,58,46,53,50,53,52,53,40,48,52,51,49,41,51,52,30,49,52,58,43,48,56,51,46,53,58,50,53,61,55,56,67,62,59,74,58,86,64,78,65,72,69,70,73,76,64,75,73,64,64,54,64,69,68,74,80,65,58,77,70,76,74,80,73,74,76,78,73,133,118,37,62,38,85,81,77,62,50,43,53,62,58,57,40,47,68,54,38,74,70,43,92,60,90,53,58,42,37,59,41,37,46,48,81,82,37,62,73,65,51,67,77,41,52,71,67,49,48,51,47,64,75,55,45,69,66,76,81,76,73,79,74,56,64,71,53,52,51,53,43,55,68,64,59,43,69,44,68,71,66,40,55,60,52,72,51,40,56,89,58,61,90,93,57,76,89,38,71,88,81,38,42,68,55,50,41,51,52,48,37,51,56,57,51,45,58,47,48,69,25,85,82,48,66,82,50,87,83,50,51,44,46,46,38,41,60,72,46,47,41,62,51,52,55,63,70,33,58,88,50,66,48,35,77,41,41,48,92,40,54,33,56,36,34,16,47,64,68,36,68,78,54,53,92,84,50,77,82,54,77,25,54,72,35,54,21,37,31,22,37,63,99,50,78,53,45,44,30,40,26,34,73,40,45,63,66,64,57,89,79,17,66,67,56,48,49,43,48,51,53,45,50,54,46,41,48,29,20,49,53,47,52,34,59,65,44,66,19,40,54,82,56,46,47,65,38,46,26,38,36,40,40,34,25,43,57,33,38,30,49,33,39,36,36,34,62,44,56,62,38,33,38,40,47,76,52,72,76,30,43,61,41,54,44,59,41,61,54,43,52,51,59,47,53,49,53,52,53,39,49,51,49,48,42,51,50,29,49,49,58,43,49,55,49,47,53,58,50,51,61,55,55,66,61,59,72,57,87,64,78,64,71,68,69,74,75,64,74,72,64,65,53,61,68,68,73,79,63,55,76,68,73,73,79,73,74,77,79,72,132

Organism: Rhizophagus irregularis (strain DAOM 181602 / DAOM 197198 / MUCL 43194) (NCBI:txid747089)

Foldseek 3Di:
DDQAPVPRDDLLVLLVVVVQPDQDDDCSLQLEDELVDVVSVVSDDPVRSCCVVPFLDADQDDDDPLLVVLLVCCLDQDLVSNVVVLPDDSDDDPDDDDCVPCVLVVLVSQLSVLVSVLQPDPPQDLDLVDFQVCCVVRHPCSNQQSNPPPDQKHKDADQDFQVLQQCLVCVVPDPVDDRDTHDGARIWIDGHPDSQTFETEHEESADPDPPDPVQVVSVSSRVVSNLSNLLVLLVLLVLQPVLQLLGKGWYWYYHRFKIKIKIWGDSDALRIYIDIDDIDGDDSHDPVVHPSVVNVSSNSNSVNSRVNVCSSVVSVVVVVVVVVVPPPPPPPVPPCPCPVSPRRRNDRRRDNPDPPPPPDD/DDQAPVPRDDLLVLLVVVVQPDQDDDCSLQLEDELVDVVSVVSDDPVRSCCVVVFLDADQDDDDPLLVVLLVCCLDQDLVSNVVVLPDDSDDDPDDDDCVPCVLVVLVSQLSVLVSVLQPDPPRDLDLVDFQVCCVVRHPCSNQQSNPPPDQKHKDADQDWQPLQQCLVCVVPDPVDDRDTHQGARIWIAGHPDSQTFETEHEESADPDPPDPVQVVSVSSRVVSNLSNLLVLLVLLVQQPVLQLLGKGWYWYYHRFKIKIKIWGDSDAQRIYIDIDDIDGDDSHDPVVHPSVVSVSSNSNSVNSRVNVCSSVVSVVVVVVVVVVPPPPPPPVPPCPCPVSPRRRRDRRRDNPPPPPPPDD

pLDDT: mean 82.87, std 19.33, range [21.09, 98.44]

Secondary structure (DSSP, 8-state):
--B-TTT--BHHHHHHHHHTT-SS--GGGGTEEETT-HHHHHTS-HHHHHHHHHTTPPPPPPPPHHHHHHHHHH--S-HHHHHHHHTS-SSPTTPPP-HHHHHHHHHHHHHHHHHHHHHT-TT----TTS-HHHHIIIIIHHHHGGGGTTSSEEEEESSPBPHHHHHHHHTT--TTSPPPPPPBPSEEEEETTS--EEEEEEEES----TT-HHHHHHHHHHHHHHHHHHHHHHHHTTT-HHHHTT-EEEEEEEETTEEEEEEEE--STT-EEEEEEEEEE--SSTTSS-HHHHHHHHHHHHHHHHHHHHHHHHHHHHHHHHHGGGGSSS--------------PPPPPPPPP--------/--B-TTT--BHHHHHHHHHTT-SS--GGGGTEEETT-HHHHHTS-HHHHHHHHHTTPPPPPPPPHHHHHHHHHH--S-HHHHHHHHTS-SSPTTPPP-HHHHHHHHHHHHHHHHHHHHHT-TT----TTS-HHHHIIIIIHHHHGGGGTTSSEEEEESSPBPHHHHHHHHTT--TTSPPPPPPB-SEEEEETTS--EEEEEEEES----TT-HHHHHHHHHHHHHHHHHHHHHHHHTTT-HHHHTT-EEEEEEEETTEEEEEEEE--STT-EEEEEEEEEE--SSTTSS-HHHHHHHHHHHHHHHHHHHHHHHHHHHHHHHHHGGGGSSS--------------PPPPPPPPP--------

Sequence (722 aa):
MWTLKSSGRIVEKVIYKYAQNLPYESYLHSFIINEVDKEAESLFQKEEWEEIFSFNLQKVPKIDKSLTDLMKNYSITDLSSFQKIIFEPFLPADTLYSNKEHFDLNYIHLAYSIIHTLWENEDFTLDSSRLEGWYQHNIWCPIIDPAFRNSKINLVRGEGMSTASSDRKNNKSCNADRKKIGRKGDGIFRLKGDRLEIGGIEAGRKWEGKNGRKYLRDSLKLSKMLRDMLVQLIKECNGDEQIIRKLQTVGMLHSANRFQLLTMDIPNGYICRIKRFDIQEVAGQINNPPLAFVIKDILRAKAIMTRTLELVQEKKSNLDDLDDFDDDGKEVIRSEQCTTHQAITLSETHKTPSRIFKQSLMWTLKSSGRIVEKVIYKYAQNLPYESYLHSFIINEVDKEAESLFQKEEWEEIFSFNLQKVPKIDKSLTDLMKNYSITDLSSFQKIIFEPFLPADTLYSNKEHFDLNYIHLAYSIIHTLWENEDFTLDSSRLEGWYQHNIWCPIIDPAFRNSKINLVRGEGMSTASSDRKNNKSCNADRKKIGRKGDGIFRLKGDRLEIGGIEAGRKWEGKNGRKYLRDSLKLSKMLRDMLVQLIKECNGDEQIIRKLQTVGMLHSANRFQLLTMDIPNGYICRIKRFDIQEVAGQINNPPLAFVIKDILRAKAIMTRTLELVQEKKSNLDDLDDFDDDGKEVIRSEQCTTHQAITLSETHKTPSRIFKQSL

Nearest PDB structures (foldseek):
  7qcd-assembly1_A  TM=4.183E-01  e=4.703E-01  Saccharomyces cerevisiae S288C
  4tty-assembly1_B  TM=5.141E-01  e=7.458E+00  Chlamydomonas reinhardtii
  7eat-assembly1_A  TM=1.773E-01  e=1.732E+00  Homo sapiens
  7ebg-assembly1_A  TM=1.744E-01  e=7.458E+00  Homo sapiens
  7qcd-assembly1_A  TM=4.170E-01  e=5.615E-01  Saccharomyces cerevisiae S288C